Protein AF-0000000081809312 (afdb_homodimer)

Secondary structure (DSSP, 8-state):
-HHHHHH-SS-EEEEEEES-HHHHHHHHHHHHTS-HHHHTTEEEEEEE----GGGGGGGGSSSTTGGGGGGHHHH-TT-SEEEEE-TTEEESS-HHHHHGGGGG--SS--EEEEEP-S--TTS-TTTSS-SS-EEEEEEEEEHHHHHT-TT-HHHHHHHHHHHHGGG-SSTHHHHHHHHHHHSGGGEEEE-GGG-B-THHHHTT-GGG-HHHHHH--SEEE-GGGGGGSTTHHHHHHHHHHH--TTS-HHHHHHHHHHHHHT--SPPTTS-TT-TTHHHHTTGGGS-----/-HHHHHH-SS-EEEEEEES-HHHHHHHHHHHTTS-HHHHTTEEEEEEE----GGGGGGGGSSSTTGGGGGGHHHH-TT-SEEEEE-TTEEESS-HHHHHGGGGG--SS--EEEEE--S--TTS-TTTSS-SS-EEEEEEEEEHHHHHT-TT-HHHHHHHHHHHHGGG-SSTHHHHHHHHHHHSGGGEEEE-GGG-B-THHHHTT-GGG-HHHHHH--SEEE-GGGGGGSTTHHHHHHHHHHH--TTS-HHHHHHHHHHHHHT--SPPTTS-TT-TTHHHHTTGGGS-----

Sequence (582 aa):
MKAAVFLSRRRIRFHIVSDSQAVFDELVAAAEAWPTAYREKTSFQFVASWYPPEHEDMKGLFRPCSSQRLFLLHLLPEESAVLYMDSDVIFLRPPEEFWQIFHEFDEKQFAAAAVYVGSYHHIPKDVRYSDVGFNAGLMLYNLTRMRQFPAGWEDQVLNITAEYHSKFKYGDQDILNIFFGKFRSHFRPLGCEWNLRSFYCKLDIIPVCPEMLNCGAKAVHGTAASFYSPGKLMTFFETWKAMKMTQSIAEFQAELRTNLAATKPKDKFGCHGRDYIDRILSQQLISNDVSMKAAVFLSRRRIRFHIVSDSQAVFDELVAAAEAWPTAYREKTSFQFVASWYPPEHEDMKGLFRPCSSQRLFLLHLLPEESAVLYMDSDVIFLRPPEEFWQIFHEFDEKQFAAAAVYVGSYHHIPKDVRYSDVGFNAGLMLYNLTRMRQFPAGWEDQVLNITAEYHSKFKYGDQDILNIFFGKFRSHFRPLGCEWNLRSFYCKLDIIPVCPEMLNCGAKAVHGTAASFYSPGKLMTFFETWKAMKMTQSIAEFQAELRTNLAATKPKDKFGCHGRDYIDRILSQQLISNDVS

Organism: Hyalella azteca (NCBI:txid294128)

Nearest PDB structures (foldseek):
  7zvj-assembly1_A  TM=6.917E-01  e=1.233E-11  Homo sapiens
  4wnh-assembly1_A  TM=6.997E-01  e=2.268E-11  Mus musculus
  4wlg-assembly2_B  TM=6.817E-01  e=3.075E-11  Mus musculus
  1ga8-assembly1_A  TM=6.033E-01  e=1.004E-08  Neisseria meningitidis
  1ss9-assembly1_A  TM=6.080E-01  e=5.204E-08  Neisseria meningitidis

Structure (mmCIF, N/CA/C/O backbone):
data_AF-0000000081809312-model_v1
#
loop_
_entity.id
_entity.type
_entity.pdbx_description
1 polymer 'UDP-D-xylose:beta-D-glucoside alpha-1,3-D-xylosyltransferase'
#
loop_
_atom_site.group_PDB
_atom_site.id
_atom_site.type_symbol
_atom_site.label_atom_id
_atom_site.label_alt_id
_atom_site.label_comp_id
_atom_site.label_asym_id
_atom_site.label_entity_id
_atom_site.label_seq_id
_atom_site.pdbx_PDB_ins_code
_atom_site.Cartn_x
_atom_site.Cartn_y
_atom_site.Cartn_z
_atom_site.occupancy
_atom_site.B_iso_or_equiv
_atom_site.auth_seq_id
_atom_site.auth_comp_id
_atom_site.auth_asym_id
_atom_site.auth_atom_id
_atom_site.pdbx_PDB_model_num
ATOM 1 N N . MET A 1 1 ? -10.586 17.344 15.141 1 94.94 1 MET A N 1
ATOM 2 C CA . MET A 1 1 ? -10.156 17.438 16.531 1 94.94 1 MET A CA 1
ATOM 3 C C . MET A 1 1 ? -11.102 16.656 17.438 1 94.94 1 MET A C 1
ATOM 5 O O . MET A 1 1 ? -10.656 15.891 18.297 1 94.94 1 MET A O 1
ATOM 9 N N . LYS A 1 2 ? -12.398 16.891 17.25 1 95.5 2 LYS A N 1
ATOM 10 C CA . LYS A 1 2 ? -13.375 16.156 18.047 1 95.5 2 LYS A CA 1
ATOM 11 C C . LYS A 1 2 ? -13.18 14.648 17.906 1 95.5 2 LYS A C 1
ATOM 13 O O . LYS A 1 2 ? -13.164 13.922 18.906 1 95.5 2 LYS A O 1
ATOM 18 N N . ALA A 1 3 ? -12.977 14.188 16.672 1 97.31 3 ALA A N 1
ATOM 19 C CA . ALA A 1 3 ? -12.758 12.766 16.422 1 97.31 3 ALA A CA 1
ATOM 20 C C . ALA A 1 3 ? -11.477 12.281 17.094 1 97.31 3 ALA A C 1
ATOM 22 O O . ALA A 1 3 ? -11.461 11.203 17.703 1 97.31 3 ALA A O 1
ATOM 23 N N . ALA A 1 4 ? -10.461 13.039 16.984 1 97.75 4 ALA A N 1
ATOM 24 C CA . ALA A 1 4 ? -9.188 12.688 17.609 1 97.75 4 ALA A CA 1
ATOM 25 C C . ALA A 1 4 ? -9.344 12.523 19.109 1 97.75 4 ALA A C 1
ATOM 27 O O . ALA A 1 4 ? -8.891 11.523 19.688 1 97.75 4 ALA A O 1
ATOM 28 N N . VAL A 1 5 ? -10 13.438 19.75 1 97.75 5 VAL A N 1
ATOM 29 C CA . VAL A 1 5 ? -10.172 13.414 21.203 1 97.75 5 VAL A CA 1
ATOM 30 C C . VAL A 1 5 ? -11.102 12.273 21.594 1 97.75 5 VAL A C 1
ATOM 32 O O . VAL A 1 5 ? -10.844 11.57 22.578 1 97.75 5 VAL A O 1
ATOM 35 N N . PHE A 1 6 ? -12.148 12.094 20.812 1 97.62 6 PHE A N 1
ATOM 36 C CA . PHE A 1 6 ? -13.133 11.055 21.078 1 97.62 6 PHE A CA 1
ATOM 37 C C . PHE A 1 6 ? -12.492 9.672 21.047 1 97.62 6 PHE A C 1
ATOM 39 O O . PHE A 1 6 ? -12.812 8.82 21.875 1 97.62 6 PHE A O 1
ATOM 46 N N . LEU A 1 7 ? -11.5 9.469 20.188 1 97.31 7 LEU A N 1
ATOM 47 C CA . LEU A 1 7 ? -10.945 8.141 19.953 1 97.31 7 LEU A CA 1
ATOM 48 C C . LEU A 1 7 ? -9.672 7.934 20.781 1 97.31 7 LEU A C 1
ATOM 50 O O . LEU A 1 7 ? -9.227 6.801 20.969 1 97.31 7 LEU A O 1
ATOM 54 N N . SER A 1 8 ? -9.117 9.016 21.219 1 97.12 8 SER A N 1
ATOM 55 C CA . SER A 1 8 ? -7.828 8.938 21.891 1 97.12 8 SER A CA 1
ATOM 56 C C . SER A 1 8 ? -7.969 8.328 23.281 1 97.12 8 SER A C 1
ATOM 58 O O . SER A 1 8 ? -8.977 8.539 23.969 1 97.12 8 SER A O 1
ATOM 60 N N . ARG A 1 9 ? -6.941 7.617 23.688 1 93.62 9 ARG A N 1
ATOM 61 C CA . ARG A 1 9 ? -6.828 7.086 25.047 1 93.62 9 ARG A CA 1
ATOM 62 C C . ARG A 1 9 ? -5.762 7.832 25.844 1 93.62 9 ARG A C 1
ATOM 64 O O . ARG A 1 9 ? -5.457 7.465 26.984 1 93.62 9 ARG A O 1
ATOM 71 N N . ARG A 1 10 ? -5.273 8.844 25.281 1 96.5 10 ARG A N 1
ATOM 72 C CA . ARG A 1 10 ? -4.203 9.625 25.875 1 96.5 10 ARG A CA 1
ATOM 73 C C . ARG A 1 10 ? -4.574 11.102 25.938 1 96.5 10 ARG A C 1
ATOM 75 O O . ARG A 1 10 ? -5.547 11.531 25.312 1 96.5 10 ARG A O 1
ATOM 82 N N . ARG A 1 11 ? -3.779 11.773 26.75 1 97.38 11 ARG A N 1
ATOM 83 C CA . ARG A 1 11 ? -3.918 13.227 26.75 1 97.38 11 ARG A CA 1
ATOM 84 C C . ARG A 1 11 ? -3.398 13.828 25.453 1 97.38 11 ARG A C 1
ATOM 86 O O . ARG A 1 11 ? -2.357 13.414 24.938 1 97.38 11 ARG A O 1
ATOM 93 N N . ILE A 1 12 ? -4.141 14.812 24.969 1 97.94 12 ILE A N 1
ATOM 94 C CA . ILE A 1 12 ? -3.744 15.469 23.734 1 97.94 12 ILE A CA 1
ATOM 95 C C . ILE A 1 12 ? -3.514 16.953 23.984 1 97.94 12 ILE A C 1
ATOM 97 O O . ILE A 1 12 ? -4.367 17.641 24.562 1 97.94 12 ILE A O 1
ATOM 101 N N . ARG A 1 13 ? -2.359 17.422 23.641 1 97.94 13 ARG A N 1
ATOM 102 C CA . ARG A 1 13 ? -2.057 18.844 23.625 1 97.94 13 ARG A CA 1
ATOM 103 C C . ARG A 1 13 ? -2.127 19.406 22.203 1 97.94 13 ARG A C 1
ATOM 105 O O . ARG A 1 13 ? -1.283 19.094 21.359 1 97.94 13 ARG A O 1
ATOM 112 N N . PHE A 1 14 ? -3.125 20.281 22 1 98.06 14 PHE A N 1
ATOM 113 C CA . PHE A 1 14 ? -3.287 20.891 20.688 1 98.06 14 PHE A CA 1
ATOM 114 C C . PHE A 1 14 ? -2.566 22.234 20.609 1 98.06 14 PHE A C 1
ATOM 116 O O . PHE A 1 14 ? -2.797 23.109 21.438 1 98.06 14 PHE A O 1
ATOM 123 N N . HIS A 1 15 ? -1.636 22.344 19.703 1 97.88 15 HIS A N 1
ATOM 124 C CA . HIS A 1 15 ? -1.141 23.641 19.25 1 97.88 15 HIS A CA 1
ATOM 125 C C . HIS A 1 15 ? -1.923 24.141 18.047 1 97.88 15 HIS A C 1
ATOM 127 O O . HIS A 1 15 ? -1.793 23.609 16.953 1 97.88 15 HIS A O 1
ATOM 133 N N . ILE A 1 16 ? -2.721 25.188 18.297 1 97.25 16 ILE A N 1
ATOM 134 C CA . ILE A 1 16 ? -3.561 25.719 17.219 1 97.25 16 ILE A CA 1
ATOM 135 C C . ILE A 1 16 ? -2.869 26.906 16.562 1 97.25 16 ILE A C 1
ATOM 137 O O . ILE A 1 16 ? -2.793 27.984 17.141 1 97.25 16 ILE A O 1
ATOM 141 N N . VAL A 1 17 ? -2.391 26.672 15.359 1 95.69 17 VAL A N 1
ATOM 142 C CA . VAL A 1 17 ? -1.785 27.766 14.594 1 95.69 17 VAL A CA 1
ATOM 143 C C . VAL A 1 17 ? -2.869 28.547 13.852 1 95.69 17 VAL A C 1
ATOM 145 O O . VAL A 1 17 ? -3.596 27.969 13.031 1 95.69 17 VAL A O 1
ATOM 148 N N . SER A 1 18 ? -2.975 29.766 14.172 1 92.94 18 SER A N 1
ATOM 149 C CA . SER A 1 18 ? -4.016 30.609 13.586 1 92.94 18 SER A CA 1
ATOM 150 C C . SER A 1 18 ? -3.566 32.062 13.477 1 92.94 18 SER A C 1
ATOM 152 O O . SER A 1 18 ? -2.643 32.469 14.172 1 92.94 18 SER A O 1
ATOM 154 N N . ASP A 1 19 ? -4.164 32.781 12.523 1 89.56 19 ASP A N 1
ATOM 155 C CA . ASP A 1 19 ? -3.9 34.18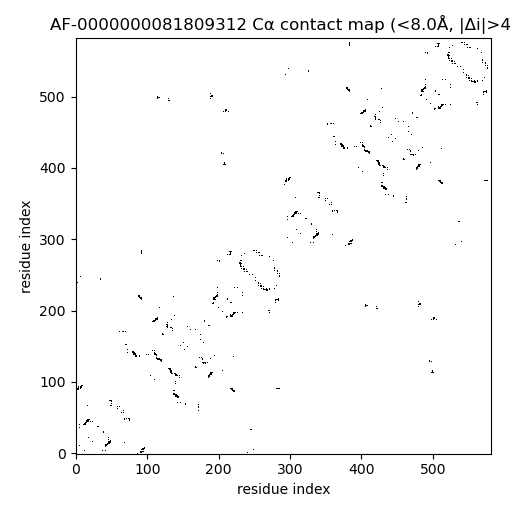8 12.383 1 89.56 19 ASP A CA 1
ATOM 156 C C . ASP A 1 19 ? -4.938 35.031 13.141 1 89.56 19 ASP A C 1
ATOM 158 O O . ASP A 1 19 ? -4.934 36.25 13.062 1 89.56 19 ASP A O 1
ATOM 162 N N . SER A 1 20 ? -5.836 34.375 13.891 1 92.88 20 SER A N 1
ATOM 163 C CA . SER A 1 20 ? -6.934 35.062 14.57 1 92.88 20 SER A CA 1
ATOM 164 C C . SER A 1 20 ? -7.156 34.5 15.969 1 92.88 20 SER A C 1
ATOM 166 O O . SER A 1 20 ? -7.531 33.312 16.125 1 92.88 20 SER A O 1
ATOM 168 N N . GLN A 1 21 ? -7.047 35.344 16.922 1 94.94 21 GLN A N 1
ATOM 169 C CA . GLN A 1 21 ? -7.355 34.969 18.297 1 94.94 21 GLN A CA 1
ATOM 170 C C . GLN A 1 21 ? -8.836 34.656 18.453 1 94.94 21 GLN A C 1
ATOM 172 O O . GLN A 1 21 ? -9.203 33.75 19.219 1 94.94 21 GLN A O 1
ATOM 177 N N . ALA A 1 22 ? -9.578 35.344 17.688 1 96.31 22 ALA A N 1
ATOM 178 C CA . ALA A 1 22 ? -11.023 35.125 17.781 1 96.31 22 ALA A CA 1
ATOM 179 C C . ALA A 1 22 ? -11.406 33.719 17.359 1 96.31 22 ALA A C 1
ATOM 181 O O . ALA A 1 22 ? -12.258 33.094 18 1 96.31 22 ALA A O 1
ATOM 182 N N . VAL A 1 23 ? -10.797 33.281 16.281 1 93.88 23 VAL A N 1
ATOM 183 C CA . VAL A 1 23 ? -11.062 31.938 15.797 1 93.88 23 VAL A CA 1
ATOM 184 C C . VAL A 1 23 ? -10.609 30.922 16.844 1 93.88 23 VAL A C 1
ATOM 186 O O . VAL A 1 23 ? -11.312 29.938 17.094 1 93.88 23 VAL A O 1
ATOM 189 N N . PHE A 1 24 ? -9.523 31.125 17.438 1 95.75 24 PHE A N 1
ATOM 190 C CA . PHE A 1 24 ? -9.023 30.266 18.5 1 95.75 24 PHE A CA 1
ATOM 191 C C . PHE A 1 24 ? -10.008 30.219 19.656 1 95.75 24 PHE A C 1
ATOM 193 O O . PHE A 1 24 ? -10.344 29.141 20.156 1 95.75 24 PHE A O 1
ATOM 200 N N . ASP A 1 25 ? -10.438 31.375 20.078 1 97.19 25 ASP A N 1
ATOM 201 C CA . ASP A 1 25 ? -11.359 31.453 21.203 1 97.19 25 ASP A CA 1
ATOM 202 C C . ASP A 1 25 ? -12.656 30.719 20.906 1 97.19 25 ASP A C 1
ATOM 204 O O . ASP A 1 25 ? -13.227 30.062 21.797 1 97.19 25 ASP A O 1
ATOM 208 N N . GLU A 1 26 ? -13.055 30.891 19.734 1 96.56 26 GLU A N 1
ATOM 209 C CA . GLU A 1 26 ? -14.266 30.172 19.328 1 96.56 26 GLU A CA 1
ATOM 210 C C . GLU A 1 26 ? -14.078 28.672 19.406 1 96.56 26 GLU A C 1
ATOM 212 O O . GLU A 1 26 ? -14.977 27.953 19.844 1 96.56 26 GLU A O 1
ATOM 217 N N . LEU A 1 27 ? -12.953 28.188 18.922 1 95.62 27 LEU A N 1
ATOM 218 C CA . LEU A 1 27 ? -12.633 26.766 18.984 1 95.62 27 LEU A CA 1
ATOM 219 C C . LEU A 1 27 ? -12.609 26.266 20.422 1 95.62 27 LEU A C 1
ATOM 221 O O . LEU A 1 27 ? -13.18 25.219 20.719 1 95.62 27 LEU A O 1
ATOM 225 N N . VAL A 1 28 ? -11.992 26.969 21.281 1 96 28 VAL A N 1
ATOM 226 C CA . VAL A 1 28 ? -11.875 26.578 22.688 1 96 28 VAL A CA 1
ATOM 227 C C . VAL A 1 28 ? -13.258 26.578 23.344 1 96 28 VAL A C 1
ATOM 229 O O . VAL A 1 28 ? -13.586 25.672 24.109 1 96 28 VAL A O 1
ATOM 232 N N . ALA A 1 29 ? -14.023 27.609 23.031 1 96.5 29 ALA A N 1
ATOM 233 C CA . ALA A 1 29 ? -15.383 27.703 23.562 1 96.5 29 ALA A CA 1
ATOM 234 C C . ALA A 1 29 ? -16.203 26.484 23.141 1 96.5 29 ALA A C 1
ATOM 236 O O . ALA A 1 29 ? -16.969 25.938 23.953 1 96.5 29 ALA A O 1
ATOM 237 N N . ALA A 1 30 ? -16.078 26.141 21.938 1 94.75 30 ALA A N 1
ATOM 238 C CA . ALA A 1 30 ? -16.797 24.969 21.453 1 94.75 30 ALA A CA 1
ATOM 239 C C . ALA A 1 30 ? -16.391 23.719 22.203 1 94.75 30 ALA A C 1
ATOM 241 O O . ALA A 1 30 ? -17.219 22.859 22.516 1 94.75 30 ALA A O 1
ATOM 242 N N . ALA A 1 31 ? -15.141 23.578 22.547 1 95.69 31 ALA A N 1
ATOM 243 C CA . ALA A 1 31 ? -14.609 22.406 23.234 1 95.69 31 ALA A CA 1
ATOM 244 C C . ALA A 1 31 ? -15.07 22.375 24.688 1 95.69 31 ALA A C 1
ATOM 246 O O . ALA A 1 31 ? -15.094 21.312 25.312 1 95.69 31 ALA A O 1
ATOM 247 N N . GLU A 1 32 ? -15.422 23.484 25.234 1 94.88 32 GLU A N 1
ATOM 248 C CA . GLU A 1 32 ? -15.898 23.562 26.609 1 94.88 32 GLU A CA 1
ATOM 249 C C . GLU A 1 32 ? -17.203 22.797 26.781 1 94.88 32 GLU A C 1
ATOM 251 O O . GLU A 1 32 ? -17.562 22.406 27.906 1 94.88 32 GLU A O 1
ATOM 256 N N . ALA A 1 33 ? -17.906 22.656 25.703 1 94.5 33 ALA A N 1
ATOM 257 C CA . ALA A 1 33 ? -19.188 21.953 25.75 1 94.5 33 ALA A CA 1
ATOM 258 C C . ALA A 1 33 ? -18.984 20.438 25.797 1 94.5 33 ALA A C 1
ATOM 260 O O . ALA A 1 33 ? -19.922 19.688 26.031 1 94.5 33 ALA A O 1
ATOM 261 N N . TRP A 1 34 ? -17.75 19.969 25.578 1 96.69 34 TRP A N 1
ATOM 262 C CA . TRP A 1 34 ? -17.469 18.531 25.625 1 96.69 34 TRP A CA 1
ATOM 263 C C . TRP A 1 34 ? -17.641 17.984 27.031 1 96.69 34 TRP A C 1
ATOM 265 O O . TRP A 1 34 ? -17.516 18.719 28.016 1 96.69 34 TRP A O 1
ATOM 275 N N . PRO A 1 35 ? -17.953 16.656 27.188 1 97.06 35 PRO A N 1
ATOM 276 C CA . PRO A 1 35 ? -18 16.047 28.516 1 97.06 35 PRO A CA 1
ATOM 277 C C . PRO A 1 35 ? -16.688 16.203 29.281 1 97.06 35 PRO A C 1
ATOM 279 O O . PRO A 1 35 ? -15.609 16.203 28.672 1 97.06 35 PRO A O 1
ATOM 282 N N . THR A 1 36 ? -16.766 16.219 30.531 1 96.81 36 THR A N 1
ATOM 283 C CA . THR A 1 36 ? -15.633 16.5 31.422 1 96.81 36 THR A CA 1
ATOM 284 C C . THR A 1 36 ? -14.492 15.531 31.172 1 96.81 36 THR A C 1
ATOM 286 O O . THR A 1 36 ? -13.32 15.93 31.156 1 96.81 36 THR A O 1
ATOM 289 N N . ALA A 1 37 ? -14.797 14.336 30.984 1 95.88 37 ALA A N 1
ATOM 290 C CA . ALA A 1 37 ? -13.781 13.305 30.797 1 95.88 37 ALA A CA 1
ATOM 291 C C . ALA A 1 37 ? -12.883 13.625 29.609 1 95.88 37 ALA A C 1
ATOM 293 O O . ALA A 1 37 ? -11.695 13.297 29.609 1 95.88 37 ALA A O 1
ATOM 294 N N . TYR A 1 38 ? -13.406 14.273 28.594 1 97 38 TYR A N 1
ATOM 295 C CA . TYR A 1 38 ? -12.648 14.633 27.406 1 97 38 TYR A CA 1
ATOM 296 C C . TYR A 1 38 ? -11.922 15.961 27.594 1 97 38 TYR A C 1
ATOM 298 O O . TYR A 1 38 ? -10.781 16.125 27.172 1 97 38 TYR A O 1
ATOM 306 N N . ARG A 1 39 ? -12.57 16.844 28.25 1 96.56 39 ARG A N 1
ATOM 307 C CA . ARG A 1 39 ? -11.961 18.141 28.516 1 96.56 39 ARG A CA 1
ATOM 308 C C . ARG A 1 39 ? -10.695 18 29.359 1 96.56 39 ARG A C 1
ATOM 310 O O . ARG A 1 39 ? -9.695 18.672 29.109 1 96.56 39 ARG A O 1
ATOM 317 N N . GLU A 1 40 ? -10.719 17.109 30.219 1 96.25 40 GLU A N 1
ATOM 318 C CA . GLU A 1 40 ? -9.617 16.938 31.156 1 96.25 40 GLU A CA 1
ATOM 319 C C . GLU A 1 40 ? -8.375 16.375 30.469 1 96.25 40 GLU A C 1
ATOM 321 O O . GLU A 1 40 ? -7.258 16.578 30.938 1 96.25 40 GLU A O 1
ATOM 326 N N . LYS A 1 41 ? -8.586 15.703 29.375 1 96.25 41 LYS A N 1
ATOM 327 C CA . LYS A 1 41 ? -7.43 15.125 28.688 1 96.25 41 LYS A CA 1
ATOM 328 C C . LYS A 1 41 ? -7.062 15.93 27.453 1 96.25 41 LYS A C 1
ATOM 330 O O . LYS A 1 41 ? -6.387 15.422 26.562 1 96.25 41 LYS A O 1
ATOM 335 N N . THR A 1 42 ? -7.582 17.141 27.406 1 97.38 42 THR A N 1
ATOM 336 C CA . THR A 1 42 ? -7.32 17.969 26.234 1 97.38 42 THR A CA 1
ATOM 337 C C . THR A 1 42 ? -6.848 19.359 26.656 1 97.38 42 THR A C 1
ATOM 339 O O . THR A 1 42 ? -7.363 19.938 27.609 1 97.38 42 THR A O 1
ATOM 342 N N . SER A 1 43 ? -5.871 19.844 26.016 1 97.75 43 SER A N 1
ATOM 343 C CA . SER A 1 43 ? -5.441 21.234 26.203 1 97.75 43 SER A CA 1
ATOM 344 C C . SER A 1 43 ? -5.215 21.906 24.859 1 97.75 43 SER A C 1
ATOM 346 O O . SER A 1 43 ? -4.867 21.266 23.875 1 97.75 43 SER A O 1
ATOM 348 N N . PHE A 1 44 ? -5.453 23.219 24.891 1 97.69 44 PHE A N 1
ATOM 349 C CA . PHE A 1 44 ? -5.289 24.016 23.688 1 97.69 44 PHE A CA 1
ATOM 350 C C . PHE A 1 44 ? -4.32 25.172 23.922 1 97.69 44 PHE A C 1
ATOM 352 O O . PHE A 1 44 ? -4.398 25.844 24.953 1 97.69 44 PHE A O 1
ATOM 359 N N . GLN A 1 45 ? -3.453 25.312 23.047 1 97.5 45 GLN A N 1
ATOM 360 C CA . GLN A 1 45 ? -2.541 26.453 23.062 1 97.5 45 GLN A CA 1
ATOM 361 C C . GLN A 1 45 ? -2.596 27.219 21.734 1 97.5 45 GLN A C 1
ATOM 363 O O . GLN A 1 45 ? -2.584 26.625 20.672 1 97.5 45 GLN A O 1
ATOM 368 N N . PHE A 1 46 ? -2.744 28.516 21.875 1 97.56 46 PHE A N 1
ATOM 369 C CA . PHE A 1 46 ? -2.721 29.375 20.703 1 97.56 46 PHE A CA 1
ATOM 370 C C . PHE A 1 46 ? -1.292 29.594 20.219 1 97.56 46 PHE A C 1
ATOM 372 O O . PHE A 1 46 ? -0.407 29.922 21.016 1 97.56 46 PHE A O 1
ATOM 379 N N . VAL A 1 47 ? -1.084 29.375 18.984 1 96.75 47 VAL A N 1
ATOM 380 C CA . VAL A 1 47 ? 0.179 29.688 18.312 1 96.75 47 VAL A CA 1
ATOM 381 C C . VAL A 1 47 ? -0.07 30.641 17.156 1 96.75 47 VAL A C 1
ATOM 383 O O . VAL A 1 47 ? -0.702 30.281 16.156 1 96.75 47 VAL A O 1
ATOM 386 N N . ALA A 1 48 ? 0.48 31.797 17.266 1 93.5 48 ALA A N 1
ATOM 387 C CA . ALA A 1 48 ? 0.287 32.781 16.203 1 93.5 48 ALA A CA 1
ATOM 388 C C . ALA A 1 48 ? 1.034 32.375 14.938 1 93.5 48 ALA A C 1
ATOM 390 O O . ALA A 1 48 ? 2.189 31.953 15 1 93.5 48 ALA A O 1
ATOM 391 N N . SER A 1 49 ? 0.307 32.5 13.844 1 91.81 49 SER A N 1
ATOM 392 C CA . SER A 1 49 ? 0.981 32.219 12.578 1 91.81 49 SER A CA 1
ATOM 393 C C . SER A 1 49 ? 2.215 33.094 12.414 1 91.81 49 SER A C 1
ATOM 395 O O . SER A 1 49 ? 2.26 34.219 12.938 1 91.81 49 SER A O 1
ATOM 397 N N . TRP A 1 50 ? 3.174 32.562 11.695 1 90.06 50 TRP A N 1
ATOM 398 C CA . TRP A 1 50 ? 4.453 33.25 11.562 1 90.06 50 TRP A CA 1
ATOM 399 C C . TRP A 1 50 ? 5.078 32.969 10.195 1 90.06 50 TRP A C 1
ATOM 401 O O . TRP A 1 50 ? 4.949 31.875 9.656 1 90.06 50 TRP A O 1
ATOM 411 N N . TYR A 1 51 ? 5.77 34 9.656 1 88.56 51 TYR A N 1
ATOM 412 C CA . TYR A 1 51 ? 6.57 33.906 8.438 1 88.56 51 TYR A CA 1
ATOM 413 C C . TYR A 1 51 ? 7.914 34.594 8.617 1 88.56 51 TYR A C 1
ATOM 415 O O . TYR A 1 51 ? 8.023 35.562 9.391 1 88.56 51 TYR A O 1
ATOM 423 N N . PRO A 1 52 ? 8.852 34.156 7.875 1 87.81 52 PRO A N 1
ATOM 424 C CA . PRO A 1 52 ? 10.125 34.906 7.945 1 87.81 52 PRO A CA 1
ATOM 425 C C . PRO A 1 52 ? 9.992 36.344 7.492 1 87.81 52 PRO A C 1
ATOM 427 O O . PRO A 1 52 ? 9.297 36.625 6.516 1 87.81 52 PRO A O 1
ATOM 430 N N . PRO A 1 53 ? 10.57 37.219 8.297 1 85.69 53 PRO A N 1
ATOM 431 C CA . PRO A 1 53 ? 10.43 38.656 8.016 1 85.69 53 PRO A CA 1
ATOM 432 C C . PRO A 1 53 ? 10.703 39 6.555 1 85.69 53 PRO A C 1
ATOM 434 O O . PRO A 1 53 ? 9.984 39.812 5.969 1 85.69 53 PRO A O 1
ATOM 437 N N . GLU A 1 54 ? 11.656 38.531 5.832 1 84.56 54 GLU A N 1
ATOM 438 C CA . GLU A 1 54 ? 11.992 38.875 4.457 1 84.56 54 GLU A CA 1
ATOM 439 C C . GLU A 1 54 ? 11.195 38.031 3.463 1 84.56 54 GLU A C 1
ATOM 441 O O . GLU A 1 54 ? 11.375 38.156 2.25 1 84.56 54 GLU A O 1
ATOM 446 N N . HIS A 1 55 ? 10.164 37.281 3.959 1 84.81 55 HIS A N 1
ATOM 447 C CA . HIS A 1 55 ? 9.469 36.375 3.059 1 84.81 55 HIS A CA 1
ATOM 448 C C . HIS A 1 55 ? 7.973 36.344 3.367 1 84.81 55 HIS A C 1
ATOM 450 O O . HIS A 1 55 ? 7.379 35.281 3.447 1 84.81 55 HIS A O 1
ATOM 456 N N . GLU A 1 56 ? 7.395 37.5 3.551 1 77.81 56 GLU A N 1
ATOM 457 C CA . GLU A 1 56 ? 5.965 37.594 3.824 1 77.81 56 GLU A CA 1
ATOM 458 C C . GLU A 1 56 ? 5.137 37.188 2.611 1 77.81 56 GLU A C 1
ATOM 460 O O . GLU A 1 56 ? 3.955 36.844 2.742 1 77.81 56 GLU A O 1
ATOM 465 N N . ASP A 1 57 ? 5.828 37.188 1.493 1 79.88 57 ASP A N 1
ATOM 466 C CA . ASP A 1 57 ? 5.172 36.75 0.262 1 79.88 57 ASP A CA 1
ATOM 467 C C . ASP A 1 57 ? 4.707 35.312 0.366 1 79.88 57 ASP A C 1
ATOM 469 O O . ASP A 1 57 ? 3.812 34.875 -0.366 1 79.88 57 ASP A O 1
ATOM 473 N N . MET A 1 58 ? 5.262 34.594 1.279 1 79.94 58 MET A N 1
ATOM 474 C CA . MET A 1 58 ? 4.918 33.188 1.438 1 79.94 58 MET A CA 1
ATOM 475 C C . MET A 1 58 ? 3.527 33.031 2.041 1 79.94 58 MET A C 1
ATOM 477 O O . MET A 1 58 ? 2.955 31.922 2.014 1 79.94 58 MET A O 1
ATOM 481 N N . LYS A 1 59 ? 2.959 34.094 2.521 1 76.5 59 LYS A N 1
ATOM 482 C CA . LYS A 1 59 ? 1.573 34.062 2.98 1 76.5 59 LYS A CA 1
ATOM 483 C C . LYS A 1 59 ? 0.619 33.719 1.842 1 76.5 59 LYS A C 1
ATOM 485 O O . LYS A 1 59 ? -0.458 33.188 2.076 1 76.5 59 LYS A O 1
ATOM 490 N N . GLY A 1 60 ? 1.126 33.938 0.637 1 75.5 60 GLY A N 1
ATOM 491 C CA . GLY A 1 60 ? 0.267 33.75 -0.522 1 75.5 60 GLY A CA 1
ATOM 492 C C . GLY A 1 60 ? 0.472 32.406 -1.215 1 75.5 60 GLY A C 1
ATOM 493 O O . GLY A 1 60 ? -0.051 32.188 -2.309 1 75.5 60 GLY A O 1
ATOM 494 N N . LEU A 1 61 ? 1.301 31.531 -0.766 1 72.38 61 LEU A N 1
ATOM 495 C CA . LEU A 1 61 ? 1.588 30.281 -1.441 1 72.38 61 LEU A CA 1
ATOM 496 C C . LEU A 1 61 ? 0.308 29.484 -1.678 1 72.38 61 LEU A C 1
ATOM 498 O O . LEU A 1 61 ? 0.137 28.875 -2.736 1 72.38 61 LEU A O 1
ATOM 502 N N . PHE A 1 62 ? -0.623 29.328 -0.739 1 68.06 62 PHE A N 1
ATOM 503 C CA . PHE A 1 62 ? -1.897 28.641 -0.89 1 68.06 62 PHE A CA 1
ATOM 504 C C . PHE A 1 62 ? -2.998 29.359 -0.118 1 68.06 62 PHE A C 1
ATOM 506 O O . PHE A 1 62 ? -3.461 30.422 -0.532 1 68.06 62 PHE A O 1
ATOM 513 N N . ARG A 1 63 ? -3.443 28.844 0.947 1 67.5 63 ARG A N 1
ATOM 514 C CA . ARG A 1 63 ? -4.367 29.516 1.862 1 67.5 63 ARG A CA 1
ATOM 515 C C . ARG A 1 63 ? -3.637 30.047 3.09 1 67.5 63 ARG A C 1
ATOM 517 O O . ARG A 1 63 ? -2.545 29.578 3.42 1 67.5 63 ARG A O 1
ATOM 524 N N . PRO A 1 64 ? -4.309 31.078 3.549 1 64.62 64 PRO A N 1
ATOM 525 C CA . PRO A 1 64 ? -3.662 31.562 4.77 1 64.62 64 PRO A CA 1
ATOM 526 C C . PRO A 1 64 ? -3.373 30.453 5.77 1 64.62 64 PRO A C 1
ATOM 528 O O . PRO A 1 64 ? -4.203 29.562 5.961 1 64.62 64 PRO A O 1
ATOM 531 N N . CYS A 1 65 ? -2.25 30.25 6.281 1 71.44 65 CYS A N 1
ATOM 532 C CA . CYS A 1 65 ? -1.769 29.375 7.344 1 71.44 65 CYS A CA 1
ATOM 533 C C . CYS A 1 65 ? -1.436 27.984 6.797 1 71.44 65 CYS A C 1
ATOM 535 O O . CYS A 1 65 ? -0.942 27.125 7.531 1 71.44 65 CYS A O 1
ATOM 537 N N . SER A 1 66 ? -1.726 27.734 5.477 1 80.38 66 SER A N 1
ATOM 538 C CA . SER A 1 66 ? -1.431 26.406 4.949 1 80.38 66 SER A CA 1
ATOM 539 C C . SER A 1 66 ? 0.068 26.125 4.969 1 80.38 66 SER A C 1
ATOM 541 O O . SER A 1 66 ? 0.487 24.984 5.152 1 80.38 66 SER A O 1
ATOM 543 N N . SER A 1 67 ? 0.804 27.141 4.953 1 90 67 SER A N 1
ATOM 544 C CA . SER A 1 67 ? 2.246 26.969 4.809 1 90 67 SER A CA 1
ATOM 545 C C . SER A 1 67 ? 2.936 26.938 6.168 1 90 67 SER A C 1
ATOM 547 O O . SER A 1 67 ? 4.16 26.812 6.246 1 90 67 SER A O 1
ATOM 549 N N . GLN A 1 68 ? 2.152 27.047 7.227 1 92.81 68 GLN A N 1
ATOM 550 C CA . GLN A 1 68 ? 2.752 27.125 8.555 1 92.81 68 GLN A CA 1
ATOM 551 C C . GLN A 1 68 ? 3.486 25.828 8.906 1 92.81 68 GLN A C 1
ATOM 553 O O . GLN A 1 68 ? 4.391 25.828 9.742 1 92.81 68 GLN A O 1
ATOM 558 N N . ARG A 1 69 ? 3.121 24.766 8.25 1 94.75 69 ARG A N 1
ATOM 559 C CA . ARG A 1 69 ? 3.785 23.484 8.477 1 94.75 69 ARG A CA 1
ATOM 560 C C . ARG A 1 69 ? 5.25 23.547 8.062 1 94.75 69 ARG A C 1
ATOM 562 O O . ARG A 1 69 ? 6.055 22.703 8.469 1 94.75 69 ARG A O 1
ATOM 569 N N . LEU A 1 70 ? 5.633 24.5 7.254 1 95.69 70 LEU A N 1
ATOM 570 C CA . LEU A 1 70 ? 7.012 24.672 6.816 1 95.69 70 LEU A CA 1
ATOM 571 C C . LEU A 1 70 ? 7.852 25.344 7.906 1 95.69 70 LEU A C 1
ATOM 573 O O . LEU A 1 70 ? 9.086 25.297 7.859 1 95.69 70 LEU A O 1
ATOM 577 N N . PHE A 1 71 ? 7.188 25.938 8.922 1 94.69 71 PHE A N 1
ATOM 578 C CA . PHE A 1 71 ? 7.906 26.781 9.859 1 94.69 71 PHE A CA 1
ATOM 579 C C . PHE A 1 71 ? 7.707 26.297 11.289 1 94.69 71 PHE A C 1
ATOM 581 O O . PHE A 1 71 ? 7.672 27.109 12.227 1 94.69 71 PHE A O 1
ATOM 588 N N . LEU A 1 72 ? 7.586 25.078 11.445 1 96.62 72 LEU A N 1
ATOM 589 C CA . LEU A 1 72 ? 7.281 24.484 12.742 1 96.62 72 LEU A CA 1
ATOM 590 C C . LEU A 1 72 ? 8.43 24.688 13.727 1 96.62 72 LEU A C 1
ATOM 592 O O . LEU A 1 72 ? 8.211 24.781 14.9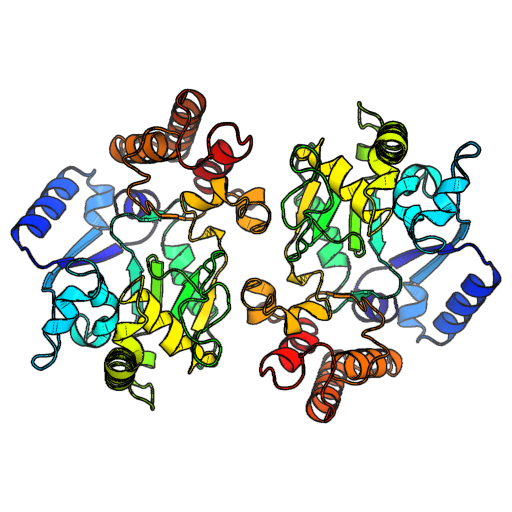3 1 96.62 72 LEU A O 1
ATOM 596 N N . LEU A 1 73 ? 9.656 24.734 13.219 1 97 73 LEU A N 1
ATOM 597 C CA . LEU A 1 73 ? 10.805 24.922 14.102 1 97 73 LEU A CA 1
ATOM 598 C C . LEU A 1 73 ? 10.734 26.266 14.812 1 97 73 LEU A C 1
ATOM 600 O O . LEU A 1 73 ? 11.18 26.391 15.961 1 97 73 LEU A O 1
ATOM 604 N N . HIS A 1 74 ? 10.172 27.203 14.164 1 94.69 74 HIS A N 1
ATOM 605 C CA . HIS A 1 74 ? 9.969 28.516 14.773 1 94.69 74 HIS A CA 1
ATOM 606 C C . HIS A 1 74 ? 8.711 28.547 15.641 1 94.69 74 HIS A C 1
ATOM 608 O O . HIS A 1 74 ? 8.711 29.125 16.719 1 94.69 74 HIS A O 1
ATOM 614 N N . LEU A 1 75 ? 7.707 27.984 15.188 1 95.88 75 LEU A N 1
ATOM 615 C CA . LEU A 1 75 ? 6.41 28.031 15.852 1 95.88 75 LEU A CA 1
ATOM 616 C C . LEU A 1 75 ? 6.438 27.234 17.156 1 95.88 75 LEU A C 1
ATOM 618 O O . LEU A 1 75 ? 5.73 27.562 18.109 1 95.88 75 LEU A O 1
ATOM 622 N N . LEU A 1 76 ? 7.238 26.141 17.156 1 97.81 76 LEU A N 1
ATOM 623 C CA . LEU A 1 76 ? 7.281 25.219 18.281 1 97.81 76 LEU A CA 1
ATOM 624 C C . LEU A 1 76 ? 8.719 24.953 18.719 1 97.81 76 LEU A C 1
ATOM 626 O O . LEU A 1 76 ? 9.188 23.812 18.656 1 97.81 76 LEU A O 1
ATOM 630 N N . PRO A 1 77 ? 9.367 25.891 19.25 1 96.69 77 PRO A N 1
ATOM 631 C CA . PRO A 1 77 ? 10.789 25.766 19.562 1 96.69 77 PRO A CA 1
ATOM 632 C C . PRO A 1 77 ? 11.07 24.75 20.656 1 96.69 77 PRO A C 1
ATOM 634 O O . PRO A 1 77 ? 12.156 24.188 20.719 1 96.69 77 PRO A O 1
ATOM 637 N N . GLU A 1 78 ? 10.109 24.453 21.469 1 96.88 78 GLU A N 1
ATOM 638 C CA . GLU A 1 78 ? 10.375 23.625 22.625 1 96.88 78 GLU A CA 1
ATOM 639 C C . GLU A 1 78 ? 9.93 22.188 22.391 1 96.88 78 GLU A C 1
ATOM 641 O O . GLU A 1 78 ? 10.234 21.297 23.203 1 96.88 78 GLU A O 1
ATOM 646 N N . GLU A 1 79 ? 9.141 21.938 21.359 1 98.12 79 GLU A N 1
ATOM 647 C CA . GLU A 1 79 ? 8.617 20.594 21.125 1 98.12 79 GLU A CA 1
ATOM 648 C C . GLU A 1 79 ? 9.648 19.719 20.422 1 98.12 79 GLU A C 1
ATOM 650 O O . GLU A 1 79 ? 10.383 20.203 19.562 1 98.12 79 GLU A O 1
ATOM 655 N N . SER A 1 80 ? 9.703 18.453 20.766 1 98.38 80 SER A N 1
ATOM 656 C CA . SER A 1 80 ? 10.641 17.516 20.156 1 98.38 80 SER A CA 1
ATOM 657 C C . SER A 1 80 ? 10.039 16.844 18.922 1 98.38 80 SER A C 1
ATOM 659 O O . SER A 1 80 ? 10.758 16.406 18.031 1 98.38 80 SER A O 1
ATOM 661 N N . ALA A 1 81 ? 8.742 16.672 18.906 1 98.62 81 ALA A N 1
ATOM 662 C CA . ALA A 1 81 ? 8 16.047 17.812 1 98.62 81 ALA A CA 1
ATOM 663 C C . ALA A 1 81 ? 6.566 16.562 17.766 1 98.62 81 ALA A C 1
ATOM 665 O O . ALA A 1 81 ? 6.059 17.109 18.734 1 98.62 81 ALA A O 1
ATOM 666 N N . VAL A 1 82 ? 6.004 16.422 16.594 1 98.5 82 VAL A N 1
ATOM 667 C CA . VAL A 1 82 ? 4.625 16.875 16.469 1 98.5 82 VAL A CA 1
ATOM 668 C C . VAL A 1 82 ? 3.898 16.031 15.414 1 98.5 82 VAL A C 1
ATOM 670 O O . VAL A 1 82 ? 4.52 15.547 14.469 1 98.5 82 VAL A O 1
ATOM 673 N N . LEU A 1 83 ? 2.67 15.742 15.641 1 98.5 83 LEU A N 1
ATOM 674 C CA . LEU A 1 83 ? 1.697 15.32 14.633 1 98.5 83 LEU A CA 1
ATOM 675 C C . LEU A 1 83 ? 0.959 16.531 14.055 1 98.5 83 LEU A C 1
ATOM 677 O O . LEU A 1 83 ? 0.211 17.203 14.766 1 98.5 83 LEU A O 1
ATOM 681 N N . TYR A 1 84 ? 1.267 16.797 12.82 1 98 84 TYR A N 1
ATOM 682 C CA . TYR A 1 84 ? 0.604 17.906 12.148 1 98 84 TYR A CA 1
ATOM 683 C C . TYR A 1 84 ? -0.639 17.438 11.406 1 98 84 TYR A C 1
ATOM 685 O O . TYR A 1 84 ? -0.611 16.406 10.734 1 98 84 TYR A O 1
ATOM 693 N N . MET A 1 85 ? -1.699 18.203 11.477 1 96.94 85 MET A N 1
ATOM 694 C CA . MET A 1 85 ? -2.918 17.844 10.758 1 96.94 85 MET A CA 1
ATOM 695 C C . MET A 1 85 ? -3.684 19.078 10.328 1 96.94 85 MET A C 1
ATOM 697 O O . MET A 1 85 ? -3.809 20.031 11.094 1 96.94 85 MET A O 1
ATOM 701 N N . ASP A 1 86 ? -4.141 19.062 9.07 1 94.75 86 ASP A N 1
ATOM 702 C CA . ASP A 1 86 ? -5.062 20.109 8.617 1 94.75 86 ASP A CA 1
ATOM 703 C C . ASP A 1 86 ? -6.371 20.062 9.398 1 94.75 86 ASP A C 1
ATOM 705 O O . ASP A 1 86 ? -6.691 19.047 10.023 1 94.75 86 ASP A O 1
ATOM 709 N N . SER A 1 87 ? -7.074 21.156 9.359 1 93.25 87 SER A N 1
ATOM 710 C CA . SER A 1 87 ? -8.305 21.266 10.133 1 93.25 87 SER A CA 1
ATOM 711 C C . SER A 1 87 ? -9.414 20.406 9.531 1 93.25 87 SER A C 1
ATOM 713 O O . SER A 1 87 ? -10.43 20.141 10.18 1 93.25 87 SER A O 1
ATOM 715 N N . ASP A 1 88 ? -9.234 19.922 8.281 1 95.19 88 ASP A N 1
ATOM 716 C CA . ASP A 1 88 ? -10.281 19.125 7.645 1 95.19 88 ASP A CA 1
ATOM 717 C C . ASP A 1 88 ? -9.883 17.656 7.57 1 95.19 88 ASP A C 1
ATOM 719 O O . ASP A 1 88 ? -10.25 16.953 6.621 1 95.19 88 ASP A O 1
ATOM 723 N N . VAL A 1 89 ? -9.117 17.234 8.445 1 96.81 89 VAL A N 1
ATOM 724 C CA . VAL A 1 89 ? -8.773 15.828 8.586 1 96.81 89 VAL A CA 1
ATOM 725 C C . VAL A 1 89 ? -9.555 15.219 9.75 1 96.81 89 VAL A C 1
ATOM 727 O O . VAL A 1 89 ? -9.656 15.828 10.82 1 96.81 89 VAL A O 1
ATOM 730 N N . ILE A 1 90 ? -10.125 14.008 9.57 1 98.31 90 ILE A N 1
ATOM 731 C CA . ILE A 1 90 ? -10.867 13.297 10.602 1 98.31 90 ILE A CA 1
ATOM 732 C C . ILE A 1 90 ? -10.25 11.922 10.836 1 98.31 90 ILE A C 1
ATOM 734 O O . ILE A 1 90 ? -10.172 11.102 9.914 1 98.31 90 ILE A O 1
ATOM 738 N N . PHE A 1 91 ? -9.828 11.648 12.031 1 98.06 91 PHE A N 1
ATOM 739 C CA . PHE A 1 91 ? -9.273 10.359 12.406 1 98.06 91 PHE A CA 1
ATOM 740 C C . PHE A 1 91 ? -10.375 9.32 12.57 1 98.06 91 PHE A C 1
ATOM 742 O O . PHE A 1 91 ? -11.438 9.617 13.109 1 98.06 91 PHE A O 1
ATOM 749 N N . LEU A 1 92 ? -10.055 8.133 12.172 1 98.12 92 LEU A N 1
ATOM 750 C CA . LEU A 1 92 ? -10.945 6.996 12.414 1 98.12 92 LEU A CA 1
ATOM 751 C C . LEU A 1 92 ? -10.273 5.977 13.328 1 98.12 92 LEU A C 1
ATOM 753 O O . LEU A 1 92 ? -10.875 4.949 13.656 1 98.12 92 LEU A O 1
ATOM 757 N N . ARG A 1 93 ? -9.102 6.223 13.68 1 97.44 93 ARG A N 1
ATOM 758 C CA . ARG A 1 93 ? -8.328 5.52 14.703 1 97.44 93 ARG A CA 1
ATOM 759 C C . ARG A 1 93 ? -7.727 6.5 15.703 1 97.44 93 ARG A C 1
ATOM 761 O O . ARG A 1 93 ? -7.598 7.691 15.414 1 97.44 93 ARG A O 1
ATOM 768 N N . PRO A 1 94 ? -7.406 5.949 16.891 1 97.31 94 PRO A N 1
ATOM 769 C CA . PRO A 1 94 ? -6.723 6.848 17.812 1 97.31 94 PRO A CA 1
ATOM 770 C C . PRO A 1 94 ? -5.469 7.48 17.219 1 97.31 94 PRO A C 1
ATOM 772 O O . PRO A 1 94 ? -4.645 6.781 16.625 1 97.31 94 PRO A O 1
ATOM 775 N N . PRO A 1 95 ? -5.312 8.797 17.422 1 97.56 95 PRO A N 1
ATOM 776 C CA . PRO A 1 95 ? -4.148 9.484 16.859 1 97.56 95 PRO A CA 1
ATOM 777 C C . PRO A 1 95 ? -2.824 8.906 17.359 1 97.56 95 PRO A C 1
ATOM 779 O O . PRO A 1 95 ? -1.799 9.039 16.672 1 97.56 95 PRO A O 1
ATOM 782 N N . GLU A 1 96 ? -2.846 8.25 18.484 1 97.19 96 GLU A N 1
ATOM 783 C CA . GLU A 1 96 ? -1.619 7.656 19.016 1 97.19 96 GLU A CA 1
ATOM 784 C C . GLU A 1 96 ? -1.077 6.582 18.078 1 97.19 96 GLU A C 1
ATOM 786 O O . GLU A 1 96 ? 0.126 6.316 18.047 1 97.19 96 GLU A O 1
ATOM 791 N N . GLU A 1 97 ? -1.969 5.938 17.328 1 97.12 97 GLU A N 1
ATOM 792 C CA . GLU A 1 97 ? -1.496 4.961 16.359 1 97.12 97 GLU A CA 1
ATOM 793 C C . GLU A 1 97 ? -0.644 5.621 15.281 1 97.12 97 GLU A C 1
ATOM 795 O O . GLU A 1 97 ? 0.337 5.043 14.812 1 97.12 97 GLU A O 1
ATOM 800 N N . PHE A 1 98 ? -1.074 6.766 14.883 1 97.94 98 PHE A N 1
ATOM 801 C CA . PHE A 1 98 ? -0.269 7.535 13.938 1 97.94 98 PHE A CA 1
ATOM 802 C C . PHE A 1 98 ? 1.037 7.984 14.586 1 97.94 98 PHE A C 1
ATOM 804 O O . PHE A 1 98 ? 2.104 7.879 13.977 1 97.94 98 PHE A O 1
ATOM 811 N N . TRP A 1 99 ? 0.977 8.422 15.805 1 98.38 99 TRP A N 1
ATOM 812 C CA . TRP A 1 99 ? 2.133 8.891 16.562 1 98.38 99 TRP A CA 1
ATOM 813 C C . TRP A 1 99 ? 3.166 7.777 16.719 1 98.38 99 TRP A C 1
ATOM 815 O O . TRP A 1 99 ? 4.371 8.031 16.656 1 98.38 99 TRP A O 1
ATOM 825 N N . GLN A 1 100 ? 2.74 6.621 16.844 1 97.56 100 GLN A N 1
ATOM 826 C CA . GLN A 1 100 ? 3.609 5.48 17.109 1 97.56 100 GLN A CA 1
ATOM 827 C C . GLN A 1 100 ? 4.48 5.16 15.891 1 97.56 100 GLN A C 1
ATOM 829 O O . GLN A 1 100 ? 5.48 4.449 16 1 97.56 100 GLN A O 1
ATOM 834 N N . ILE A 1 101 ? 4.16 5.688 14.805 1 97.75 101 ILE A N 1
ATOM 835 C CA . ILE A 1 101 ? 4.949 5.473 13.594 1 97.75 101 ILE A CA 1
ATOM 836 C C . ILE A 1 101 ? 6.352 6.055 13.781 1 97.75 101 ILE A C 1
ATOM 838 O O . ILE A 1 101 ? 7.305 5.609 13.141 1 97.75 101 ILE A O 1
ATOM 842 N N . PHE A 1 102 ? 6.531 7.004 14.711 1 98.12 102 PHE A N 1
ATOM 843 C CA . PHE A 1 102 ? 7.855 7.516 15.039 1 98.12 102 PHE A CA 1
ATOM 844 C C . PHE A 1 102 ? 8.797 6.375 15.406 1 98.12 102 PHE A C 1
ATOM 846 O O . PHE A 1 102 ? 10 6.438 15.125 1 98.12 102 PHE A O 1
ATOM 853 N N . HIS A 1 103 ? 8.25 5.352 15.992 1 97.12 103 HIS A N 1
ATOM 854 C CA . HIS A 1 103 ? 9.062 4.227 16.438 1 97.12 103 HIS A CA 1
ATOM 855 C C . HIS A 1 103 ? 9.594 3.434 15.242 1 97.12 103 HIS A C 1
ATOM 857 O O . HIS A 1 103 ? 10.492 2.604 15.391 1 97.12 103 HIS A O 1
ATOM 863 N N . GLU A 1 104 ? 9.125 3.717 14.102 1 95.5 104 GLU A N 1
ATOM 864 C CA . GLU A 1 104 ? 9.555 3.014 12.898 1 95.5 104 GLU A CA 1
ATOM 865 C C . GLU A 1 104 ? 10.555 3.848 12.102 1 95.5 104 GLU A C 1
ATOM 867 O O . GLU A 1 104 ? 11.094 3.383 11.094 1 95.5 104 GLU A O 1
ATOM 872 N N . PHE A 1 105 ? 10.766 5.031 12.492 1 96.81 105 PHE A N 1
ATOM 873 C CA . PHE A 1 105 ? 11.758 5.871 11.836 1 96.81 105 PHE A CA 1
ATOM 874 C C . PHE A 1 105 ? 13.156 5.277 11.984 1 96.81 105 PHE A C 1
ATOM 876 O O . PHE A 1 105 ? 13.508 4.777 13.055 1 96.81 105 PHE A O 1
ATOM 883 N N . ASP A 1 106 ? 13.906 5.34 10.914 1 93.19 106 ASP A N 1
ATOM 884 C CA . ASP A 1 106 ? 15.328 5.055 11.078 1 93.19 106 ASP A CA 1
ATOM 885 C C . ASP A 1 106 ? 16.078 6.273 11.609 1 93.19 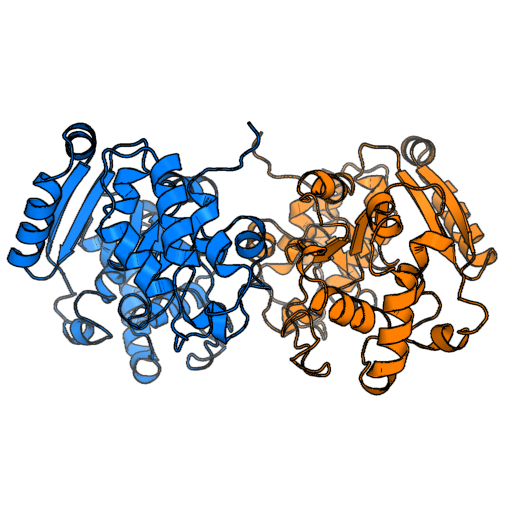106 ASP A C 1
ATOM 887 O O . ASP A 1 106 ? 15.461 7.223 12.094 1 93.19 106 ASP A O 1
ATOM 891 N N . GLU A 1 107 ? 17.375 6.238 11.531 1 94.56 107 GLU A N 1
ATOM 892 C CA . GLU A 1 107 ? 18.188 7.258 12.188 1 94.56 107 GLU A CA 1
ATOM 893 C C . GLU A 1 107 ? 18.141 8.578 11.43 1 94.56 107 GLU A C 1
ATOM 895 O O . GLU A 1 107 ? 18.422 9.641 11.992 1 94.56 107 GLU A O 1
ATOM 900 N N . LYS A 1 108 ? 17.734 8.531 10.195 1 94.81 108 LYS A N 1
ATOM 901 C CA . LYS A 1 108 ? 17.812 9.734 9.367 1 94.81 108 LYS A CA 1
ATOM 902 C C . LYS A 1 108 ? 16.438 10.383 9.219 1 94.81 108 LYS A C 1
ATOM 904 O O . LYS A 1 108 ? 16.344 11.602 9.039 1 94.81 108 LYS A O 1
ATOM 909 N N . GLN A 1 109 ? 15.414 9.617 9.242 1 97.31 109 GLN A N 1
ATOM 910 C CA . GLN A 1 109 ? 14.07 10.086 8.93 1 97.31 109 GLN A CA 1
ATOM 911 C C . GLN A 1 109 ? 13.562 11.055 9.992 1 97.31 109 GLN A C 1
ATOM 913 O O . GLN A 1 109 ? 13.781 10.852 11.188 1 97.31 109 GLN A O 1
ATOM 918 N N . PHE A 1 110 ? 12.883 12.133 9.531 1 98.56 110 PHE A N 1
ATOM 919 C CA . PHE A 1 110 ? 12.305 13.055 10.508 1 98.56 110 PHE A CA 1
ATOM 920 C C . PHE A 1 110 ? 10.922 13.516 10.062 1 98.56 110 PHE A C 1
ATOM 922 O O . PHE A 1 110 ? 10.305 14.359 10.711 1 98.56 110 PHE A O 1
ATOM 929 N N . ALA A 1 111 ? 10.414 12.992 8.984 1 98.56 111 ALA A N 1
ATOM 930 C CA . ALA A 1 111 ? 9.055 13.312 8.562 1 98.56 111 ALA A CA 1
ATOM 931 C C . ALA A 1 111 ? 8.375 12.094 7.938 1 98.56 111 ALA A C 1
ATOM 933 O O . ALA A 1 111 ? 9.047 11.188 7.438 1 98.56 111 ALA A O 1
ATOM 934 N N . ALA A 1 112 ? 7.074 12.086 7.965 1 98.25 112 ALA A N 1
ATOM 935 C CA . ALA A 1 112 ? 6.273 11.031 7.348 1 98.25 112 ALA A CA 1
ATOM 936 C C . ALA A 1 112 ? 4.922 11.578 6.883 1 98.25 112 ALA A C 1
ATOM 938 O O . ALA A 1 112 ? 4.359 12.477 7.508 1 98.25 112 ALA A O 1
ATOM 939 N N . ALA A 1 113 ? 4.43 11.047 5.867 1 96.88 113 ALA A N 1
ATOM 940 C CA . ALA A 1 113 ? 3.113 11.375 5.328 1 96.88 113 ALA A CA 1
ATOM 941 C C . ALA A 1 113 ? 2.633 10.297 4.359 1 96.88 113 ALA A C 1
ATOM 943 O O . ALA A 1 113 ? 3.432 9.508 3.855 1 96.88 113 ALA A O 1
ATOM 944 N N . ALA A 1 114 ? 1.342 10.32 4.145 1 94.31 114 ALA A N 1
ATOM 945 C CA . ALA A 1 114 ? 0.761 9.312 3.258 1 94.31 114 ALA A CA 1
ATOM 946 C C . ALA A 1 114 ? 0.985 9.68 1.793 1 94.31 114 ALA A C 1
ATOM 948 O O . ALA A 1 114 ? 0.868 10.844 1.413 1 94.31 114 ALA A O 1
ATOM 949 N N . VAL A 1 115 ? 1.261 8.664 1.004 1 85.75 115 VAL A N 1
ATOM 950 C CA . VAL A 1 115 ? 1.462 8.836 -0.431 1 85.75 115 VAL A CA 1
ATOM 951 C C . VAL A 1 115 ? 0.161 9.297 -1.083 1 85.75 115 VAL A C 1
ATOM 953 O O . VAL A 1 115 ? -0.928 9 -0.586 1 85.75 115 VAL A O 1
ATOM 956 N N . TYR A 1 116 ? 0.455 10.148 -2.148 1 71.06 116 TYR A N 1
ATOM 957 C CA . TYR A 1 116 ? -0.591 10.703 -3.004 1 71.06 116 TYR A CA 1
ATOM 958 C C . TYR A 1 116 ? -0.729 9.883 -4.285 1 71.06 116 TYR A C 1
ATOM 960 O O . TYR A 1 116 ? 0.241 9.711 -5.027 1 71.06 116 TYR A O 1
ATOM 968 N N . VAL A 1 117 ? -1.823 9.281 -4.516 1 63.56 117 VAL A N 1
ATOM 969 C CA . VAL A 1 117 ? -1.876 8.43 -5.703 1 63.56 117 VAL A CA 1
ATOM 970 C C . VAL A 1 117 ? -2.35 9.25 -6.902 1 63.56 117 VAL A C 1
ATOM 972 O O . VAL A 1 117 ? -2.791 8.688 -7.906 1 63.56 117 VAL A O 1
ATOM 975 N N . GLY A 1 118 ? -1.984 10.633 -6.898 1 67.75 118 GLY A N 1
ATOM 976 C CA . GLY A 1 118 ? -2.266 11.422 -8.086 1 67.75 118 GLY A CA 1
ATOM 977 C C . GLY A 1 118 ? -1.015 11.852 -8.828 1 67.75 118 GLY A C 1
ATOM 978 O O . GLY A 1 118 ? 0.101 11.531 -8.414 1 67.75 118 GLY A O 1
ATOM 979 N N . SER A 1 119 ? -1.141 12.43 -9.984 1 74.62 119 SER A N 1
ATOM 980 C CA . SER A 1 119 ? -0.031 12.844 -10.836 1 74.62 119 SER A CA 1
ATOM 981 C C . SER A 1 119 ? 0.662 14.086 -10.273 1 74.62 119 SER A C 1
ATOM 983 O O . SER A 1 119 ? 0 15.031 -9.852 1 74.62 119 SER A O 1
ATOM 985 N N . TYR A 1 120 ? 1.986 14.008 -10.172 1 85.56 120 TYR A N 1
ATOM 986 C CA . TYR A 1 120 ? 2.793 15.141 -9.727 1 85.56 120 TYR A CA 1
ATOM 987 C C . TYR A 1 120 ? 3.734 15.602 -10.828 1 85.56 120 TYR A C 1
ATOM 989 O O . TYR A 1 120 ? 4.875 15.984 -10.562 1 85.56 120 TYR A O 1
ATOM 997 N N . HIS A 1 121 ? 3.303 15.672 -11.992 1 87.5 121 HIS A N 1
ATOM 998 C CA . HIS A 1 121 ? 4.145 15.914 -13.156 1 87.5 121 HIS A CA 1
ATOM 999 C C . HIS A 1 121 ? 4.355 17.406 -13.375 1 87.5 121 HIS A C 1
ATOM 1001 O O . HIS A 1 121 ? 5.195 17.812 -14.188 1 87.5 121 HIS A O 1
ATOM 1007 N N . HIS A 1 122 ? 3.693 18.281 -12.664 1 90.94 122 HIS A N 1
ATOM 1008 C CA . HIS A 1 122 ? 3.914 19.719 -12.781 1 90.94 122 HIS A CA 1
ATOM 1009 C C . HIS A 1 122 ? 5.234 20.125 -12.133 1 90.94 122 HIS A C 1
ATOM 1011 O O . HIS A 1 122 ? 5.727 21.234 -12.367 1 90.94 122 HIS A O 1
ATOM 1017 N N . ILE A 1 123 ? 5.762 19.281 -11.312 1 91.69 123 ILE A N 1
ATOM 1018 C CA . ILE A 1 123 ? 7.105 19.453 -10.773 1 91.69 123 ILE A CA 1
ATOM 1019 C C . ILE A 1 123 ? 8.102 18.672 -11.617 1 91.69 123 ILE A C 1
ATOM 1021 O O . ILE A 1 123 ? 7.844 17.516 -11.992 1 91.69 123 ILE A O 1
ATOM 1025 N N . PRO A 1 124 ? 9.266 19.281 -11.883 1 92.25 124 PRO A N 1
ATOM 1026 C CA . PRO A 1 124 ? 10.258 18.594 -12.719 1 92.25 124 PRO A CA 1
ATOM 1027 C C . PRO A 1 124 ? 10.664 17.234 -12.148 1 92.25 124 PRO A C 1
ATOM 1029 O O . PRO A 1 124 ? 10.797 17.094 -10.93 1 92.25 124 PRO A O 1
ATOM 1032 N N . LYS A 1 125 ? 10.859 16.297 -13.023 1 86.38 125 LYS A N 1
ATOM 1033 C CA . LYS A 1 125 ? 11.141 14.898 -12.688 1 86.38 125 LYS A CA 1
ATOM 1034 C C . LYS A 1 125 ? 12.414 14.781 -11.852 1 86.38 125 LYS A C 1
ATOM 1036 O O . LYS A 1 125 ? 12.508 13.922 -10.977 1 86.38 125 LYS A O 1
ATOM 1041 N N . ASP A 1 126 ? 13.328 15.617 -12.047 1 88.38 126 ASP A N 1
ATOM 1042 C CA . ASP A 1 126 ? 14.648 15.5 -11.43 1 88.38 126 ASP A CA 1
ATOM 1043 C C . ASP A 1 126 ? 14.602 15.945 -9.969 1 88.38 126 ASP A C 1
ATOM 1045 O O . ASP A 1 126 ? 15.531 15.664 -9.203 1 88.38 126 ASP A O 1
ATOM 1049 N N . VAL A 1 127 ? 13.484 16.641 -9.562 1 91.94 127 VAL A N 1
ATOM 1050 C CA . VAL A 1 127 ? 13.508 17.172 -8.203 1 91.94 127 VAL A CA 1
ATOM 1051 C C . VAL A 1 127 ? 12.305 16.656 -7.422 1 91.94 127 VAL A C 1
ATOM 1053 O O . VAL A 1 127 ? 12.266 16.734 -6.191 1 91.94 127 VAL A O 1
ATOM 1056 N N . ARG A 1 128 ? 11.336 16.188 -8.086 1 88.25 128 ARG A N 1
ATOM 1057 C CA . ARG A 1 128 ? 10.133 15.727 -7.398 1 88.25 128 ARG A CA 1
ATOM 1058 C C . ARG A 1 128 ? 10.398 14.445 -6.617 1 88.25 128 ARG A C 1
ATOM 1060 O O . ARG A 1 128 ? 11.281 13.664 -6.984 1 88.25 128 ARG A O 1
ATOM 1067 N N . TYR A 1 129 ? 9.68 14.242 -5.562 1 86.44 129 TYR A N 1
ATOM 1068 C CA . TYR A 1 129 ? 9.805 13.039 -4.746 1 86.44 129 TYR A CA 1
ATOM 1069 C C . TYR A 1 129 ? 9.531 11.789 -5.566 1 86.44 129 TYR A C 1
ATOM 1071 O O . TYR A 1 129 ? 10.32 10.836 -5.551 1 86.44 129 TYR A O 1
ATOM 1079 N N . SER A 1 130 ? 8.438 11.805 -6.258 1 85.06 130 SER A N 1
ATOM 1080 C CA . SER A 1 130 ? 8.008 10.742 -7.156 1 85.06 130 SER A CA 1
ATOM 1081 C C . SER A 1 130 ? 6.969 11.242 -8.156 1 85.06 130 SER A C 1
ATOM 1083 O O . SER A 1 130 ? 6.586 12.414 -8.117 1 85.06 130 SER A O 1
ATOM 1085 N N . ASP A 1 131 ? 6.527 10.344 -8.984 1 81.69 131 ASP A N 1
ATOM 1086 C CA . ASP A 1 131 ? 5.523 10.711 -9.984 1 81.69 131 ASP A CA 1
ATOM 1087 C C . ASP A 1 131 ? 4.16 10.938 -9.328 1 81.69 131 ASP A C 1
ATOM 1089 O O . ASP A 1 131 ? 3.273 11.547 -9.93 1 81.69 131 ASP A O 1
ATOM 1093 N N . VAL A 1 132 ? 3.996 10.492 -8.133 1 78.69 132 VAL A N 1
ATOM 1094 C CA . VAL A 1 132 ? 2.684 10.617 -7.508 1 78.69 132 VAL A CA 1
ATOM 1095 C C . VAL A 1 132 ? 2.764 11.578 -6.32 1 78.69 132 VAL A C 1
ATOM 1097 O O . VAL A 1 132 ? 1.752 12.141 -5.902 1 78.69 132 VAL A O 1
ATOM 1100 N N . GLY A 1 133 ? 3.814 11.734 -5.652 1 87.75 133 GLY A N 1
ATOM 1101 C CA . GLY A 1 133 ? 4.012 12.617 -4.516 1 87.75 133 GLY A CA 1
ATOM 1102 C C . GLY A 1 133 ? 3.336 12.117 -3.25 1 87.75 133 GLY A C 1
ATOM 1103 O O . GLY A 1 133 ? 2.994 10.93 -3.148 1 87.75 133 GLY A O 1
ATOM 1104 N N . PHE A 1 134 ? 3.283 12.922 -2.23 1 91.94 134 PHE A N 1
ATOM 1105 C CA . PHE A 1 134 ? 2.559 12.656 -0.994 1 91.94 134 PHE A CA 1
ATOM 1106 C C . PHE A 1 134 ? 1.728 13.867 -0.583 1 91.94 134 PHE A C 1
ATOM 1108 O O . PHE A 1 134 ? 1.925 14.961 -1.104 1 91.94 134 PHE A O 1
ATOM 1115 N N . ASN A 1 135 ? 0.727 13.594 0.216 1 92.38 135 ASN A N 1
ATOM 1116 C CA . ASN A 1 135 ? -0.138 14.648 0.73 1 92.38 135 ASN A CA 1
ATOM 1117 C C . ASN A 1 135 ? 0.368 15.188 2.064 1 92.38 135 ASN A C 1
ATOM 1119 O O . ASN A 1 135 ? 0.787 14.422 2.932 1 92.38 135 ASN A O 1
ATOM 1123 N N . ALA A 1 136 ? 0.266 16.484 2.246 1 93.69 136 ALA A N 1
ATOM 1124 C CA . ALA A 1 136 ? 0.888 17.125 3.406 1 93.69 136 ALA A CA 1
ATOM 1125 C C . ALA A 1 136 ? -0.155 17.484 4.461 1 93.69 136 ALA A C 1
ATOM 1127 O O . ALA A 1 136 ? 0.13 18.234 5.395 1 93.69 136 ALA A O 1
ATOM 1128 N N . GLY A 1 137 ? -1.348 17.016 4.391 1 94.62 137 GLY A N 1
ATOM 1129 C CA . GLY A 1 137 ? -2.41 17.391 5.309 1 94.62 137 GLY A CA 1
ATOM 1130 C C . GLY A 1 137 ? -2.332 16.672 6.641 1 94.62 137 GLY A C 1
ATOM 1131 O O . GLY A 1 137 ? -2.955 17.078 7.617 1 94.62 137 GLY A O 1
ATOM 1132 N N . LEU A 1 138 ? -1.654 15.594 6.688 1 97.06 138 LEU A N 1
ATOM 1133 C CA . LEU A 1 138 ? -1.391 14.797 7.887 1 97.06 138 LEU A CA 1
ATOM 1134 C C . LEU A 1 138 ? 0.048 14.297 7.898 1 97.06 138 LEU A C 1
ATOM 1136 O O . LEU A 1 138 ? 0.423 13.461 7.07 1 97.06 138 LEU A O 1
ATOM 1140 N N . MET A 1 139 ? 0.847 14.797 8.883 1 98.19 139 MET A N 1
ATOM 1141 C CA . MET A 1 139 ? 2.273 14.484 8.867 1 98.19 139 MET A CA 1
ATOM 1142 C C . MET A 1 139 ? 2.799 14.273 10.281 1 98.19 139 MET A C 1
ATOM 1144 O O . MET A 1 139 ? 2.205 14.75 11.25 1 98.19 139 MET A O 1
ATOM 1148 N N . LEU A 1 140 ? 3.869 13.539 10.367 1 98.75 140 LEU A N 1
ATOM 1149 C CA . LEU A 1 140 ? 4.73 13.508 11.547 1 98.75 140 LEU A CA 1
ATOM 1150 C C . LEU A 1 140 ? 6.008 14.305 11.305 1 98.75 140 LEU A C 1
ATOM 1152 O O . LEU A 1 140 ? 6.578 14.258 10.211 1 98.75 140 LEU A O 1
ATOM 1156 N N . TYR A 1 141 ? 6.41 15 12.32 1 98.75 141 TYR A N 1
ATOM 1157 C CA . TYR A 1 141 ? 7.688 15.695 12.289 1 98.75 141 TYR A CA 1
ATOM 1158 C C . TYR A 1 141 ? 8.492 15.422 13.555 1 98.75 141 TYR A C 1
ATOM 1160 O O . TYR A 1 141 ? 8.023 15.695 14.664 1 98.75 141 TYR A O 1
ATOM 1168 N N . ASN A 1 142 ? 9.633 14.844 13.422 1 98.81 142 ASN A N 1
ATOM 1169 C CA . ASN A 1 142 ? 10.641 14.875 14.477 1 98.81 142 ASN A CA 1
ATOM 1170 C C . ASN A 1 142 ? 11.422 16.188 14.477 1 98.81 142 ASN A C 1
ATOM 1172 O O . ASN A 1 142 ? 12.406 16.328 13.742 1 98.81 142 ASN A O 1
ATOM 1176 N N . LEU A 1 143 ? 11 17.062 15.32 1 98.62 143 LEU A N 1
ATOM 1177 C CA . LEU A 1 143 ? 11.539 18.406 15.289 1 98.62 143 LEU A CA 1
ATOM 1178 C C . LEU A 1 143 ? 12.969 18.438 15.82 1 98.62 143 LEU A C 1
ATOM 1180 O O . LEU A 1 143 ? 13.781 19.266 15.383 1 98.62 143 LEU A O 1
ATOM 1184 N N . THR A 1 144 ? 13.32 17.578 16.688 1 98.44 144 THR A N 1
ATOM 1185 C CA . THR A 1 144 ? 14.688 17.469 17.188 1 98.44 144 THR A CA 1
ATOM 1186 C C . THR A 1 144 ? 15.648 17.172 16.047 1 98.44 144 THR A C 1
ATOM 1188 O O . THR A 1 144 ? 16.656 17.859 15.867 1 98.44 144 THR A O 1
ATOM 1191 N N . ARG A 1 145 ? 15.328 16.25 15.242 1 98.12 145 ARG A N 1
ATOM 1192 C CA . ARG A 1 145 ? 16.172 15.875 14.109 1 98.12 145 ARG A CA 1
ATOM 1193 C C . ARG A 1 145 ? 16.172 16.969 13.047 1 98.12 145 ARG A C 1
ATOM 1195 O O . ARG A 1 145 ? 17.203 17.219 12.414 1 98.12 145 ARG A O 1
ATOM 1202 N N . MET A 1 146 ? 15.07 17.547 12.859 1 98.12 146 MET A N 1
ATOM 1203 C CA . MET A 1 146 ? 14.969 18.609 11.867 1 98.12 146 MET A CA 1
ATOM 1204 C C . MET A 1 146 ? 15.883 19.781 12.234 1 98.12 146 MET A C 1
ATOM 1206 O O . MET A 1 146 ? 16.516 20.359 11.359 1 98.12 146 MET A O 1
ATOM 1210 N N . ARG A 1 147 ? 15.93 20.094 13.516 1 97.56 147 ARG A N 1
ATOM 1211 C CA . ARG A 1 147 ? 16.781 21.172 13.992 1 97.56 147 ARG A CA 1
ATOM 1212 C C . ARG A 1 147 ? 18.266 20.859 13.758 1 97.56 147 ARG A C 1
ATOM 1214 O O . ARG A 1 147 ? 19.078 21.75 13.539 1 97.56 147 ARG A O 1
ATOM 1221 N N . GLN A 1 148 ? 18.562 19.594 13.727 1 97.12 148 GLN A N 1
ATOM 1222 C CA . GLN A 1 148 ? 19.953 19.141 13.594 1 97.12 148 GLN A CA 1
ATOM 1223 C C . GLN A 1 148 ? 20.297 18.828 12.133 1 97.12 148 GLN A C 1
ATOM 1225 O O . GLN A 1 148 ? 21.406 18.422 11.828 1 97.12 148 GLN A O 1
ATOM 1230 N N . PHE A 1 149 ? 19.344 18.984 11.297 1 97.56 149 PHE A N 1
ATOM 1231 C CA . PHE A 1 149 ? 19.547 18.672 9.891 1 97.56 149 PHE A CA 1
ATOM 1232 C C . PHE A 1 149 ? 20.641 19.516 9.289 1 97.56 149 PHE A C 1
ATOM 1234 O O . PHE A 1 149 ? 20.531 20.75 9.242 1 97.56 149 PHE A O 1
ATOM 1241 N N . PRO A 1 150 ? 21.703 18.891 8.727 1 96.62 150 PRO A N 1
ATOM 1242 C CA . PRO A 1 150 ? 22.906 19.641 8.359 1 96.62 150 PRO A CA 1
ATOM 1243 C C . PRO A 1 150 ? 22.656 20.625 7.207 1 96.62 150 PRO A C 1
ATOM 1245 O O . PRO A 1 150 ? 23.266 21.703 7.168 1 96.62 150 PRO A O 1
ATOM 1248 N N . ALA A 1 151 ? 21.828 20.281 6.293 1 96.38 151 ALA A N 1
ATOM 1249 C CA . ALA A 1 151 ? 21.609 21.141 5.137 1 96.38 151 ALA A CA 1
ATOM 1250 C C . ALA A 1 151 ? 20.688 22.312 5.492 1 96.38 151 ALA A C 1
ATOM 1252 O O . ALA A 1 151 ? 20.516 23.234 4.691 1 96.38 151 ALA A O 1
ATOM 1253 N N . GLY A 1 152 ? 20.125 22.312 6.742 1 97 152 GLY A N 1
ATOM 1254 C CA . GLY A 1 152 ? 19.266 23.391 7.211 1 97 152 GLY A CA 1
ATOM 1255 C C . GLY A 1 152 ? 17.875 23.328 6.621 1 97 152 GLY A C 1
ATOM 1256 O O . GLY A 1 152 ? 17.688 23.625 5.441 1 97 152 GLY A O 1
ATOM 1257 N N . TRP A 1 153 ? 16.891 23.109 7.387 1 96.62 153 TRP A N 1
ATOM 1258 C CA . TRP A 1 153 ? 15.5 22.984 6.945 1 96.62 153 TRP A CA 1
ATOM 1259 C C . TRP A 1 153 ? 14.992 24.281 6.348 1 96.62 153 TRP A C 1
ATOM 1261 O O . TRP A 1 153 ? 14.562 24.328 5.191 1 96.62 153 TRP A O 1
ATOM 1271 N N . GLU A 1 154 ? 15.055 25.375 7.098 1 92.81 154 GLU A N 1
ATOM 1272 C CA . GLU A 1 154 ? 14.492 26.641 6.672 1 92.81 154 GLU A CA 1
ATOM 1273 C C . GLU A 1 154 ? 15.195 27.172 5.422 1 92.81 154 GLU A C 1
ATOM 1275 O O . GLU A 1 154 ? 14.547 27.672 4.5 1 92.81 154 GLU A O 1
ATOM 1280 N N . ASP A 1 155 ? 16.516 27.016 5.355 1 94.44 155 ASP A N 1
ATOM 1281 C CA . ASP A 1 155 ? 17.281 27.438 4.188 1 94.44 155 ASP A CA 1
ATOM 1282 C C . ASP A 1 155 ? 16.828 26.703 2.934 1 94.44 155 ASP A C 1
ATOM 1284 O O . ASP A 1 155 ? 16.641 27.297 1.877 1 94.44 155 ASP A O 1
ATOM 1288 N N . GLN A 1 156 ? 16.656 25.422 3.096 1 96.88 156 GLN A N 1
ATOM 1289 C CA . GLN A 1 156 ? 16.25 24.609 1.958 1 96.88 156 GLN A CA 1
ATOM 1290 C C . GLN A 1 156 ? 14.836 24.984 1.499 1 96.88 156 GLN A C 1
ATOM 1292 O O . GLN A 1 156 ? 14.57 25.062 0.298 1 96.88 156 GLN A O 1
ATOM 1297 N N . VAL A 1 157 ? 13.969 25.219 2.424 1 95.06 157 VAL A N 1
ATOM 1298 C CA . VAL A 1 157 ? 12.594 25.594 2.115 1 95.06 157 VAL A CA 1
ATOM 1299 C C . VAL A 1 157 ? 12.586 26.891 1.318 1 95.06 157 VAL A C 1
ATOM 1301 O O . VAL A 1 157 ? 11.914 27 0.29 1 95.06 157 VAL A O 1
ATOM 1304 N N . LEU A 1 158 ? 13.344 27.828 1.747 1 93.38 158 LEU A N 1
ATOM 1305 C CA . LEU A 1 158 ? 13.398 29.125 1.082 1 93.38 158 LEU A CA 1
ATOM 1306 C C . LEU A 1 158 ? 14.031 29 -0.3 1 93.38 158 LEU A C 1
ATOM 1308 O O . LEU A 1 158 ? 13.562 29.609 -1.262 1 93.38 158 LEU A O 1
ATOM 1312 N N . ASN A 1 159 ? 15.102 28.25 -0.427 1 95.62 159 ASN A N 1
ATOM 1313 C CA . ASN A 1 159 ? 15.766 28.031 -1.71 1 95.62 159 ASN A CA 1
ATOM 1314 C C . ASN A 1 159 ? 14.828 27.375 -2.719 1 95.62 159 ASN A C 1
ATOM 1316 O O . ASN A 1 159 ? 14.758 27.797 -3.875 1 95.62 159 ASN A O 1
ATOM 1320 N N . ILE A 1 160 ? 14.117 26.375 -2.26 1 96.44 160 ILE A N 1
ATOM 1321 C CA . ILE A 1 160 ? 13.18 25.656 -3.121 1 96.44 160 ILE A CA 1
ATOM 1322 C C . ILE A 1 160 ? 12.078 26.609 -3.576 1 96.44 160 ILE A C 1
ATOM 1324 O O . ILE A 1 160 ? 11.695 26.609 -4.75 1 96.44 160 ILE A O 1
ATOM 1328 N N . THR A 1 161 ? 11.586 27.375 -2.623 1 93.5 161 THR A N 1
ATOM 1329 C CA . THR A 1 161 ? 10.539 28.328 -2.951 1 93.5 161 THR A CA 1
ATOM 1330 C C . THR A 1 161 ? 11.016 29.312 -4.016 1 93.5 161 THR A C 1
ATOM 1332 O O . THR A 1 161 ? 10.32 29.562 -5 1 93.5 161 THR A O 1
ATOM 1335 N N . ALA A 1 162 ? 12.172 29.797 -3.861 1 92.81 162 ALA A N 1
ATOM 1336 C CA . ALA A 1 162 ? 12.734 30.781 -4.793 1 92.81 162 ALA A CA 1
ATOM 1337 C C . ALA A 1 162 ? 12.938 30.156 -6.176 1 92.81 162 ALA A C 1
ATOM 1339 O O . ALA A 1 162 ? 12.648 30.797 -7.191 1 92.81 162 ALA A O 1
ATOM 1340 N N . GLU A 1 163 ? 13.359 29.031 -6.191 1 95.38 163 GLU A N 1
ATOM 1341 C CA . GLU A 1 163 ? 13.781 28.391 -7.438 1 95.38 163 GLU A CA 1
ATOM 1342 C C . GLU A 1 163 ? 12.578 27.844 -8.211 1 95.38 163 GLU A C 1
ATOM 1344 O O . GLU A 1 163 ? 12.57 27.859 -9.445 1 95.38 163 GLU A O 1
ATOM 1349 N N . TYR A 1 164 ? 11.508 27.438 -7.512 1 94.5 164 TYR A N 1
ATOM 1350 C CA . TYR A 1 164 ? 10.492 26.656 -8.203 1 94.5 164 TYR A CA 1
ATOM 1351 C C . TYR A 1 164 ? 9.109 27.281 -8.039 1 94.5 164 TYR A C 1
ATOM 1353 O O . TYR A 1 164 ? 8.102 26.672 -8.406 1 94.5 164 TYR A O 1
ATOM 1361 N N . HIS A 1 165 ? 9.008 28.422 -7.555 1 91.75 165 HIS A N 1
ATOM 1362 C CA . HIS A 1 165 ? 7.734 29.062 -7.242 1 91.75 165 HIS A CA 1
ATOM 1363 C C . HIS A 1 165 ? 6.809 29.062 -8.453 1 91.75 165 HIS A C 1
ATOM 1365 O O . HIS A 1 165 ? 5.598 28.891 -8.312 1 91.75 165 HIS A O 1
ATOM 1371 N N . SER A 1 166 ? 7.285 29.188 -9.633 1 92.62 166 SER A N 1
ATOM 1372 C CA . SER A 1 166 ? 6.48 29.281 -10.852 1 92.62 166 SER A CA 1
ATOM 1373 C C . SER A 1 166 ? 5.863 27.938 -11.219 1 92.62 166 SER A C 1
ATOM 1375 O O . SER A 1 166 ? 4.953 27.875 -12.047 1 92.62 166 SER A O 1
ATOM 1377 N N . LYS A 1 167 ? 6.312 26.906 -10.594 1 93.38 167 LYS A N 1
ATOM 1378 C CA . LYS A 1 167 ? 5.855 25.562 -10.93 1 93.38 167 LYS A CA 1
ATOM 1379 C C . LYS A 1 167 ? 4.832 25.062 -9.922 1 93.38 167 LYS A C 1
ATOM 1381 O O . LYS A 1 167 ? 4.234 24 -10.109 1 93.38 167 LYS A O 1
ATOM 1386 N N . PHE A 1 168 ? 4.555 25.891 -8.906 1 91.62 168 PHE A N 1
ATOM 1387 C CA . PHE A 1 168 ? 3.715 25.406 -7.816 1 91.62 168 PHE A CA 1
ATOM 1388 C C . PHE A 1 168 ? 2.25 25.375 -8.234 1 91.62 168 PHE A C 1
ATOM 1390 O O . PHE A 1 168 ? 1.753 26.312 -8.859 1 91.62 168 PHE A O 1
ATOM 1397 N N . LYS A 1 169 ? 1.586 24.266 -7.91 1 90.06 169 LYS A N 1
ATOM 1398 C CA . LYS A 1 169 ? 0.136 24.141 -8.023 1 90.06 169 LYS A CA 1
ATOM 1399 C C . LYS A 1 169 ? -0.518 24.016 -6.652 1 90.06 169 LYS A C 1
ATOM 1401 O O . LYS A 1 169 ? -1.616 24.531 -6.434 1 90.06 169 LYS A O 1
ATOM 1406 N N . TYR A 1 170 ? 0.251 23.406 -5.707 1 89.62 170 TYR A N 1
ATOM 1407 C CA . TYR A 1 170 ? -0.338 23.094 -4.41 1 89.62 170 TYR A CA 1
ATOM 1408 C C . TYR A 1 170 ? 0.441 23.766 -3.285 1 89.62 170 TYR A C 1
ATOM 1410 O O . TYR A 1 170 ? 0.418 23.312 -2.143 1 89.62 170 TYR A O 1
ATOM 1418 N N . GLY A 1 171 ? 1.254 24.766 -3.645 1 90.25 171 GLY A N 1
ATOM 1419 C CA . GLY A 1 171 ? 1.902 25.625 -2.676 1 90.25 171 GLY A CA 1
ATOM 1420 C C . GLY A 1 171 ? 2.926 24.906 -1.818 1 90.25 171 GLY A C 1
ATOM 1421 O O . GLY A 1 171 ? 3.893 24.344 -2.338 1 90.25 171 GLY A O 1
ATOM 1422 N N . ASP A 1 172 ? 2.623 24.891 -0.52 1 92.69 172 ASP A N 1
ATOM 1423 C CA . ASP A 1 172 ? 3.564 24.344 0.456 1 92.69 172 ASP A CA 1
ATOM 1424 C C . ASP A 1 172 ? 3.762 22.844 0.254 1 92.69 172 ASP A C 1
ATOM 1426 O O . ASP A 1 172 ? 4.855 22.328 0.485 1 92.69 172 ASP A O 1
ATOM 1430 N N . GLN A 1 173 ? 2.775 22.156 -0.121 1 93.06 173 GLN A N 1
ATOM 1431 C CA . GLN A 1 173 ? 2.91 20.719 -0.387 1 93.06 173 GLN A CA 1
ATOM 1432 C C . GLN A 1 173 ? 3.943 20.469 -1.479 1 93.06 173 GLN A C 1
ATOM 1434 O O . GLN A 1 173 ? 4.684 19.484 -1.42 1 93.06 173 GLN A O 1
ATOM 1439 N N . ASP A 1 174 ? 3.92 21.312 -2.49 1 94.06 174 ASP A N 1
ATOM 1440 C CA . ASP A 1 174 ? 4.902 21.172 -3.559 1 94.06 174 ASP A CA 1
ATOM 1441 C C . ASP A 1 174 ? 6.32 21.391 -3.033 1 94.06 174 ASP A C 1
ATOM 1443 O O . ASP A 1 174 ? 7.25 20.688 -3.424 1 94.06 174 ASP A O 1
ATOM 1447 N N . ILE A 1 175 ? 6.473 22.344 -2.18 1 95.38 175 ILE A N 1
ATOM 1448 C CA . ILE A 1 175 ? 7.773 22.594 -1.567 1 95.38 175 ILE A CA 1
ATOM 1449 C C . ILE A 1 175 ? 8.25 21.344 -0.833 1 95.38 175 ILE A C 1
ATOM 1451 O O . ILE A 1 175 ? 9.398 20.922 -0.995 1 95.38 175 ILE A O 1
ATOM 1455 N N . LEU A 1 176 ? 7.379 20.75 -0.094 1 96.06 176 LEU A N 1
ATOM 1456 C CA . LEU A 1 176 ? 7.723 19.562 0.68 1 96.06 176 LEU A CA 1
ATOM 1457 C C . LEU A 1 176 ? 8.047 18.391 -0.239 1 96.06 176 LEU A C 1
ATOM 1459 O O . LEU A 1 176 ? 8.984 17.641 0.022 1 96.06 176 LEU A O 1
ATOM 1463 N N . ASN A 1 177 ? 7.285 18.219 -1.295 1 95 177 ASN A N 1
ATOM 1464 C CA . ASN A 1 177 ? 7.555 17.156 -2.244 1 95 177 ASN A CA 1
ATOM 1465 C C . ASN A 1 177 ? 8.906 17.328 -2.928 1 95 177 ASN A C 1
ATOM 1467 O O . ASN A 1 177 ? 9.594 16.344 -3.221 1 95 177 ASN A O 1
ATOM 1471 N N . ILE A 1 178 ? 9.266 18.547 -3.246 1 96.19 178 ILE A N 1
ATOM 1472 C CA . ILE A 1 178 ? 10.578 18.828 -3.824 1 96.19 178 ILE A CA 1
ATOM 1473 C C . ILE A 1 178 ? 11.664 18.594 -2.777 1 96.19 178 ILE A C 1
ATOM 1475 O O . ILE A 1 178 ? 12.695 17.969 -3.064 1 96.19 178 ILE A O 1
ATOM 1479 N N . PHE A 1 179 ? 11.453 19.094 -1.57 1 97.38 179 PHE A N 1
ATOM 1480 C CA . PHE A 1 179 ? 12.414 18.922 -0.486 1 97.38 179 PHE A CA 1
ATOM 1481 C C . PHE A 1 179 ? 12.758 17.453 -0.288 1 97.38 179 PHE A C 1
ATOM 1483 O O . PHE A 1 179 ? 13.93 17.078 -0.308 1 97.38 179 PHE A O 1
ATOM 1490 N N . PHE A 1 180 ? 11.781 16.656 -0.209 1 95.25 180 PHE A N 1
ATOM 1491 C CA . PHE A 1 180 ? 12.008 15.242 0.081 1 95.25 180 PHE A CA 1
ATOM 1492 C C . PHE A 1 180 ? 12.359 14.477 -1.191 1 95.25 180 PHE A C 1
ATOM 1494 O O . PHE A 1 180 ? 12.719 13.297 -1.135 1 95.25 180 PHE A O 1
ATOM 1501 N N . GLY A 1 181 ? 12.109 15.117 -2.295 1 92.31 181 GLY A N 1
ATOM 1502 C CA . GLY A 1 181 ? 12.75 14.602 -3.494 1 92.31 181 GLY A CA 1
ATOM 1503 C C . GLY A 1 181 ? 14.266 14.68 -3.438 1 92.31 181 GLY A C 1
ATOM 1504 O O . GLY A 1 181 ? 14.953 13.742 -3.852 1 92.31 181 GLY A O 1
ATOM 1505 N N . LYS A 1 182 ? 14.758 15.711 -2.9 1 94.06 182 LYS A N 1
ATOM 1506 C CA . LYS A 1 182 ? 16.188 15.953 -2.744 1 94.06 182 LYS A CA 1
ATOM 1507 C C . LYS A 1 182 ? 16.75 15.195 -1.545 1 94.06 182 LYS A C 1
ATOM 1509 O O . LYS A 1 182 ? 17.891 14.734 -1.573 1 94.06 182 LYS A O 1
ATOM 1514 N N . PHE A 1 183 ? 15.977 15.109 -0.558 1 95.25 183 PHE A N 1
ATOM 1515 C CA . PHE A 1 183 ? 16.406 14.484 0.692 1 95.25 183 PHE A CA 1
ATOM 1516 C C . PHE A 1 183 ? 15.5 13.305 1.043 1 95.25 183 PHE A C 1
ATOM 1518 O O . PHE A 1 183 ? 14.977 13.227 2.156 1 95.25 183 PHE A O 1
ATOM 1525 N N . ARG A 1 184 ? 15.461 12.352 0.198 1 90.5 184 ARG A N 1
ATOM 1526 C CA . ARG A 1 184 ? 14.531 11.227 0.26 1 90.5 184 ARG A CA 1
ATOM 1527 C C . ARG A 1 184 ? 14.766 10.391 1.509 1 90.5 184 ARG A C 1
ATOM 1529 O O . ARG A 1 184 ? 13.828 9.844 2.088 1 90.5 184 ARG A O 1
ATOM 1536 N N . SER A 1 185 ? 15.992 10.273 1.952 1 91.62 185 SER A N 1
ATOM 1537 C CA . SER A 1 185 ? 16.359 9.406 3.068 1 91.62 185 SER A CA 1
ATOM 1538 C C . SER A 1 185 ? 15.812 9.945 4.387 1 91.62 185 SER A C 1
ATOM 1540 O O . SER A 1 185 ? 15.82 9.242 5.398 1 91.62 185 SER A O 1
ATOM 1542 N N . HIS A 1 186 ? 15.25 11.125 4.367 1 96.56 186 HIS A N 1
ATOM 1543 C CA . HIS A 1 186 ? 14.766 11.75 5.594 1 96.56 186 HIS A CA 1
ATOM 1544 C C . HIS A 1 186 ? 13.25 11.664 5.688 1 96.56 186 HIS A C 1
ATOM 1546 O O . HIS A 1 186 ? 12.648 12.211 6.621 1 96.56 186 HIS A O 1
ATOM 1552 N N . PHE A 1 187 ? 12.672 10.992 4.738 1 95.94 187 PHE A N 1
ATOM 1553 C CA . PHE A 1 187 ? 11.219 10.914 4.637 1 95.94 187 PHE A CA 1
ATOM 1554 C C . PHE A 1 187 ? 10.75 9.461 4.711 1 95.94 187 PHE A C 1
ATOM 1556 O O . PHE A 1 187 ? 11.375 8.57 4.125 1 95.94 187 PHE A O 1
ATOM 1563 N N . ARG A 1 188 ? 9.695 9.227 5.43 1 95.75 188 ARG A N 1
ATOM 1564 C CA . ARG A 1 188 ? 9.047 7.922 5.461 1 95.75 188 ARG A CA 1
ATOM 1565 C C . ARG A 1 188 ? 7.648 7.988 4.855 1 95.75 188 ARG A C 1
ATOM 1567 O O . ARG A 1 188 ? 6.719 8.508 5.477 1 95.75 188 ARG A O 1
ATOM 1574 N N . PRO A 1 189 ? 7.469 7.484 3.676 1 94.38 189 PRO A N 1
ATOM 1575 C CA . PRO A 1 189 ? 6.113 7.445 3.117 1 94.38 189 PRO A CA 1
ATOM 1576 C C . PRO A 1 189 ? 5.199 6.477 3.857 1 94.38 189 PRO A C 1
ATOM 1578 O O . PRO A 1 189 ? 5.641 5.41 4.293 1 94.38 189 PRO A O 1
ATOM 1581 N N . LEU A 1 190 ? 3.99 6.852 4.012 1 95.69 190 LEU A N 1
ATOM 1582 C CA . LEU A 1 190 ? 2.975 6.039 4.668 1 95.69 190 LEU A CA 1
ATOM 1583 C C . LEU A 1 190 ? 1.91 5.59 3.674 1 95.69 190 LEU A C 1
ATOM 1585 O O . LEU A 1 190 ? 1.824 6.121 2.566 1 95.69 190 LEU A O 1
ATOM 1589 N N . GLY A 1 191 ? 1.158 4.617 4.105 1 91.56 191 GLY A N 1
ATOM 1590 C CA . GLY A 1 191 ? 0.104 4.098 3.252 1 91.56 191 GLY A CA 1
ATOM 1591 C C . GLY A 1 191 ? -1.064 5.055 3.096 1 91.56 191 GLY A C 1
ATOM 1592 O O . GLY A 1 191 ? -1.266 5.938 3.932 1 91.56 191 GLY A O 1
ATOM 1593 N N . CYS A 1 192 ? -1.84 4.754 2.105 1 90.75 192 CYS A N 1
ATOM 1594 C CA . CYS A 1 192 ? -2.924 5.648 1.717 1 90.75 192 CYS A CA 1
ATOM 1595 C C . CYS A 1 192 ? -4.094 5.539 2.686 1 90.75 192 CYS A C 1
ATOM 1597 O O . CYS A 1 192 ? -5 6.375 2.67 1 90.75 192 CYS A O 1
ATOM 1599 N N . GLU A 1 193 ? -4.086 4.523 3.588 1 93.5 193 GLU A N 1
ATOM 1600 C CA . GLU A 1 193 ? -5.164 4.375 4.562 1 93.5 193 GLU A CA 1
ATOM 1601 C C . GLU A 1 193 ? -5.199 5.555 5.527 1 93.5 193 GLU A C 1
ATOM 1603 O O . GLU A 1 193 ? -6.215 5.793 6.188 1 93.5 193 GLU A O 1
ATOM 1608 N N . TRP A 1 194 ? -4.133 6.316 5.539 1 95.94 194 TRP A N 1
ATOM 1609 C CA . TRP A 1 194 ? -4.059 7.461 6.438 1 95.94 194 TRP A CA 1
ATOM 1610 C C . TRP A 1 194 ? -4.508 8.742 5.734 1 95.94 194 TRP A C 1
ATOM 1612 O O . TRP A 1 194 ? -4.426 9.828 6.301 1 95.94 194 TRP A O 1
ATOM 1622 N N . ASN A 1 195 ? -4.973 8.617 4.512 1 93.31 195 ASN A N 1
ATOM 1623 C CA . ASN A 1 195 ? -5.27 9.812 3.732 1 93.31 195 ASN A CA 1
ATOM 1624 C C . ASN A 1 195 ? -6.375 9.562 2.711 1 93.31 195 ASN A C 1
ATOM 1626 O O . ASN A 1 195 ? -6.199 9.82 1.521 1 93.31 195 ASN A O 1
ATOM 1630 N N . LEU A 1 196 ? -7.504 9.078 3.174 1 94 196 LEU A N 1
ATOM 1631 C CA . LEU A 1 196 ? -8.602 8.961 2.227 1 94 196 LEU A CA 1
ATOM 1632 C C . LEU A 1 196 ? -9.078 10.328 1.762 1 94 196 LEU A C 1
ATOM 1634 O O . LEU A 1 196 ? -9.469 11.172 2.58 1 94 196 LEU A O 1
ATOM 1638 N N . ARG A 1 197 ? -9.07 10.484 0.492 1 91.88 197 ARG A N 1
ATOM 1639 C CA . ARG A 1 197 ? -9.492 11.734 -0.124 1 91.88 197 ARG A CA 1
ATOM 1640 C C . ARG A 1 197 ? -10.633 11.5 -1.113 1 91.88 197 ARG A C 1
ATOM 1642 O O . ARG A 1 197 ? -10.82 10.383 -1.599 1 91.88 197 ARG A O 1
ATOM 1649 N N . SER A 1 198 ? -11.328 12.523 -1.452 1 85.44 198 SER A N 1
ATOM 1650 C CA . SER A 1 198 ? -12.547 12.438 -2.25 1 85.44 198 SER A CA 1
ATOM 1651 C C . SER A 1 198 ? -12.258 11.875 -3.637 1 85.44 198 SER A C 1
ATOM 1653 O O . SER A 1 198 ? -13.047 11.086 -4.164 1 85.44 198 SER A O 1
ATOM 1655 N N . PHE A 1 199 ? -11.203 12.18 -4.215 1 85.19 199 PHE A N 1
ATOM 1656 C CA . PHE A 1 199 ? -10.969 11.828 -5.609 1 85.19 199 PHE A CA 1
ATOM 1657 C C . PHE A 1 199 ? -10.562 10.359 -5.734 1 85.19 199 PHE A C 1
ATOM 1659 O O . PHE A 1 199 ? -10.523 9.812 -6.836 1 85.19 199 PHE A O 1
ATOM 1666 N N . TYR A 1 200 ? -10.258 9.703 -4.625 1 86.44 200 TYR A N 1
ATOM 1667 C CA . TYR A 1 200 ? -9.891 8.289 -4.68 1 86.44 200 TYR A CA 1
ATOM 1668 C C . TYR A 1 200 ? -11.016 7.461 -5.293 1 86.44 200 TYR A C 1
ATOM 1670 O O . TYR A 1 200 ? -10.758 6.449 -5.957 1 86.44 200 TYR A O 1
ATOM 1678 N N . CYS A 1 201 ? -12.203 7.895 -5.082 1 82.69 201 CYS A N 1
ATOM 1679 C CA . CYS A 1 201 ? -13.344 7.184 -5.645 1 82.69 201 CYS A CA 1
ATOM 1680 C C . CYS A 1 201 ? -13.414 7.363 -7.156 1 82.69 201 CYS A C 1
ATOM 1682 O O . CYS A 1 201 ? -13.531 6.391 -7.898 1 82.69 201 CYS A O 1
ATOM 1684 N N . LYS A 1 202 ? -13.266 8.547 -7.508 1 79.88 202 LYS A N 1
ATOM 1685 C CA . LYS A 1 202 ? -13.398 8.883 -8.922 1 79.88 202 LYS A CA 1
ATOM 1686 C C . LYS A 1 202 ? -12.25 8.289 -9.742 1 79.88 202 LYS A C 1
ATOM 1688 O O . LYS A 1 202 ? -12.461 7.824 -10.859 1 79.88 202 LYS A O 1
ATOM 1693 N N . LEU A 1 203 ? -11.117 8.266 -9.195 1 77 203 LEU A N 1
ATOM 1694 C CA . LEU A 1 203 ? -9.93 7.855 -9.945 1 77 203 LEU A CA 1
ATOM 1695 C C . LEU A 1 203 ? -9.625 6.379 -9.711 1 77 203 LEU A C 1
ATOM 1697 O O . LEU A 1 203 ? -8.578 5.887 -10.133 1 77 203 LEU A O 1
ATOM 1701 N N . ASP A 1 204 ? -10.422 5.688 -9 1 78.38 204 ASP A N 1
ATOM 1702 C CA . ASP A 1 204 ? -10.305 4.254 -8.758 1 78.38 204 ASP A CA 1
ATOM 1703 C C . ASP A 1 204 ? -8.961 3.92 -8.102 1 78.38 204 ASP A C 1
ATOM 1705 O O . ASP A 1 204 ? -8.273 2.986 -8.523 1 78.38 204 ASP A O 1
ATOM 1709 N N . ILE A 1 205 ? -8.617 4.711 -7.102 1 77.12 205 ILE A N 1
ATOM 1710 C CA . ILE A 1 205 ? -7.344 4.555 -6.402 1 77.12 205 ILE A CA 1
ATOM 1711 C C . ILE A 1 205 ? -7.504 3.551 -5.262 1 77.12 205 ILE A C 1
ATOM 1713 O O . ILE A 1 205 ? -6.539 2.893 -4.867 1 77.12 205 ILE A O 1
ATOM 1717 N N . ILE A 1 206 ? -8.633 3.342 -4.812 1 77.69 206 ILE A N 1
ATOM 1718 C CA . ILE A 1 206 ? -8.883 2.562 -3.604 1 77.69 206 ILE A CA 1
ATOM 1719 C C . ILE A 1 206 ? -8.438 1.119 -3.818 1 77.69 206 ILE A C 1
ATOM 1721 O O . ILE A 1 206 ? -7.816 0.518 -2.938 1 77.69 206 ILE A O 1
ATOM 1725 N N . PRO A 1 207 ? -8.578 0.641 -4.977 1 73.38 207 PRO A N 1
ATOM 1726 C CA . PRO A 1 207 ? -8.133 -0.739 -5.188 1 73.38 207 PRO A CA 1
ATOM 1727 C C . PRO A 1 207 ? -6.613 -0.889 -5.113 1 73.38 207 PRO A C 1
ATOM 1729 O O . PRO A 1 207 ? -6.105 -2 -4.941 1 73.38 207 PRO A O 1
ATOM 1732 N N . VAL A 1 208 ? -5.918 0.231 -5.211 1 76.38 208 VAL A N 1
ATOM 1733 C CA . VAL A 1 208 ? -4.461 0.157 -5.133 1 76.38 208 VAL A CA 1
ATOM 1734 C C . VAL A 1 208 ? -4.004 0.498 -3.717 1 76.38 208 VAL A C 1
ATOM 1736 O O . VAL A 1 208 ? -2.812 0.705 -3.477 1 76.38 208 VAL A O 1
ATOM 1739 N N . CYS A 1 209 ? -4.926 0.569 -2.871 1 86.88 209 CYS A N 1
ATOM 1740 C CA . CYS A 1 209 ? -4.68 0.729 -1.441 1 86.88 209 CYS A CA 1
ATOM 1741 C C . CYS A 1 209 ? -5.27 -0.435 -0.653 1 86.88 209 CYS A C 1
ATOM 1743 O O . CYS A 1 209 ? -6.246 -0.263 0.079 1 86.88 209 CYS A O 1
ATOM 1745 N N . PRO A 1 210 ? -4.602 -1.528 -0.708 1 88.25 210 PRO A N 1
ATOM 1746 C CA . PRO A 1 210 ? -5.188 -2.744 -0.141 1 88.25 210 PRO A CA 1
ATOM 1747 C C . PRO A 1 210 ? -5.531 -2.6 1.34 1 88.25 210 PRO A C 1
ATOM 1749 O O . PRO A 1 210 ? -6.566 -3.098 1.789 1 88.25 210 PRO A O 1
ATOM 1752 N N . GLU A 1 211 ? -4.707 -1.969 2.064 1 89.88 211 GLU A N 1
ATOM 1753 C CA . GLU A 1 211 ? -4.977 -1.816 3.492 1 89.88 211 GLU A CA 1
ATOM 1754 C C . GLU A 1 211 ? -6.293 -1.08 3.73 1 89.88 211 GLU A C 1
ATOM 1756 O O . GLU A 1 211 ? -7.086 -1.479 4.582 1 89.88 211 GLU A O 1
ATOM 1761 N N . MET A 1 212 ? -6.504 -0.071 3.008 1 91.25 212 MET A N 1
ATOM 1762 C CA . MET A 1 212 ? -7.746 0.689 3.145 1 91.25 212 MET A CA 1
ATOM 1763 C C . MET A 1 212 ? -8.945 -0.148 2.719 1 91.25 212 MET A C 1
ATOM 1765 O O . MET A 1 212 ? -9.969 -0.164 3.402 1 91.25 212 MET A O 1
ATOM 1769 N N . LEU A 1 213 ? -8.82 -0.797 1.559 1 89.56 213 LEU A N 1
ATOM 1770 C CA . LEU A 1 213 ? -9.922 -1.594 1.027 1 89.56 213 LEU A CA 1
ATOM 1771 C C . LEU A 1 213 ? -10.281 -2.73 1.978 1 89.56 213 LEU A C 1
ATOM 1773 O O . LEU A 1 213 ? -11.461 -3 2.215 1 89.56 213 LEU A O 1
ATOM 1777 N N . ASN A 1 214 ? -9.25 -3.369 2.527 1 90.62 214 ASN A N 1
ATOM 1778 C CA . ASN A 1 214 ? -9.469 -4.555 3.35 1 90.62 214 ASN A CA 1
ATOM 1779 C C . ASN A 1 214 ? -9.859 -4.18 4.777 1 90.62 214 ASN A C 1
ATOM 1781 O O . ASN A 1 214 ? -10.672 -4.867 5.402 1 90.62 214 ASN A O 1
ATOM 1785 N N . CYS A 1 215 ? -9.305 -3.051 5.277 1 92 215 CYS A N 1
ATOM 1786 C CA . CYS A 1 215 ? -9.43 -2.805 6.707 1 92 215 CYS A CA 1
ATOM 1787 C C . CYS A 1 215 ? -10.133 -1.479 6.977 1 92 215 CYS A C 1
ATOM 1789 O O . CYS A 1 215 ? -10.586 -1.224 8.094 1 92 215 CYS A O 1
ATOM 1791 N N . GLY A 1 216 ? -10.266 -0.656 5.957 1 93.69 216 GLY A N 1
ATOM 1792 C CA . GLY A 1 216 ? -10.875 0.651 6.137 1 93.69 216 GLY A CA 1
ATOM 1793 C C . GLY A 1 216 ? -9.867 1.776 6.227 1 93.69 216 GLY A C 1
ATOM 1794 O O . GLY A 1 216 ? -8.664 1.529 6.348 1 93.69 216 GLY A O 1
ATOM 1795 N N . ALA A 1 217 ? -10.359 2.994 6.184 1 96.19 217 ALA A N 1
ATOM 1796 C CA . ALA A 1 217 ? -9.516 4.18 6.32 1 96.19 217 ALA A CA 1
ATOM 1797 C C . ALA A 1 217 ? -9.203 4.465 7.785 1 96.19 217 ALA A C 1
ATOM 1799 O O . ALA A 1 217 ? -10.047 4.238 8.656 1 96.19 217 ALA A O 1
ATOM 1800 N N . LYS A 1 218 ? -8 4.977 8.008 1 97.25 218 LYS A N 1
ATOM 1801 C CA . LYS A 1 218 ? -7.613 5.359 9.359 1 97.25 218 LYS A CA 1
ATOM 1802 C C . LYS A 1 218 ? -7.758 6.867 9.562 1 97.25 218 LYS A C 1
ATOM 1804 O O . LYS A 1 218 ? -7.82 7.34 10.703 1 97.25 218 LYS A O 1
ATOM 1809 N N . ALA A 1 219 ? -7.754 7.594 8.5 1 97.69 219 ALA A N 1
ATOM 1810 C CA . ALA A 1 219 ? -8.047 9.023 8.492 1 97.69 219 ALA A CA 1
ATOM 1811 C C . ALA A 1 219 ? -8.672 9.453 7.168 1 97.69 219 ALA A C 1
ATOM 1813 O O . ALA A 1 219 ? -8.352 8.898 6.117 1 97.69 219 ALA A O 1
ATOM 1814 N N . VAL A 1 220 ? -9.57 10.461 7.258 1 97.12 220 VAL A N 1
ATOM 1815 C CA . VAL A 1 220 ? -10.258 10.992 6.086 1 97.12 220 VAL A CA 1
ATOM 1816 C C . VAL A 1 220 ? -9.953 12.484 5.938 1 97.12 220 VAL A C 1
ATOM 1818 O O . VAL A 1 220 ? -10 13.234 6.918 1 97.12 220 VAL A O 1
ATOM 1821 N N . HIS A 1 221 ? -9.578 12.875 4.746 1 95.94 221 HIS A N 1
ATOM 1822 C CA . HIS A 1 221 ? -9.234 14.266 4.449 1 95.94 221 HIS A CA 1
ATOM 1823 C C . HIS A 1 221 ? -10.297 14.922 3.57 1 95.94 221 HIS A C 1
ATOM 1825 O O . HIS A 1 221 ? -10.555 14.453 2.459 1 95.94 221 HIS A O 1
ATOM 1831 N N . GLY A 1 222 ? -10.898 15.984 4.043 1 94.25 222 GLY A N 1
ATOM 1832 C CA . GLY A 1 222 ? -11.969 16.672 3.35 1 94.25 222 GLY A CA 1
ATOM 1833 C C . GLY A 1 222 ? -11.477 17.609 2.254 1 94.25 222 GLY A C 1
ATOM 1834 O O . GLY A 1 222 ? -11.859 18.766 2.203 1 94.25 222 GLY A O 1
ATOM 1835 N N . THR A 1 223 ? -10.688 17.078 1.356 1 89.25 223 THR A N 1
ATOM 1836 C CA . THR A 1 223 ? -10.086 17.859 0.287 1 89.25 223 THR A CA 1
ATOM 1837 C C . THR A 1 223 ? -11.148 18.359 -0.686 1 89.25 223 THR A C 1
ATOM 1839 O O . THR A 1 223 ? -12.188 17.719 -0.862 1 89.25 223 THR A O 1
ATOM 1842 N N . ALA A 1 224 ? -10.914 19.578 -1.285 1 87.5 224 ALA A N 1
ATOM 1843 C CA . ALA A 1 224 ? -11.75 20.156 -2.334 1 87.5 224 ALA A CA 1
ATOM 1844 C C . ALA A 1 224 ? -13.195 20.297 -1.865 1 87.5 224 ALA A C 1
ATOM 1846 O O . ALA A 1 224 ? -14.125 19.984 -2.605 1 87.5 224 ALA A O 1
ATOM 1847 N N . ALA A 1 225 ? -13.352 20.594 -0.62 1 89.38 225 ALA A N 1
ATOM 1848 C CA . ALA A 1 225 ? -14.648 20.875 -0.006 1 89.38 225 ALA A CA 1
ATOM 1849 C C . ALA A 1 225 ? -15.562 19.656 -0.078 1 89.38 225 ALA A C 1
ATOM 1851 O O . ALA A 1 225 ? -16.781 19.797 -0.258 1 89.38 225 ALA A O 1
ATOM 1852 N N . SER A 1 226 ? -14.961 18.531 -0.016 1 91.56 226 SER A N 1
ATOM 1853 C CA . SER A 1 226 ? -15.727 17.297 -0.144 1 91.56 226 SER A CA 1
ATOM 1854 C C . SER A 1 226 ? -16.688 17.125 1.024 1 91.56 226 SER A C 1
ATOM 1856 O O . SER A 1 226 ? -17.734 16.484 0.884 1 91.56 226 SER A O 1
ATOM 1858 N N . PHE A 1 227 ? -16.453 17.703 2.125 1 94.56 227 PHE A N 1
ATOM 1859 C CA . PHE A 1 227 ? -17.328 17.609 3.295 1 94.56 227 PHE A CA 1
ATOM 1860 C C . PHE A 1 227 ? -18.547 18.5 3.123 1 94.56 227 PHE A C 1
ATOM 1862 O O . PHE A 1 227 ? -19.516 18.391 3.887 1 94.56 227 PHE A O 1
ATOM 1869 N N . TYR A 1 228 ? -18.5 19.281 2.105 1 93.25 228 TYR A N 1
ATOM 1870 C CA . TYR A 1 228 ? -19.594 20.234 1.914 1 93.25 228 TYR A CA 1
ATOM 1871 C C . TYR A 1 228 ? -20.281 20.016 0.572 1 93.25 228 TYR A C 1
ATOM 1873 O O . TYR A 1 228 ? -21.031 20.875 0.107 1 93.25 228 TYR A O 1
ATOM 1881 N N . SER A 1 229 ? -19.922 19.016 -0.056 1 90.5 229 SER A N 1
ATOM 1882 C CA . SER A 1 229 ? -20.578 18.594 -1.286 1 90.5 229 SER A CA 1
ATOM 1883 C C . SER A 1 229 ? -21.484 17.391 -1.036 1 90.5 229 SER A C 1
ATOM 1885 O O . SER A 1 229 ? -21.078 16.438 -0.37 1 90.5 229 SER A O 1
ATOM 1887 N N . PRO A 1 230 ? -22.641 17.516 -1.588 1 90.75 230 PRO A N 1
ATOM 1888 C CA . PRO A 1 230 ? -23.594 16.422 -1.336 1 90.75 230 PRO A CA 1
ATOM 1889 C C . PRO A 1 230 ? -23.016 15.047 -1.678 1 90.75 230 PRO A C 1
ATOM 1891 O O . PRO A 1 230 ? -22.344 14.898 -2.695 1 90.75 230 PRO A O 1
ATOM 1894 N N . GLY A 1 231 ? -23.297 14.086 -0.752 1 91.44 231 GLY A N 1
ATOM 1895 C CA . GLY A 1 231 ? -22.828 12.719 -0.945 1 91.44 231 GLY A CA 1
ATOM 1896 C C . GLY A 1 231 ? -22.359 12.07 0.338 1 91.44 231 GLY A C 1
ATOM 1897 O O . GLY A 1 231 ? -22.609 12.57 1.432 1 91.44 231 GLY A O 1
ATOM 1898 N N . LYS A 1 232 ? -21.719 10.945 0.212 1 92.81 232 LYS A N 1
ATOM 1899 C CA . LYS A 1 232 ? -21.312 10.109 1.341 1 92.81 232 LYS A CA 1
ATOM 1900 C C . LYS A 1 232 ? -20.328 10.844 2.238 1 92.81 232 LYS A C 1
ATOM 1902 O O . LYS A 1 232 ? -20.375 10.711 3.463 1 92.81 232 LYS A O 1
ATOM 1907 N N . LEU A 1 233 ? -19.422 11.594 1.646 1 93.94 233 LEU A N 1
ATOM 1908 C CA . LEU A 1 233 ? -18.422 12.273 2.453 1 93.94 233 LEU A CA 1
ATOM 1909 C C . LEU A 1 233 ? -19.047 13.398 3.266 1 93.94 233 LEU A C 1
ATOM 1911 O O . LEU A 1 233 ? -18.609 13.68 4.383 1 93.94 233 LEU A O 1
ATOM 1915 N N . MET A 1 234 ? -20 14.102 2.688 1 94.62 234 MET A N 1
ATOM 1916 C CA . MET A 1 234 ? -20.719 15.102 3.465 1 94.62 234 MET A CA 1
ATOM 1917 C C . MET A 1 234 ? -21.469 14.453 4.621 1 94.62 234 MET A C 1
ATOM 1919 O O . MET A 1 234 ? -21.438 14.945 5.75 1 94.62 234 MET A O 1
ATOM 1923 N N . THR A 1 235 ? -22.172 13.367 4.305 1 95.94 235 THR A N 1
ATOM 1924 C CA . THR A 1 235 ? -22.875 12.633 5.348 1 95.94 235 THR A CA 1
ATOM 1925 C C . THR A 1 235 ? -21.922 12.18 6.445 1 95.94 235 THR A C 1
ATOM 1927 O O . THR A 1 235 ? -22.219 12.297 7.633 1 95.94 235 THR A O 1
ATOM 1930 N N . PHE A 1 236 ? -20.828 11.68 6.023 1 97.12 236 PHE A N 1
ATOM 1931 C CA . PHE A 1 236 ? -19.766 11.289 6.945 1 97.12 236 PHE A CA 1
ATOM 1932 C C . PHE A 1 236 ? -19.391 12.438 7.871 1 97.12 236 PHE A C 1
ATOM 1934 O O . PHE A 1 236 ? -19.422 12.289 9.094 1 97.12 236 PHE A O 1
ATOM 1941 N N . PHE A 1 237 ? -19.125 13.57 7.32 1 97.56 237 PHE A N 1
ATOM 1942 C CA . PHE A 1 237 ? -18.719 14.75 8.078 1 97.56 237 PHE A CA 1
ATOM 1943 C C . PHE A 1 237 ? -19.844 15.211 9 1 97.56 237 PHE A C 1
ATOM 1945 O O . PHE A 1 237 ? -19.609 15.477 10.18 1 97.56 237 PHE A O 1
ATOM 1952 N N . GLU A 1 238 ? -20.969 15.242 8.516 1 97.5 238 GLU A N 1
ATOM 1953 C CA . GLU A 1 238 ? -22.109 15.719 9.305 1 97.5 238 GLU A CA 1
ATOM 1954 C C . GLU A 1 238 ? -22.391 14.789 10.477 1 97.5 238 GLU A C 1
ATOM 1956 O O . GLU A 1 238 ? -22.812 15.242 11.547 1 97.5 238 GLU A O 1
ATOM 1961 N N . THR A 1 239 ? -22.219 13.531 10.258 1 98.31 239 THR A N 1
ATOM 1962 C CA . THR A 1 239 ? -22.438 12.578 11.344 1 98.31 239 THR A CA 1
ATOM 1963 C C . THR A 1 239 ? -21.406 12.797 12.453 1 98.31 239 THR A C 1
ATOM 1965 O O . THR A 1 239 ? -21.766 12.789 13.641 1 98.31 239 THR A O 1
ATOM 1968 N N . TRP A 1 240 ? -20.203 13.008 12.055 1 97.94 240 TRP A N 1
ATOM 1969 C CA . TRP A 1 240 ? -19.156 13.289 13.047 1 97.94 240 TRP A CA 1
ATOM 1970 C C . TRP A 1 240 ? -19.438 14.602 13.766 1 97.94 240 TRP A C 1
ATOM 1972 O O . TRP A 1 240 ? -19.25 14.711 14.977 1 97.94 240 TRP A O 1
ATOM 1982 N N . LYS A 1 241 ? -19.844 15.578 13.047 1 96.38 241 LYS A N 1
ATOM 1983 C CA . LYS A 1 241 ? -20.156 16.875 13.633 1 96.38 241 LYS A CA 1
ATOM 1984 C C . LYS A 1 241 ? -21.266 16.75 14.68 1 96.38 241 LYS A C 1
ATOM 1986 O O . LYS A 1 241 ? -21.203 17.375 15.734 1 96.38 241 LYS A O 1
ATOM 1991 N N . ALA A 1 242 ? -22.203 15.875 14.406 1 97 242 ALA A N 1
ATOM 1992 C CA . ALA A 1 242 ? -23.375 15.734 15.266 1 97 242 ALA A CA 1
ATOM 1993 C C . ALA A 1 242 ? -23.125 14.727 16.375 1 97 242 ALA A C 1
ATOM 1995 O O . ALA A 1 242 ? -23.938 14.594 17.297 1 97 242 ALA A O 1
ATOM 1996 N N . MET A 1 243 ? -22.062 14.07 16.297 1 96.56 243 MET A N 1
ATOM 1997 C CA . MET A 1 243 ? -21.781 12.969 17.219 1 96.56 243 MET A CA 1
ATOM 1998 C C . MET A 1 243 ? -21.812 13.453 18.672 1 96.56 243 MET A C 1
ATOM 2000 O O . MET A 1 243 ? -21.281 14.516 18.984 1 96.56 243 MET A O 1
ATOM 2004 N N . LYS A 1 244 ? -22.422 12.648 19.516 1 95.06 244 LYS A N 1
ATOM 2005 C CA . LYS A 1 244 ? -22.406 12.898 20.953 1 95.06 244 LYS A CA 1
ATOM 2006 C C . LYS A 1 244 ? -21.266 12.133 21.625 1 95.06 244 LYS A C 1
ATOM 2008 O O . LYS A 1 244 ? -21.203 10.906 21.562 1 95.06 244 LYS A O 1
ATOM 2013 N N . MET A 1 245 ? -20.438 12.82 22.266 1 95.44 245 MET A N 1
ATOM 2014 C CA . MET A 1 245 ? -19.234 12.227 22.844 1 95.44 245 MET A CA 1
ATOM 2015 C C . MET A 1 245 ? -19.594 11.336 24.031 1 95.44 245 MET A C 1
ATOM 2017 O O . MET A 1 245 ? -18.719 10.664 24.578 1 95.44 245 MET A O 1
ATOM 2021 N N . THR A 1 246 ? -20.859 11.25 24.328 1 95.25 246 THR A N 1
ATOM 2022 C CA . THR A 1 246 ? -21.297 10.383 25.406 1 95.25 246 THR A CA 1
ATOM 2023 C C . THR A 1 246 ? -21.625 8.984 24.891 1 95.25 246 THR A C 1
ATOM 2025 O O . THR A 1 246 ? -21.766 8.039 25.656 1 95.25 246 THR A O 1
ATOM 2028 N N . GLN A 1 247 ? -21.703 8.867 23.641 1 95 247 GLN A N 1
ATOM 2029 C CA . GLN A 1 247 ? -21.984 7.551 23.062 1 95 247 GLN A CA 1
ATOM 2030 C C . GLN A 1 247 ? -20.734 6.68 23.031 1 95 247 GLN A C 1
ATOM 2032 O O . GLN A 1 247 ? -19.625 7.191 23.047 1 95 247 GLN A O 1
ATOM 2037 N N . SER A 1 248 ? -21 5.359 23.062 1 96 248 SER A N 1
ATOM 2038 C CA . SER A 1 248 ? -19.891 4.445 22.844 1 96 248 SER A CA 1
ATOM 2039 C C . SER A 1 248 ? -19.438 4.465 21.391 1 96 248 SER A C 1
ATOM 2041 O O . SER A 1 248 ? -20.188 4.883 20.5 1 96 248 SER A O 1
ATOM 2043 N N . ILE A 1 249 ? -18.266 4.027 21.172 1 96.75 249 ILE A N 1
ATOM 2044 C CA . ILE A 1 249 ? -17.734 3.959 19.812 1 96.75 249 ILE A CA 1
ATOM 2045 C C . ILE A 1 249 ? -18.609 3.045 18.969 1 96.75 249 ILE A C 1
ATOM 2047 O O . ILE A 1 249 ? -18.891 3.344 17.797 1 96.75 249 ILE A O 1
ATOM 2051 N N . ALA A 1 250 ? -19.078 1.918 19.531 1 96.38 250 ALA A N 1
ATOM 2052 C CA . ALA A 1 250 ? -19.938 0.974 18.828 1 96.38 250 ALA A CA 1
ATOM 2053 C C . ALA A 1 250 ? -21.25 1.63 18.422 1 96.38 250 ALA A C 1
ATOM 2055 O O . ALA A 1 250 ? -21.734 1.434 17.297 1 96.38 250 ALA A O 1
ATOM 2056 N N . GLU A 1 251 ? -21.797 2.381 19.312 1 97.12 251 GLU A N 1
ATOM 2057 C CA . GLU A 1 251 ? -23.031 3.096 19.016 1 97.12 251 GLU A CA 1
ATOM 2058 C C . GLU A 1 251 ? -22.828 4.105 17.891 1 97.12 251 GLU A C 1
ATOM 2060 O O . GLU A 1 251 ? -23.672 4.207 16.984 1 97.12 251 GLU A O 1
ATOM 2065 N N . PHE A 1 252 ? -21.797 4.844 18.016 1 97.75 252 PHE A N 1
ATOM 2066 C CA . PHE A 1 252 ? -21.531 5.84 16.984 1 97.75 252 PHE A CA 1
ATOM 2067 C C . PHE A 1 252 ? -21.297 5.172 15.633 1 97.75 252 PHE A C 1
ATOM 2069 O O . PHE A 1 252 ? -21.781 5.648 14.602 1 97.75 252 PHE A O 1
ATOM 2076 N N . GLN A 1 253 ? -20.469 4.082 15.578 1 97.62 253 GLN A N 1
ATOM 2077 C CA . GLN A 1 253 ? -20.219 3.359 14.336 1 97.62 253 GLN A CA 1
ATOM 2078 C C . GLN A 1 253 ? -21.531 2.918 13.688 1 97.62 253 GLN A C 1
ATOM 2080 O O . GLN A 1 253 ? -21.703 3.041 12.477 1 97.62 253 GLN A O 1
ATOM 2085 N N . ALA A 1 254 ? -22.438 2.383 14.5 1 97.38 254 ALA A N 1
ATOM 2086 C CA . ALA A 1 254 ? -23.734 1.953 14 1 97.38 254 ALA A CA 1
ATOM 2087 C C . ALA A 1 254 ? -24.516 3.125 13.398 1 97.38 254 ALA A C 1
ATOM 2089 O O . ALA A 1 254 ? -25.125 2.994 12.336 1 97.38 254 ALA A O 1
ATOM 2090 N N . GLU A 1 255 ? -24.516 4.215 14.109 1 98 255 GLU A N 1
ATOM 2091 C CA . GLU A 1 255 ? -25.172 5.418 13.609 1 98 255 GLU A CA 1
ATOM 2092 C C . GLU A 1 255 ? -24.562 5.879 12.289 1 98 255 GLU A C 1
ATOM 2094 O O . GLU A 1 255 ? -25.281 6.211 11.344 1 98 255 GLU A O 1
ATOM 2099 N N . LEU A 1 256 ? -23.25 5.93 12.242 1 98 256 LEU A N 1
ATOM 2100 C CA . LEU A 1 256 ? -22.531 6.332 11.031 1 98 256 LEU A CA 1
ATOM 2101 C C . LEU A 1 256 ? -22.906 5.43 9.859 1 98 256 LEU A C 1
ATOM 2103 O O . LEU A 1 256 ? -23.203 5.914 8.766 1 98 256 LEU A O 1
ATOM 2107 N N . ARG A 1 257 ? -22.906 4.168 10.078 1 96.81 257 ARG A N 1
ATOM 2108 C CA . ARG A 1 257 ? -23.25 3.203 9.039 1 96.81 257 ARG A CA 1
ATOM 2109 C C . ARG A 1 257 ? -24.672 3.402 8.547 1 96.81 257 ARG A C 1
ATOM 2111 O O . ARG A 1 257 ? -24.953 3.336 7.348 1 96.81 257 ARG A O 1
ATOM 2118 N N . THR A 1 258 ? -25.562 3.617 9.469 1 97.56 258 THR A N 1
ATOM 2119 C CA . THR A 1 258 ? -26.953 3.865 9.125 1 97.56 258 THR A CA 1
ATOM 2120 C C . THR A 1 258 ? -27.078 5.117 8.258 1 97.56 258 THR A C 1
ATOM 2122 O O . THR A 1 258 ? -27.75 5.102 7.227 1 97.56 258 THR A O 1
ATOM 2125 N N . ASN A 1 259 ? -26.453 6.211 8.688 1 96.94 259 ASN A N 1
ATOM 2126 C CA . ASN A 1 259 ? -26.531 7.465 7.949 1 96.94 259 ASN A CA 1
ATOM 2127 C C . ASN A 1 259 ? -25.906 7.332 6.562 1 96.94 259 ASN A C 1
ATOM 2129 O O . ASN A 1 259 ? -26.438 7.871 5.586 1 96.94 259 ASN A O 1
ATOM 2133 N N . LEU A 1 260 ? -24.781 6.625 6.484 1 95.56 260 LEU A N 1
ATOM 2134 C CA . LEU A 1 260 ? -24.125 6.406 5.199 1 95.56 260 LEU A CA 1
ATOM 2135 C C . LEU A 1 260 ? -25.031 5.598 4.266 1 95.56 260 LEU A C 1
ATOM 2137 O O . LEU A 1 260 ? -25.172 5.938 3.09 1 95.56 260 LEU A O 1
ATOM 2141 N N . ALA A 1 261 ? -25.594 4.574 4.777 1 93.88 261 ALA A N 1
ATOM 2142 C CA . ALA A 1 261 ? -26.469 3.715 3.982 1 93.88 261 ALA A CA 1
ATOM 2143 C C . ALA A 1 261 ? -27.672 4.496 3.457 1 93.88 261 ALA A C 1
ATOM 2145 O O . ALA A 1 261 ? -28.172 4.219 2.363 1 93.88 261 ALA A O 1
ATOM 2146 N N . ALA A 1 262 ? -28.078 5.441 4.137 1 94.06 262 ALA A N 1
ATOM 2147 C CA . ALA A 1 262 ? -29.266 6.211 3.803 1 94.06 262 ALA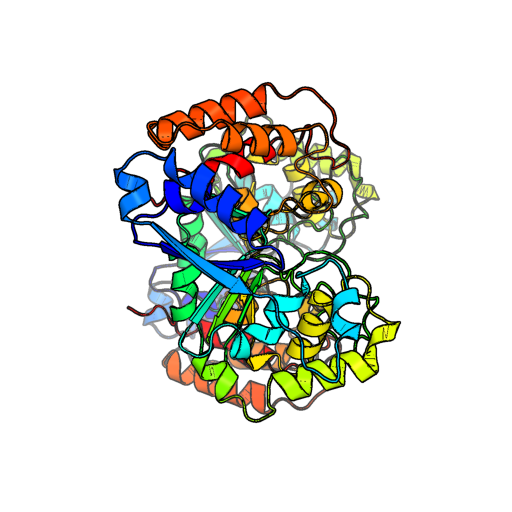 A CA 1
ATOM 2148 C C . ALA A 1 262 ? -28.953 7.332 2.816 1 94.06 262 ALA A C 1
ATOM 2150 O O . ALA A 1 262 ? -29.844 7.996 2.305 1 94.06 262 ALA A O 1
ATOM 2151 N N . THR A 1 263 ? -27.688 7.492 2.572 1 92.19 263 THR A N 1
ATOM 2152 C CA . THR A 1 263 ? -27.297 8.586 1.697 1 92.19 263 THR A CA 1
ATOM 2153 C C . THR A 1 263 ? -27.703 8.305 0.255 1 92.19 263 THR A C 1
ATOM 2155 O O . THR A 1 263 ? -27.453 7.215 -0.263 1 92.19 263 THR A O 1
ATOM 2158 N N . LYS A 1 264 ? -28.562 9.109 -0.45 1 75.88 264 LYS A N 1
ATOM 2159 C CA . LYS A 1 264 ? -29.109 8.867 -1.78 1 75.88 264 LYS A CA 1
ATOM 2160 C C . LYS A 1 264 ? -28.344 9.648 -2.844 1 75.88 264 LYS A C 1
ATOM 2162 O O . LYS A 1 264 ? -28.312 9.242 -4.008 1 75.88 264 LYS A O 1
ATOM 2167 N N . PRO A 1 265 ? -27.891 10.773 -2.609 1 68.81 265 PRO A N 1
ATOM 2168 C CA . PRO A 1 265 ? -27.438 11.602 -3.725 1 68.81 265 PRO A CA 1
ATOM 2169 C C . PRO A 1 265 ? -26.156 11.07 -4.371 1 68.81 265 PRO A C 1
ATOM 2171 O O . PRO A 1 265 ? -25.328 10.453 -3.691 1 68.81 265 PRO A O 1
ATOM 2174 N N . LYS A 1 266 ? -26.188 11.258 -5.715 1 71.94 266 LYS A N 1
ATOM 2175 C CA . LYS A 1 266 ? -24.953 11.086 -6.477 1 71.94 266 LYS A CA 1
ATOM 2176 C C . LYS A 1 266 ? -23.953 12.195 -6.168 1 71.94 266 LYS A C 1
ATOM 2178 O O . LYS A 1 266 ? -24.344 13.367 -6.035 1 71.94 266 LYS A O 1
ATOM 2183 N N . ASP A 1 267 ? -22.781 11.781 -5.75 1 77.44 267 ASP A N 1
ATOM 2184 C CA . ASP A 1 267 ? -21.75 12.758 -5.426 1 77.44 267 ASP A CA 1
ATOM 2185 C C . ASP A 1 267 ? -20.828 13.008 -6.625 1 77.44 267 ASP A C 1
ATOM 2187 O O . ASP A 1 267 ? -20.766 12.188 -7.543 1 77.44 267 ASP A O 1
ATOM 2191 N N . LYS A 1 268 ? -20.312 14.195 -6.672 1 83.12 268 LYS A N 1
ATOM 2192 C CA . LYS A 1 268 ? -19.438 14.594 -7.781 1 83.12 268 LYS A CA 1
ATOM 2193 C C . LYS A 1 268 ? -18.109 13.859 -7.719 1 83.12 268 LYS A C 1
ATOM 2195 O O . LYS A 1 268 ? -17.312 13.914 -8.664 1 83.12 268 LYS A O 1
ATOM 2200 N N . PHE A 1 269 ? -17.938 13.125 -6.613 1 84.25 269 PHE A N 1
ATOM 2201 C CA . PHE A 1 269 ? -16.625 12.5 -6.445 1 84.25 269 PHE A CA 1
ATOM 2202 C C . PHE A 1 269 ? -16.703 11 -6.734 1 84.25 269 PHE A C 1
ATOM 2204 O O . PHE A 1 269 ? -15.703 10.297 -6.66 1 84.25 269 PHE A O 1
ATOM 2211 N N . GLY A 1 270 ? -17.844 10.516 -7.07 1 84.12 270 GLY A N 1
ATOM 2212 C CA . GLY A 1 270 ? -17.984 9.148 -7.555 1 84.12 270 GLY A CA 1
ATOM 2213 C C . GLY A 1 270 ? -18 8.117 -6.441 1 84.12 270 GLY A C 1
ATOM 2214 O O . GLY A 1 270 ? -17.766 6.93 -6.688 1 84.12 270 GLY A O 1
ATOM 2215 N N . CYS A 1 271 ? -18.156 8.484 -5.266 1 83.81 271 CYS A N 1
ATOM 2216 C CA . CYS A 1 271 ? -18.141 7.531 -4.16 1 83.81 271 CYS A CA 1
ATOM 2217 C C . CYS A 1 271 ? -19.5 6.836 -4.02 1 83.81 271 CYS A C 1
ATOM 2219 O O . CYS A 1 271 ? -19.578 5.758 -3.426 1 83.81 271 CYS A O 1
ATOM 2221 N N . HIS A 1 272 ? -20.422 7.488 -4.664 1 80.38 272 HIS A N 1
ATOM 2222 C CA . HIS A 1 272 ? -21.75 6.891 -4.59 1 80.38 272 HIS A CA 1
ATOM 2223 C C . HIS A 1 272 ? -21.812 5.594 -5.387 1 80.38 272 HIS A C 1
ATOM 2225 O O . HIS A 1 272 ? -21.266 5.512 -6.492 1 80.38 272 HIS A O 1
ATOM 2231 N N . GLY A 1 273 ? -22.359 4.527 -4.797 1 75.94 273 GLY A N 1
ATOM 2232 C CA . GLY A 1 273 ? -22.562 3.271 -5.5 1 75.94 273 GLY A CA 1
ATOM 2233 C C . GLY A 1 273 ? -21.406 2.301 -5.324 1 75.94 273 GLY A C 1
ATOM 2234 O O . GLY A 1 273 ? -21.484 1.145 -5.742 1 75.94 273 GLY A O 1
ATOM 2235 N N . ARG A 1 274 ? -20.359 2.842 -4.812 1 80.38 274 ARG A N 1
ATOM 2236 C CA . ARG A 1 274 ? -19.266 1.912 -4.516 1 80.38 274 ARG A CA 1
ATOM 2237 C C . ARG A 1 274 ? -19.578 1.083 -3.273 1 80.38 274 ARG A C 1
ATOM 2239 O O . ARG A 1 274 ? -19.859 1.634 -2.205 1 80.38 274 ARG A O 1
ATOM 2246 N N . ASP A 1 275 ? -19.5 -0.188 -3.439 1 77.62 275 ASP A N 1
ATOM 2247 C CA . ASP A 1 275 ? -20 -1.094 -2.404 1 77.62 275 ASP A CA 1
ATOM 2248 C C . ASP A 1 275 ? -19.078 -1.068 -1.178 1 77.62 275 ASP A C 1
ATOM 2250 O O . ASP A 1 275 ? -19.484 -1.513 -0.098 1 77.62 275 ASP A O 1
ATOM 2254 N N . TYR A 1 276 ? -17.938 -0.469 -1.336 1 85.19 276 TYR A N 1
ATOM 2255 C CA . TYR A 1 276 ? -17 -0.563 -0.23 1 85.19 276 TYR A CA 1
ATOM 2256 C C . TYR A 1 276 ? -16.953 0.738 0.562 1 85.19 276 TYR A C 1
ATOM 2258 O O . TYR A 1 276 ? -16.406 0.782 1.665 1 85.19 276 TYR A O 1
ATOM 2266 N N . ILE A 1 277 ? -17.516 1.81 0.112 1 89.88 277 ILE A N 1
ATOM 2267 C CA . ILE A 1 277 ? -17.25 3.131 0.669 1 89.88 277 ILE A CA 1
ATOM 2268 C C . ILE A 1 277 ? -17.812 3.221 2.084 1 89.88 277 ILE A C 1
ATOM 2270 O O . ILE A 1 277 ? -17.172 3.771 2.982 1 89.88 277 ILE A O 1
ATOM 2274 N N . ASP A 1 278 ? -18.984 2.648 2.35 1 92.94 278 ASP A N 1
ATOM 2275 C CA . ASP A 1 278 ? -19.578 2.693 3.686 1 92.94 278 ASP A CA 1
ATOM 2276 C C . ASP A 1 278 ? -18.688 1.973 4.699 1 92.94 278 ASP A C 1
ATOM 2278 O O . ASP A 1 278 ? -18.453 2.477 5.801 1 92.94 278 ASP A O 1
ATOM 2282 N N . ARG A 1 279 ? -18.219 0.879 4.285 1 92.69 279 ARG A N 1
ATOM 2283 C CA . ARG A 1 279 ? -17.359 0.097 5.16 1 92.69 279 ARG A CA 1
ATOM 2284 C C . ARG A 1 279 ? -16.031 0.82 5.41 1 92.69 279 ARG A C 1
ATOM 2286 O O . ARG A 1 279 ? -15.578 0.906 6.551 1 92.69 279 ARG A O 1
ATOM 2293 N N . ILE A 1 280 ? -15.43 1.35 4.387 1 94.31 280 ILE A N 1
ATOM 2294 C CA . ILE A 1 280 ? -14.125 2.004 4.465 1 94.31 280 ILE A CA 1
ATOM 2295 C C . ILE A 1 280 ? -14.211 3.209 5.398 1 94.31 280 ILE A C 1
ATOM 2297 O O . ILE A 1 280 ? -13.266 3.502 6.133 1 94.31 280 ILE A O 1
ATOM 2301 N N . LEU A 1 281 ? -15.367 3.867 5.477 1 96.31 281 LEU A N 1
ATOM 2302 C CA . LEU A 1 281 ? -15.539 5.094 6.246 1 96.31 281 LEU A CA 1
ATOM 2303 C C . LEU A 1 281 ? -15.93 4.781 7.688 1 96.31 281 LEU A C 1
ATOM 2305 O O . LEU A 1 281 ? -16.047 5.691 8.508 1 96.31 281 LEU A O 1
ATOM 2309 N N . SER A 1 282 ? -16.078 3.459 8.047 1 96.62 282 SER A N 1
ATOM 2310 C CA . SER A 1 282 ? -16.641 3.217 9.375 1 96.62 282 SER A CA 1
ATOM 2311 C C . SER A 1 282 ? -15.93 2.061 10.07 1 96.62 282 SER A C 1
ATOM 2313 O O . SER A 1 282 ? -15.938 1.97 11.297 1 96.62 282 SER A O 1
ATOM 2315 N N . GLN A 1 283 ? -15.281 1.248 9.352 1 94.06 283 GLN A N 1
ATOM 2316 C CA . GLN A 1 283 ? -14.836 -0.042 9.867 1 94.06 283 GLN A CA 1
ATOM 2317 C C . GLN A 1 283 ? -13.742 0.133 10.922 1 94.06 283 GLN A C 1
ATOM 2319 O O . GLN A 1 283 ? -13.719 -0.582 11.922 1 94.06 283 GLN A O 1
ATOM 2324 N N . GLN A 1 284 ? -12.875 1.058 10.766 1 94.31 284 GLN A N 1
ATOM 2325 C CA . GLN A 1 284 ? -11.68 1.192 11.594 1 94.31 284 GLN A CA 1
ATOM 2326 C C . GLN A 1 284 ? -12.023 1.774 12.961 1 94.31 284 GLN A C 1
ATOM 2328 O O . GLN A 1 284 ? -11.18 1.799 13.859 1 94.31 284 GLN A O 1
ATOM 2333 N N . LEU A 1 285 ? -13.242 2.242 13.086 1 95.12 285 LEU A N 1
ATOM 2334 C CA . LEU A 1 285 ? -13.625 2.77 14.391 1 95.12 285 LEU A CA 1
ATOM 2335 C C . LEU A 1 285 ? -13.484 1.702 15.477 1 95.12 285 LEU A C 1
ATOM 2337 O O . LEU A 1 285 ? -13.203 2.02 16.625 1 95.12 285 LEU A O 1
ATOM 2341 N N . ILE A 1 286 ? -13.766 0.508 15.078 1 87.94 286 ILE A N 1
ATOM 2342 C CA . ILE A 1 286 ? -13.555 -0.611 15.992 1 87.94 286 ILE A CA 1
ATOM 2343 C C . ILE A 1 286 ? -12.469 -1.528 15.438 1 87.94 286 ILE A C 1
ATOM 2345 O O . ILE A 1 286 ? -12.562 -2.002 14.305 1 87.94 286 ILE A O 1
ATOM 2349 N N . SER A 1 287 ? -11.297 -1.474 16.125 1 72.12 287 SER A N 1
ATOM 2350 C CA . SER A 1 287 ? -10.164 -2.268 15.664 1 72.12 287 SER A CA 1
ATOM 2351 C C . SER A 1 287 ? -10.523 -3.75 15.594 1 72.12 287 SER A C 1
ATOM 2353 O O . SER A 1 287 ? -11.203 -4.27 16.484 1 72.12 287 SER A O 1
ATOM 2355 N N . ASN A 1 288 ? -10.539 -4.297 14.406 1 56.34 288 ASN A N 1
ATOM 2356 C CA . ASN A 1 288 ? -10.664 -5.746 14.344 1 56.34 288 ASN A CA 1
ATOM 2357 C C . ASN A 1 288 ? -9.43 -6.441 14.906 1 56.34 288 ASN A C 1
ATOM 2359 O O . ASN A 1 288 ? -9.156 -7.598 14.57 1 56.34 288 ASN A O 1
ATOM 2363 N N . ASP A 1 289 ? -8.5 -5.754 15.398 1 45.66 289 ASP A N 1
ATOM 2364 C CA . ASP A 1 289 ? -7.367 -6.547 15.875 1 45.66 289 ASP A CA 1
ATOM 2365 C C . ASP A 1 289 ? -7.844 -7.758 16.672 1 45.66 289 ASP A C 1
ATOM 2367 O O . ASP A 1 289 ? -8.656 -7.621 17.594 1 45.66 289 ASP A O 1
ATOM 2371 N N . VAL A 1 290 ? -8.031 -8.805 15.984 1 31.06 290 VAL A N 1
ATOM 2372 C CA . VAL A 1 290 ? -8.102 -10.047 16.75 1 31.06 290 VAL A CA 1
ATOM 2373 C C . VAL A 1 290 ? -7.156 -9.984 17.938 1 31.06 290 VAL A C 1
ATOM 2375 O O . VAL A 1 290 ? -5.941 -9.844 17.766 1 31.06 290 VAL A O 1
ATOM 2378 N N . SER A 1 291 ? -7.617 -9.578 19.094 1 22.7 291 SER A N 1
ATOM 2379 C CA . SER A 1 291 ? -6.895 -9.859 20.328 1 22.7 291 SER A CA 1
ATOM 2380 C C . SER A 1 291 ? -6.332 -11.281 20.328 1 22.7 291 SER A C 1
ATOM 2382 O O . SER A 1 291 ? -6.98 -12.211 19.844 1 22.7 291 SER A O 1
ATOM 2384 N N . MET B 1 1 ? 11.578 -21.906 -5.699 1 94.88 1 MET B N 1
ATOM 2385 C CA . MET B 1 1 ? 11.375 -23.062 -4.84 1 94.88 1 MET B CA 1
ATOM 2386 C C . MET B 1 1 ? 12.508 -23.203 -3.828 1 94.88 1 MET B C 1
ATOM 2388 O O . MET B 1 1 ? 12.266 -23.406 -2.639 1 94.88 1 MET B O 1
ATOM 2392 N N . LYS B 1 2 ? 13.734 -23.094 -4.328 1 95.44 2 LYS B N 1
ATOM 2393 C CA . LYS B 1 2 ? 14.883 -23.172 -3.424 1 95.44 2 LYS B CA 1
ATOM 2394 C C . LYS B 1 2 ? 14.781 -22.125 -2.318 1 95.44 2 LYS B C 1
ATOM 2396 O O . LYS B 1 2 ? 14.969 -22.422 -1.142 1 95.44 2 LYS B O 1
ATOM 2401 N N . ALA B 1 3 ? 14.422 -20.891 -2.688 1 97.25 3 ALA B N 1
ATOM 2402 C CA . ALA B 1 3 ? 14.273 -19.812 -1.717 1 97.25 3 ALA B CA 1
ATOM 2403 C C . ALA B 1 3 ? 13.156 -20.125 -0.721 1 97.25 3 ALA B C 1
ATOM 2405 O O . ALA B 1 3 ? 13.32 -19.922 0.484 1 97.25 3 ALA B O 1
ATOM 2406 N N . ALA B 1 4 ? 12.078 -20.594 -1.225 1 97.69 4 ALA B N 1
ATOM 2407 C CA . ALA B 1 4 ? 10.945 -20.938 -0.367 1 97.69 4 ALA B CA 1
ATOM 2408 C C . ALA B 1 4 ? 11.352 -21.984 0.669 1 97.69 4 ALA B C 1
ATOM 2410 O O . ALA B 1 4 ? 11.062 -21.828 1.859 1 97.69 4 ALA B O 1
ATOM 2411 N N . VAL B 1 5 ? 12.031 -23.016 0.26 1 97.69 5 VAL B N 1
ATOM 2412 C CA . VAL B 1 5 ? 12.43 -24.094 1.145 1 97.69 5 VAL B CA 1
ATOM 2413 C C . VAL B 1 5 ? 13.492 -23.609 2.127 1 97.69 5 VAL B C 1
ATOM 2415 O O . VAL B 1 5 ? 13.445 -23.938 3.314 1 97.69 5 VAL B O 1
ATOM 2418 N N . PHE B 1 6 ? 14.406 -22.828 1.613 1 97.56 6 PHE B N 1
ATOM 2419 C CA . PHE B 1 6 ? 15.5 -22.297 2.42 1 97.56 6 PHE B CA 1
ATOM 2420 C C . PHE B 1 6 ? 14.969 -21.453 3.568 1 97.56 6 PHE B C 1
ATOM 2422 O O . PHE B 1 6 ? 15.477 -21.516 4.688 1 97.56 6 PHE B O 1
ATOM 2429 N N . LEU B 1 7 ? 13.875 -20.719 3.346 1 97.31 7 LEU B N 1
ATOM 2430 C CA . LEU B 1 7 ? 13.391 -19.75 4.312 1 97.31 7 LEU B CA 1
ATOM 2431 C C . LEU B 1 7 ? 12.289 -20.344 5.18 1 97.31 7 LEU B C 1
ATOM 2433 O O . LEU B 1 7 ? 11.953 -19.797 6.234 1 97.31 7 LEU B O 1
ATOM 2437 N N . SER B 1 8 ? 11.727 -21.406 4.707 1 97 8 SER B N 1
ATOM 2438 C CA . SER B 1 8 ? 10.57 -21.969 5.391 1 97 8 SER B CA 1
ATOM 2439 C C . SER B 1 8 ? 10.969 -22.656 6.695 1 97 8 SER B C 1
ATOM 2441 O O . SER B 1 8 ? 12.055 -23.234 6.793 1 97 8 SER B O 1
ATOM 2443 N N . ARG B 1 9 ? 10.07 -22.594 7.66 1 93.69 9 ARG B N 1
ATOM 2444 C CA . ARG B 1 9 ? 10.211 -23.312 8.922 1 93.69 9 ARG B CA 1
ATOM 2445 C C . ARG B 1 9 ? 9.227 -24.469 9.016 1 93.69 9 ARG B C 1
ATOM 2447 O O . ARG B 1 9 ? 9.125 -25.125 10.055 1 93.69 9 ARG B O 1
ATOM 2454 N N . ARG B 1 10 ? 8.578 -24.719 7.957 1 96.44 10 ARG B N 1
ATOM 2455 C CA . ARG B 1 10 ? 7.559 -25.75 7.891 1 96.44 10 ARG B CA 1
ATOM 2456 C C . ARG B 1 10 ? 7.82 -26.703 6.73 1 96.44 10 ARG B C 1
ATOM 2458 O O . ARG B 1 10 ? 8.648 -26.422 5.863 1 96.44 10 ARG B O 1
ATOM 2465 N N . ARG B 1 11 ? 7.109 -27.812 6.836 1 97.38 11 ARG B N 1
ATOM 2466 C CA . ARG B 1 11 ? 7.137 -28.719 5.699 1 97.38 11 ARG B CA 1
ATOM 2467 C C . ARG B 1 11 ? 6.379 -28.141 4.508 1 97.38 11 ARG B C 1
ATOM 2469 O O . ARG B 1 11 ? 5.309 -27.547 4.676 1 97.38 11 ARG B O 1
ATOM 2476 N N . ILE B 1 12 ? 6.973 -28.344 3.338 1 97.88 12 ILE B N 1
ATOM 2477 C CA . ILE B 1 12 ? 6.34 -27.828 2.125 1 97.88 12 ILE B CA 1
ATOM 2478 C C . ILE B 1 12 ? 6.043 -28.984 1.172 1 97.88 12 ILE B C 1
ATOM 2480 O O . ILE B 1 12 ? 6.926 -29.797 0.866 1 97.88 12 ILE B O 1
ATOM 2484 N N . ARG B 1 13 ? 4.82 -29.094 0.78 1 97.94 13 ARG B N 1
ATOM 2485 C CA . ARG B 1 13 ? 4.414 -30.016 -0.279 1 97.94 13 ARG B CA 1
ATOM 2486 C C . ARG B 1 13 ? 4.219 -29.281 -1.599 1 97.94 13 ARG B C 1
ATOM 2488 O O . ARG B 1 13 ? 3.283 -28.484 -1.742 1 97.94 13 ARG B O 1
ATOM 2495 N N . PHE B 1 14 ? 5.094 -29.594 -2.562 1 98 14 PHE B N 1
ATOM 2496 C CA . PHE B 1 14 ? 5.004 -28.953 -3.867 1 98 14 PHE B CA 1
ATOM 2497 C C . PHE B 1 14 ? 4.184 -29.797 -4.832 1 98 14 PHE B C 1
ATOM 2499 O O . PHE B 1 14 ? 4.469 -30.984 -5.031 1 98 14 PHE B O 1
ATOM 2506 N N . HIS B 1 15 ? 3.121 -29.234 -5.34 1 97.88 15 HIS B N 1
ATOM 2507 C CA . HIS B 1 15 ? 2.469 -29.75 -6.535 1 97.88 15 HIS B CA 1
ATOM 2508 C C . HIS B 1 15 ? 3.014 -29.078 -7.793 1 97.88 15 HIS B C 1
ATOM 2510 O O . HIS B 1 15 ? 2.76 -27.891 -8.031 1 97.88 15 HIS B O 1
ATOM 2516 N N . ILE B 1 16 ? 3.758 -29.875 -8.578 1 97.25 16 ILE B N 1
ATOM 2517 C CA . ILE B 1 16 ? 4.379 -29.312 -9.773 1 97.25 16 ILE B CA 1
ATOM 2518 C C . ILE B 1 16 ? 3.504 -29.609 -10.992 1 97.25 16 ILE B C 1
ATOM 2520 O O . ILE B 1 16 ? 3.441 -30.75 -11.453 1 97.25 16 ILE B O 1
ATOM 2524 N N . VAL B 1 17 ? 2.869 -28.578 -11.477 1 95.69 17 VAL B N 1
ATOM 2525 C CA . VAL B 1 17 ? 2.074 -28.734 -12.695 1 95.69 17 VAL B CA 1
ATOM 2526 C C . VAL B 1 17 ? 2.967 -28.578 -13.922 1 95.69 17 VAL B C 1
ATOM 2528 O O . VAL B 1 17 ? 3.598 -27.531 -14.102 1 95.69 17 VAL B O 1
ATOM 2531 N N . SER B 1 18 ? 3.02 -29.578 -14.688 1 92.88 18 SER B N 1
ATOM 2532 C CA . SER B 1 18 ? 3.893 -29.562 -15.859 1 92.88 18 SER B CA 1
ATOM 2533 C C . SER B 1 18 ? 3.324 -30.438 -16.969 1 92.88 18 SER B C 1
ATOM 2535 O O . SER B 1 18 ? 2.49 -31.312 -16.719 1 92.88 18 SER B O 1
ATOM 2537 N N . ASP B 1 19 ? 3.717 -30.109 -18.188 1 89.62 19 ASP B N 1
ATOM 2538 C CA . ASP B 1 19 ? 3.326 -30.922 -19.344 1 89.62 19 ASP B CA 1
ATOM 2539 C C . ASP B 1 19 ? 4.402 -31.953 -19.672 1 89.62 19 ASP B C 1
ATOM 2541 O O . ASP B 1 19 ? 4.293 -32.688 -20.656 1 89.62 19 ASP B O 1
ATOM 2545 N N . SER B 1 20 ? 5.445 -32.062 -18.844 1 92.88 20 SER B N 1
ATOM 2546 C CA . SER B 1 20 ? 6.582 -32.938 -19.125 1 92.88 20 SER B CA 1
ATOM 2547 C C . SER B 1 20 ? 7.059 -33.625 -17.859 1 92.88 20 SER B C 1
ATOM 2549 O O . SER B 1 20 ? 7.539 -33 -16.922 1 92.88 20 SER B O 1
ATOM 2551 N N . GLN B 1 21 ? 7.035 -34.938 -17.906 1 94.94 21 GLN B N 1
ATOM 2552 C CA . GLN B 1 21 ? 7.586 -35.719 -16.812 1 94.94 21 GLN B CA 1
ATOM 2553 C C . GLN B 1 21 ? 9.094 -35.531 -16.703 1 94.94 21 GLN B C 1
ATOM 2555 O O . GLN B 1 21 ? 9.641 -35.531 -15.594 1 94.94 21 GLN B O 1
ATOM 2560 N N . ALA B 1 22 ? 9.664 -35.344 -17.812 1 96.31 22 ALA B N 1
ATOM 2561 C CA . ALA B 1 22 ? 11.117 -35.156 -17.844 1 96.31 22 ALA B CA 1
ATOM 2562 C C . ALA B 1 22 ? 11.531 -33.906 -17.062 1 96.31 22 ALA B C 1
ATOM 2564 O O . ALA B 1 22 ? 12.516 -33.938 -16.328 1 96.31 22 ALA B O 1
ATOM 2565 N N . VAL B 1 23 ? 10.797 -32.844 -17.312 1 93.88 23 VAL B N 1
ATOM 2566 C CA . VAL B 1 23 ? 11.078 -31.609 -16.609 1 93.88 23 VAL B CA 1
ATOM 2567 C C . VAL B 1 23 ? 10.883 -31.797 -15.109 1 93.88 23 VAL B C 1
ATOM 2569 O O . VAL B 1 23 ? 11.68 -31.312 -14.305 1 93.88 23 VAL B O 1
ATOM 2572 N N . PHE B 1 24 ? 9.875 -32.469 -14.734 1 95.69 24 PHE B N 1
ATOM 2573 C CA . PHE B 1 24 ? 9.625 -32.781 -13.328 1 95.69 24 PHE B CA 1
ATOM 2574 C C . PHE B 1 24 ? 10.773 -33.562 -12.734 1 95.69 24 PHE B C 1
ATOM 2576 O O . PHE B 1 24 ? 11.266 -33.25 -11.648 1 95.69 24 PHE B O 1
ATOM 2583 N N . ASP B 1 25 ? 11.172 -34.594 -13.43 1 97.12 25 ASP B N 1
ATOM 2584 C CA . ASP B 1 25 ? 12.25 -35.438 -12.938 1 97.12 25 ASP B CA 1
ATOM 2585 C C . ASP B 1 25 ? 13.539 -34.656 -12.75 1 97.12 25 ASP B C 1
ATOM 2587 O O . ASP B 1 25 ? 14.281 -34.875 -11.797 1 97.12 25 ASP B O 1
ATOM 2591 N N . GLU B 1 26 ? 13.742 -33.812 -13.68 1 96.5 26 GLU B N 1
ATOM 2592 C CA . GLU B 1 26 ? 14.922 -32.969 -13.578 1 96.5 26 GLU B CA 1
ATOM 2593 C C . GLU B 1 26 ? 14.859 -32.094 -12.328 1 96.5 26 GLU B C 1
ATOM 2595 O O . GLU B 1 26 ? 15.875 -31.906 -11.656 1 96.5 26 GLU B O 1
ATOM 2600 N N . LEU B 1 27 ? 13.719 -31.5 -12.086 1 95.56 27 LEU B N 1
ATOM 2601 C CA . LEU B 1 27 ? 13.523 -30.656 -10.906 1 95.56 27 LEU B CA 1
ATOM 2602 C C . LEU B 1 27 ? 13.758 -31.453 -9.625 1 95.56 27 LEU B C 1
ATOM 2604 O O . LEU B 1 27 ? 14.445 -30.984 -8.719 1 95.56 27 LEU B O 1
ATOM 2608 N N . VAL B 1 28 ? 13.227 -32.594 -9.539 1 95.94 28 VAL B N 1
ATOM 2609 C CA . VAL B 1 28 ? 13.359 -33.469 -8.359 1 95.94 28 VAL B CA 1
ATOM 2610 C C . VAL B 1 28 ? 14.82 -33.844 -8.172 1 95.94 28 VAL B C 1
ATOM 2612 O O . VAL B 1 28 ? 15.336 -33.844 -7.051 1 95.94 28 VAL B O 1
ATOM 2615 N N . ALA B 1 29 ? 15.445 -34.219 -9.281 1 96.38 29 ALA B N 1
ATOM 2616 C CA . ALA B 1 29 ? 16.859 -34.562 -9.227 1 96.38 29 ALA B CA 1
ATOM 2617 C C . ALA B 1 29 ? 17.703 -33.438 -8.672 1 96.38 29 ALA B C 1
ATOM 2619 O O . ALA B 1 29 ? 18.625 -33.656 -7.883 1 96.38 29 ALA B O 1
ATOM 2620 N N . ALA B 1 30 ? 17.422 -32.281 -9.133 1 94.62 30 ALA B N 1
ATOM 2621 C CA . ALA B 1 30 ? 18.141 -31.125 -8.648 1 94.62 30 ALA B CA 1
ATOM 2622 C C . ALA B 1 30 ? 17.938 -30.938 -7.145 1 94.62 30 ALA B C 1
ATOM 2624 O O . ALA B 1 30 ? 18.875 -30.562 -6.43 1 94.62 30 ALA B O 1
ATOM 2625 N N . ALA B 1 31 ? 16.781 -31.203 -6.641 1 95.56 31 ALA B N 1
ATOM 2626 C CA . ALA B 1 31 ? 16.453 -31.016 -5.227 1 95.56 31 ALA B CA 1
ATOM 2627 C C . ALA B 1 31 ? 17.141 -32.094 -4.371 1 95.56 31 ALA B C 1
ATOM 2629 O O . ALA B 1 31 ? 17.328 -31.906 -3.168 1 95.56 31 ALA B O 1
ATOM 2630 N N . GLU B 1 32 ? 17.484 -33.188 -4.953 1 94.75 32 GLU B N 1
ATOM 2631 C CA . GLU B 1 32 ? 18.156 -34.25 -4.234 1 94.75 32 GLU B CA 1
ATOM 2632 C C . GLU B 1 32 ? 19.531 -33.812 -3.744 1 94.75 32 GLU B C 1
ATOM 2634 O O . GLU B 1 32 ? 20.078 -34.406 -2.807 1 94.75 32 GLU B O 1
ATOM 2639 N N . ALA B 1 33 ? 20.062 -32.844 -4.418 1 94.38 33 ALA B N 1
ATOM 2640 C CA . ALA B 1 33 ? 21.375 -32.344 -4.043 1 94.38 33 ALA B CA 1
ATOM 2641 C C . ALA B 1 33 ? 21.297 -31.422 -2.818 1 94.38 33 ALA B C 1
ATOM 2643 O O . ALA B 1 33 ? 22.312 -31.062 -2.229 1 94.38 33 ALA B O 1
ATOM 2644 N N . TRP B 1 34 ? 20.078 -31.047 -2.383 1 96.62 34 TRP B N 1
ATOM 2645 C CA . TRP B 1 34 ? 19.922 -30.203 -1.211 1 96.62 34 TRP B CA 1
ATOM 2646 C C . TRP B 1 34 ? 20.344 -30.922 0.058 1 96.62 34 TRP B C 1
ATOM 2648 O O . TRP B 1 34 ? 20.328 -32.156 0.112 1 96.62 34 TRP B O 1
ATOM 2658 N N . PRO B 1 35 ? 20.781 -30.172 1.126 1 97 35 PRO B N 1
ATOM 2659 C CA . PRO B 1 35 ? 21.078 -30.797 2.414 1 97 35 PRO B CA 1
ATOM 2660 C C . PRO B 1 35 ? 19.891 -31.594 2.969 1 97 35 PRO B C 1
ATOM 2662 O O . PRO B 1 35 ? 18.734 -31.203 2.762 1 97 35 PRO B O 1
ATOM 2665 N N . THR B 1 36 ? 20.141 -32.562 3.719 1 96.75 36 THR B N 1
ATOM 2666 C CA . THR B 1 36 ? 19.156 -33.531 4.223 1 96.75 36 THR B CA 1
ATOM 2667 C C . THR B 1 36 ? 18.062 -32.781 4.996 1 96.75 36 THR B C 1
ATOM 2669 O O . THR B 1 36 ? 16.875 -33.125 4.867 1 96.75 36 THR B O 1
ATOM 2672 N N . ALA B 1 37 ? 18.438 -31.859 5.746 1 95.81 37 ALA B N 1
ATOM 2673 C CA . ALA B 1 37 ? 17.484 -31.141 6.586 1 95.81 37 ALA B CA 1
ATOM 2674 C C . ALA B 1 37 ? 16.391 -30.5 5.742 1 95.81 37 ALA B C 1
ATOM 2676 O O . ALA B 1 37 ? 15.25 -30.375 6.188 1 95.81 37 ALA B O 1
ATOM 2677 N N . TYR B 1 38 ? 16.703 -30.094 4.535 1 96.88 38 TYR B N 1
ATOM 2678 C CA . TYR B 1 38 ? 15.742 -29.469 3.641 1 96.88 38 TYR B CA 1
ATOM 2679 C C . TYR B 1 38 ? 14.969 -30.516 2.848 1 96.88 38 TYR B C 1
ATOM 2681 O O . TYR B 1 38 ? 13.758 -30.375 2.637 1 96.88 38 TYR B O 1
ATOM 2689 N N . ARG B 1 39 ? 15.625 -31.516 2.471 1 96.5 39 ARG B N 1
ATOM 2690 C CA . ARG B 1 39 ? 14.969 -32.594 1.732 1 96.5 39 ARG B CA 1
ATOM 2691 C C . ARG B 1 39 ? 13.867 -33.25 2.568 1 96.5 39 ARG B C 1
ATOM 2693 O O . ARG B 1 39 ? 12.797 -33.562 2.053 1 96.5 39 ARG B O 1
ATOM 2700 N N . GLU B 1 40 ? 14.094 -33.344 3.775 1 96.25 40 GLU B N 1
ATOM 2701 C CA . GLU B 1 40 ? 13.172 -34.062 4.664 1 96.25 40 GLU B CA 1
ATOM 2702 C C . GLU B 1 40 ? 11.883 -33.25 4.863 1 96.25 40 GLU B C 1
ATOM 2704 O O . GLU B 1 40 ? 10.836 -33.844 5.184 1 96.25 40 GLU B O 1
ATOM 2709 N N . LYS B 1 41 ? 11.969 -31.969 4.676 1 96.25 41 LYS B N 1
ATOM 2710 C CA . LYS B 1 41 ? 10.766 -31.172 4.883 1 96.25 41 LYS B CA 1
ATOM 2711 C C . LYS B 1 41 ? 10.148 -30.75 3.551 1 96.25 41 LYS B C 1
ATOM 2713 O O . LYS B 1 41 ? 9.383 -29.797 3.492 1 96.25 41 LYS B O 1
ATOM 2718 N N . THR B 1 42 ? 10.57 -31.453 2.512 1 97.31 42 THR B N 1
ATOM 2719 C CA . THR B 1 42 ? 10.062 -31.094 1.191 1 97.31 42 THR B CA 1
ATOM 2720 C C . THR B 1 42 ? 9.562 -32.312 0.449 1 97.31 42 THR B C 1
ATOM 2722 O O . THR B 1 42 ? 10.172 -33.375 0.52 1 97.31 42 THR B O 1
ATOM 2725 N N . SER B 1 43 ? 8.469 -32.219 -0.162 1 97.69 43 SER B N 1
ATOM 2726 C CA . SER B 1 43 ? 7.965 -33.281 -1.051 1 97.69 43 SER B CA 1
ATOM 2727 C C . SER B 1 43 ? 7.48 -32.688 -2.373 1 97.69 43 SER B C 1
ATOM 2729 O O . SER B 1 43 ? 7.031 -31.531 -2.422 1 97.69 43 SER B O 1
ATOM 2731 N N . PHE B 1 44 ? 7.625 -33.5 -3.404 1 97.69 44 PHE B N 1
ATOM 2732 C CA . PHE B 1 44 ? 7.219 -33.125 -4.746 1 97.69 44 PHE B CA 1
ATOM 2733 C C . PHE B 1 44 ? 6.215 -34.094 -5.328 1 97.69 44 PHE B C 1
ATOM 2735 O O . PHE B 1 44 ? 6.406 -35.312 -5.23 1 97.69 44 PHE B O 1
ATOM 2742 N N . GLN B 1 45 ? 5.211 -33.562 -5.852 1 97.5 45 GLN B N 1
ATOM 2743 C CA . GLN B 1 45 ? 4.23 -34.375 -6.578 1 97.5 45 GLN B CA 1
ATOM 2744 C C . GLN B 1 45 ? 4.023 -33.844 -7.992 1 97.5 45 GLN B C 1
ATOM 2746 O O . GLN B 1 45 ? 3.891 -32.625 -8.195 1 97.5 45 GLN B O 1
ATOM 2751 N N . PHE B 1 46 ? 4.09 -34.75 -8.938 1 97.56 46 PHE B N 1
ATOM 2752 C CA . PHE B 1 46 ? 3.82 -34.375 -10.32 1 97.56 46 PHE B CA 1
ATOM 2753 C C . PHE B 1 46 ? 2.322 -34.25 -10.57 1 97.56 46 PHE B C 1
ATOM 2755 O O . PHE B 1 46 ? 1.549 -35.156 -10.188 1 97.56 46 PHE B O 1
ATOM 2762 N N . VAL B 1 47 ? 1.938 -33.188 -11.125 1 96.75 47 VAL B N 1
ATOM 2763 C CA . VAL B 1 47 ? 0.567 -32.969 -11.578 1 96.75 47 VAL B CA 1
ATOM 2764 C C . VAL B 1 47 ? 0.559 -32.656 -13.078 1 96.75 47 VAL B C 1
ATOM 2766 O O . VAL B 1 47 ? 1.052 -31.609 -13.508 1 96.75 47 VAL B O 1
ATOM 2769 N N . ALA B 1 48 ? -0.044 -33.5 -13.812 1 93.44 48 ALA B N 1
ATOM 2770 C CA . ALA B 1 48 ? -0.093 -33.281 -15.258 1 93.44 48 ALA B CA 1
ATOM 2771 C C . ALA B 1 48 ? -1.002 -32.125 -15.617 1 93.44 48 ALA B C 1
ATOM 2773 O O . ALA B 1 48 ? -2.098 -31.984 -15.062 1 93.44 48 ALA B O 1
ATOM 2774 N N . SER B 1 49 ? -0.471 -31.297 -16.484 1 91.75 49 SER B N 1
ATOM 2775 C CA . SER B 1 49 ? -1.314 -30.203 -16.953 1 91.75 49 SER B CA 1
ATOM 2776 C C . SER B 1 49 ? -2.621 -30.719 -17.547 1 91.75 49 SER B C 1
ATOM 2778 O O . SER B 1 49 ? -2.666 -31.844 -18.078 1 91.75 49 SER B O 1
ATOM 2780 N N . TRP B 1 50 ? -3.645 -29.906 -17.422 1 90.06 50 TRP B N 1
ATOM 2781 C CA . TRP B 1 50 ? -4.977 -30.328 -17.828 1 90.06 50 TRP B CA 1
ATOM 2782 C C . TRP B 1 50 ? -5.785 -29.156 -18.359 1 90.06 50 TRP B C 1
ATOM 2784 O O . TRP B 1 50 ? -5.656 -28.031 -17.875 1 90.06 50 TRP B O 1
ATOM 2794 N N . TYR B 1 51 ? -6.625 -29.438 -19.375 1 88.5 51 TYR B N 1
ATOM 2795 C CA . TYR B 1 51 ? -7.594 -28.5 -19.938 1 88.5 51 TYR B CA 1
ATOM 2796 C C . TYR B 1 51 ? -8.938 -29.188 -20.156 1 88.5 51 TYR B C 1
ATOM 2798 O O . TYR B 1 51 ? -9 -30.391 -20.406 1 88.5 51 TYR B O 1
ATOM 2806 N N . PRO B 1 52 ? -9.961 -28.391 -20.109 1 87.69 52 PRO B N 1
ATOM 2807 C CA . PRO B 1 52 ? -11.25 -29 -20.438 1 87.69 52 PRO B CA 1
ATOM 2808 C C . PRO B 1 52 ? -11.305 -29.562 -21.859 1 87.69 52 PRO B C 1
ATOM 2810 O O . PRO B 1 52 ? -10.797 -28.938 -22.781 1 87.69 52 PRO B O 1
ATOM 2813 N N . PRO B 1 53 ? -11.805 -30.766 -21.938 1 85.56 53 PRO B N 1
ATOM 2814 C CA . PRO B 1 53 ? -11.812 -31.453 -23.234 1 85.56 53 PRO B CA 1
ATOM 2815 C C . PRO B 1 53 ? -12.336 -30.578 -24.359 1 85.56 53 PRO B C 1
ATOM 2817 O O . PRO B 1 53 ? -11.781 -30.594 -25.469 1 85.56 53 PRO B O 1
ATOM 2820 N N . GLU B 1 54 ? -13.352 -29.781 -24.281 1 84.56 54 GLU B N 1
ATOM 2821 C CA . GLU B 1 54 ? -13.914 -28.969 -25.359 1 84.56 54 GLU B CA 1
ATOM 2822 C C . GLU B 1 54 ? -13.227 -27.609 -25.453 1 84.56 54 GLU B C 1
ATOM 2824 O O . GLU B 1 54 ? -13.594 -26.781 -26.266 1 84.56 54 GLU B O 1
ATOM 2829 N N . HIS B 1 55 ? -12.078 -27.453 -24.734 1 84.75 55 HIS B N 1
ATOM 2830 C CA . HIS B 1 55 ? -11.461 -26.141 -24.703 1 84.75 55 HIS B CA 1
ATOM 2831 C C . HIS B 1 55 ? -9.938 -26.234 -24.719 1 84.75 55 HIS B C 1
ATOM 2833 O O . HIS B 1 55 ? -9.266 -25.562 -23.922 1 84.75 55 HIS B O 1
ATOM 2839 N N . GLU B 1 56 ? -9.414 -27.062 -25.578 1 77.88 56 GLU B N 1
ATOM 2840 C CA . GLU B 1 56 ? -7.973 -27.234 -25.703 1 77.88 56 GLU B CA 1
ATOM 2841 C C . GLU B 1 56 ? -7.309 -25.984 -26.266 1 77.88 56 GLU B C 1
ATOM 2843 O O . GLU B 1 56 ? -6.102 -25.781 -26.109 1 77.88 56 GLU B O 1
ATOM 2848 N N . ASP B 1 57 ? -8.164 -25.172 -26.859 1 79.94 57 ASP B N 1
ATOM 2849 C CA . ASP B 1 57 ? -7.668 -23.906 -27.391 1 79.94 57 ASP B CA 1
ATOM 2850 C C . ASP B 1 57 ? -7.094 -23.016 -26.281 1 79.94 57 ASP B C 1
ATOM 2852 O O . ASP B 1 57 ? -6.289 -22.125 -26.547 1 79.94 57 ASP B O 1
ATOM 2856 N N . MET B 1 58 ? -7.457 -23.312 -25.094 1 80 58 MET B N 1
ATOM 2857 C CA . MET B 1 58 ? -6.996 -22.516 -23.953 1 80 58 MET B CA 1
ATOM 2858 C C . MET B 1 58 ? -5.52 -22.766 -23.672 1 80 58 MET B C 1
ATOM 2860 O O . MET B 1 58 ? -4.879 -22.016 -22.938 1 80 58 MET B O 1
ATOM 2864 N N . LYS B 1 59 ? -4.949 -23.766 -24.281 1 76.44 59 LYS B N 1
ATOM 2865 C CA . LYS B 1 59 ? -3.514 -24.016 -24.203 1 76.44 59 LYS B CA 1
ATOM 2866 C C . LYS B 1 59 ? -2.729 -22.844 -24.797 1 76.44 59 LYS B C 1
ATOM 2868 O O . LYS B 1 59 ? -1.591 -22.594 -24.391 1 76.44 59 LYS B O 1
ATOM 2873 N N . GLY B 1 60 ? -3.432 -22.094 -25.625 1 75.75 60 GLY B N 1
ATOM 2874 C CA . GLY B 1 60 ? -2.758 -21.016 -26.344 1 75.75 60 GLY B CA 1
ATOM 2875 C C . GLY B 1 60 ? -2.969 -19.656 -25.703 1 75.75 60 GLY B C 1
ATOM 2876 O O . GLY B 1 60 ? -2.605 -18.625 -26.297 1 75.75 60 GLY B O 1
ATOM 2877 N N . LEU B 1 61 ? -3.645 -19.5 -24.609 1 72.56 61 LEU B N 1
ATOM 2878 C CA . LEU B 1 61 ? -3.939 -18.203 -24.016 1 72.56 61 LEU B CA 1
ATOM 2879 C C . LEU B 1 61 ? -2.656 -17.422 -23.75 1 72.56 61 LEU B C 1
ATOM 2881 O O . LEU B 1 61 ? -2.611 -16.219 -23.953 1 72.56 61 LEU B O 1
ATOM 2885 N N . PHE B 1 62 ? -1.583 -18 -23.203 1 68.06 62 PHE B N 1
ATOM 2886 C CA . PHE B 1 62 ? -0.301 -17.344 -22.969 1 68.06 62 PHE B CA 1
ATOM 2887 C C . PHE B 1 62 ? 0.852 -18.312 -23.219 1 68.06 62 PHE B C 1
ATOM 2889 O O . PHE B 1 62 ? 1.161 -18.625 -24.359 1 68.06 62 PHE B O 1
ATOM 2896 N N . ARG B 1 63 ? 1.491 -18.766 -22.25 1 67.56 63 ARG B N 1
ATOM 2897 C CA . ARG B 1 63 ? 2.5 -19.828 -22.328 1 67.56 63 ARG B CA 1
ATOM 2898 C C . ARG B 1 63 ? 1.939 -21.156 -21.875 1 67.56 63 ARG B C 1
ATOM 2900 O O . ARG B 1 63 ? 0.952 -21.203 -21.125 1 67.56 63 ARG B O 1
ATOM 2907 N N . PRO B 1 64 ? 2.592 -22.141 -22.469 1 64.5 64 PRO B N 1
ATOM 2908 C CA . PRO B 1 64 ? 2.117 -23.438 -21.984 1 64.5 64 PRO B CA 1
ATOM 2909 C C . PRO B 1 64 ? 2.066 -23.516 -20.469 1 64.5 64 PRO B C 1
ATOM 2911 O O . PRO B 1 64 ? 2.975 -23.031 -19.781 1 64.5 64 PRO B O 1
ATOM 2914 N N . CYS B 1 65 ? 1.047 -23.875 -19.828 1 71.12 65 CYS B N 1
ATOM 2915 C CA . CYS B 1 65 ? 0.801 -24.172 -18.422 1 71.12 65 CYS B CA 1
ATOM 2916 C C . CYS B 1 65 ? 0.49 -22.891 -17.641 1 71.12 65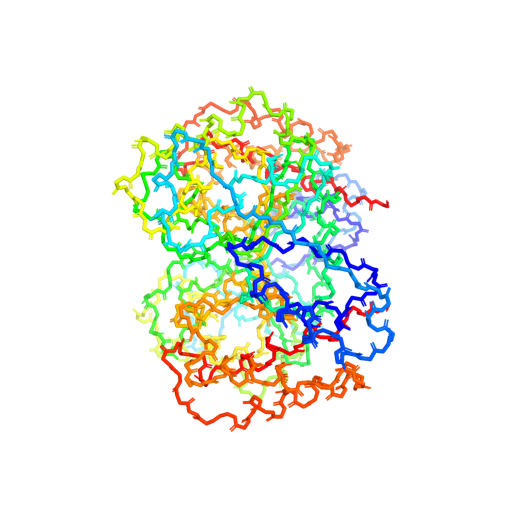 CYS B C 1
ATOM 2918 O O . CYS B 1 65 ? 0.186 -22.938 -16.438 1 71.12 65 CYS B O 1
ATOM 2920 N N . SER B 1 66 ? 0.576 -21.688 -18.312 1 80.25 66 SER B N 1
ATOM 2921 C CA . SER B 1 66 ? 0.304 -20.469 -17.562 1 80.25 66 SER B CA 1
ATOM 2922 C C . SER B 1 66 ? -1.146 -20.406 -17.094 1 80.25 66 SER B C 1
ATOM 2924 O O . SER B 1 66 ? -1.443 -19.844 -16.047 1 80.25 66 SER B O 1
ATOM 2926 N N . SER B 1 67 ? -1.951 -21.109 -17.766 1 89.88 67 SER B N 1
ATOM 2927 C CA . SER B 1 67 ? -3.381 -20.984 -17.5 1 89.88 67 SER B CA 1
ATOM 2928 C C . SER B 1 67 ? -3.846 -22.062 -16.531 1 89.88 67 SER B C 1
ATOM 2930 O O . SER B 1 67 ? -5.027 -22.141 -16.188 1 89.88 67 SER B O 1
ATOM 2932 N N . GLN B 1 68 ? -2.922 -22.891 -16.078 1 92.75 68 GLN B N 1
ATOM 2933 C CA . GLN B 1 68 ? -3.312 -24 -15.219 1 92.75 68 GLN B CA 1
ATOM 2934 C C . GLN B 1 68 ? -3.885 -23.516 -13.891 1 92.75 68 GLN B C 1
ATOM 2936 O O . GLN B 1 68 ? -4.645 -24.234 -13.234 1 92.75 68 GLN B O 1
ATOM 2941 N N . ARG B 1 69 ? -3.545 -22.312 -13.531 1 94.69 69 ARG B N 1
ATOM 2942 C CA . ARG B 1 69 ? -4.066 -21.734 -12.297 1 94.69 69 ARG B CA 1
ATOM 2943 C C . ARG B 1 69 ? -5.578 -21.547 -12.375 1 94.69 69 ARG B C 1
ATOM 2945 O O . ARG B 1 69 ? -6.242 -21.406 -11.344 1 94.69 69 ARG B O 1
ATOM 2952 N N . LEU B 1 70 ? -6.152 -21.562 -13.555 1 95.62 70 LEU B N 1
ATOM 2953 C CA . LEU B 1 70 ? -7.594 -21.438 -13.742 1 95.62 70 LEU B CA 1
ATOM 2954 C C . LEU B 1 70 ? -8.297 -22.75 -13.445 1 95.62 70 LEU B C 1
ATOM 2956 O O . LEU B 1 70 ? -9.516 -22.781 -13.258 1 95.62 70 LEU B O 1
ATOM 2960 N N . PHE B 1 71 ? -7.527 -23.875 -13.383 1 94.75 71 PHE B N 1
ATOM 2961 C CA . PHE B 1 71 ? -8.148 -25.188 -13.352 1 94.75 71 PHE B CA 1
ATOM 2962 C C . PHE B 1 71 ? -7.699 -25.969 -12.117 1 94.75 71 PHE B C 1
ATOM 2964 O O . PHE B 1 71 ? -7.57 -27.188 -12.164 1 94.75 71 PHE B O 1
ATOM 2971 N N . LEU B 1 72 ? -7.473 -25.297 -11.102 1 96.62 72 LEU B N 1
ATOM 2972 C CA . LEU B 1 72 ? -6.922 -25.891 -9.891 1 96.62 72 LEU B CA 1
ATOM 2973 C C . LEU B 1 72 ? -7.914 -26.859 -9.258 1 96.62 72 LEU B C 1
ATOM 2975 O O . LEU B 1 72 ? -7.516 -27.844 -8.625 1 96.62 72 LEU B O 1
ATOM 2979 N N . LEU B 1 73 ? -9.195 -26.609 -9.414 1 97 73 LEU B N 1
ATOM 2980 C CA . LEU B 1 73 ? -10.203 -27.484 -8.836 1 97 73 LEU B CA 1
ATOM 2981 C C . LEU B 1 73 ? -10.117 -28.875 -9.445 1 97 73 LEU B C 1
ATOM 2983 O O . LEU B 1 73 ? -10.391 -29.875 -8.766 1 97 73 LEU B O 1
ATOM 2987 N N . HIS B 1 74 ? -9.742 -28.938 -10.664 1 94.69 74 HIS B N 1
ATOM 2988 C CA . HIS B 1 74 ? -9.547 -30.219 -11.328 1 94.69 74 HIS B CA 1
ATOM 2989 C C . HIS B 1 74 ? -8.172 -30.812 -11.016 1 94.69 74 HIS B C 1
ATOM 2991 O O . HIS B 1 74 ? -8.039 -32 -10.805 1 94.69 74 HIS B O 1
ATOM 2997 N N . LEU B 1 75 ? -7.207 -30.031 -11.023 1 95.88 75 LEU B N 1
ATOM 2998 C CA . LEU B 1 75 ? -5.824 -30.469 -10.844 1 95.88 75 LEU B CA 1
ATOM 2999 C C . LEU B 1 75 ? -5.59 -30.969 -9.422 1 95.88 75 LEU B C 1
ATOM 3001 O O . LEU B 1 75 ? -4.766 -31.859 -9.203 1 95.88 75 LEU B O 1
ATOM 3005 N N . LEU B 1 76 ? -6.301 -30.344 -8.461 1 97.75 76 LEU B N 1
ATOM 3006 C CA . LEU B 1 76 ? -6.098 -30.625 -7.039 1 97.75 76 LEU B CA 1
ATOM 3007 C C . LEU B 1 76 ? -7.426 -30.906 -6.344 1 97.75 76 LEU B C 1
ATOM 3009 O O . LEU B 1 76 ? -7.812 -30.172 -5.426 1 97.75 76 LEU B O 1
ATOM 3013 N N . PRO B 1 77 ? -8.047 -31.953 -6.637 1 96.69 77 PRO B N 1
ATOM 3014 C CA . PRO B 1 77 ? -9.391 -32.219 -6.125 1 96.69 77 PRO B CA 1
ATOM 3015 C C . PRO B 1 77 ? -9.414 -32.438 -4.613 1 96.69 77 PRO B C 1
ATOM 3017 O O . PRO B 1 77 ? -10.438 -32.219 -3.967 1 96.69 77 PRO B O 1
ATOM 3020 N N . GLU B 1 78 ? -8.312 -32.812 -4.035 1 96.88 78 GLU B N 1
ATOM 3021 C CA . GLU B 1 78 ? -8.328 -33.219 -2.633 1 96.88 78 GLU B CA 1
ATOM 3022 C C . GLU B 1 78 ? -7.828 -32.094 -1.734 1 96.88 78 GLU B C 1
ATOM 3024 O O . GLU B 1 78 ? -7.93 -32.156 -0.508 1 96.88 78 GLU B O 1
ATOM 3029 N N . GLU B 1 79 ? -7.195 -31.078 -2.312 1 98.12 79 GLU B N 1
ATOM 3030 C CA . GLU B 1 79 ? -6.621 -30.016 -1.502 1 98.12 79 GLU B CA 1
ATOM 3031 C C . GLU B 1 79 ? -7.688 -29 -1.1 1 98.12 79 GLU B C 1
ATOM 3033 O O . GLU B 1 79 ? -8.586 -28.688 -1.884 1 98.12 79 GLU B O 1
ATOM 3038 N N . SER B 1 80 ? -7.59 -28.453 0.093 1 98.38 80 SER B N 1
ATOM 3039 C CA . SER B 1 80 ? -8.547 -27.469 0.585 1 98.38 80 SER B CA 1
ATOM 3040 C C . SER B 1 80 ? -8.094 -26.047 0.255 1 98.38 80 SER B C 1
ATOM 3042 O O . SER B 1 80 ? -8.914 -25.141 0.154 1 98.38 80 SER B O 1
ATOM 3044 N N . ALA B 1 81 ? -6.805 -25.812 0.174 1 98.62 81 ALA B N 1
ATOM 3045 C CA . ALA B 1 81 ? -6.203 -24.516 -0.136 1 98.62 81 ALA B CA 1
ATOM 3046 C C . ALA B 1 81 ? -4.836 -24.688 -0.796 1 98.62 81 ALA B C 1
ATOM 3048 O O . ALA B 1 81 ? -4.227 -25.766 -0.703 1 98.62 81 ALA B O 1
ATOM 3049 N N . VAL B 1 82 ? -4.453 -23.672 -1.486 1 98.5 82 VAL B N 1
ATOM 3050 C CA . VAL B 1 82 ? -3.148 -23.766 -2.139 1 98.5 82 VAL B CA 1
ATOM 3051 C C . VAL B 1 82 ? -2.537 -22.359 -2.254 1 98.5 82 VAL B C 1
ATOM 3053 O O . VAL B 1 82 ? -3.258 -21.375 -2.357 1 98.5 82 VAL B O 1
ATOM 3056 N N . LEU B 1 83 ? -1.271 -22.266 -2.09 1 98.5 83 LEU B N 1
ATOM 3057 C CA . LEU B 1 83 ? -0.441 -21.141 -2.541 1 98.5 83 LEU B CA 1
ATOM 3058 C C . LEU B 1 83 ? 0.104 -21.406 -3.941 1 98.5 83 LEU B C 1
ATOM 3060 O O . LEU B 1 83 ? 0.905 -22.328 -4.137 1 98.5 83 LEU B O 1
ATOM 3064 N N . TYR B 1 84 ? -0.407 -20.656 -4.863 1 98 84 TYR B N 1
ATOM 3065 C CA . TYR B 1 84 ? 0.056 -20.781 -6.238 1 98 84 TYR B CA 1
ATOM 3066 C C . TYR B 1 84 ? 1.2 -19.812 -6.523 1 98 84 TYR B C 1
ATOM 3068 O O . TYR B 1 84 ? 1.146 -18.641 -6.137 1 98 84 TYR B O 1
ATOM 3076 N N . MET B 1 85 ? 2.191 -20.281 -7.23 1 96.94 85 MET B N 1
ATOM 3077 C CA . MET B 1 85 ? 3.309 -19.406 -7.586 1 96.94 85 MET B CA 1
ATOM 3078 C C . MET B 1 85 ? 3.902 -19.797 -8.938 1 96.94 85 MET B C 1
ATOM 3080 O O . MET B 1 85 ? 4.074 -20.984 -9.211 1 96.94 85 MET B O 1
ATOM 3084 N N . ASP B 1 86 ? 4.148 -18.797 -9.773 1 94.75 86 ASP B N 1
ATOM 3085 C CA . ASP B 1 86 ? 4.906 -19.031 -11 1 94.75 86 ASP B CA 1
ATOM 3086 C C . ASP B 1 86 ? 6.324 -19.516 -10.68 1 94.75 86 ASP B C 1
ATOM 3088 O O . ASP B 1 86 ? 6.816 -19.312 -9.57 1 94.75 86 ASP B O 1
ATOM 3092 N N . SER B 1 87 ? 6.93 -20.109 -11.648 1 93.25 87 SER B N 1
ATOM 3093 C CA . SER B 1 87 ? 8.258 -20.688 -11.453 1 93.25 87 SER B CA 1
ATOM 3094 C C . SER B 1 87 ? 9.32 -19.594 -11.344 1 93.25 87 SER B C 1
ATOM 3096 O O . SER B 1 87 ? 10.438 -19.859 -10.891 1 93.25 87 SER B O 1
ATOM 3098 N N . ASP B 1 88 ? 8.977 -18.344 -11.703 1 95.19 88 ASP B N 1
ATOM 3099 C CA . ASP B 1 88 ? 9.969 -17.266 -11.656 1 95.19 88 ASP B CA 1
ATOM 3100 C C . ASP B 1 88 ? 9.68 -16.312 -10.508 1 95.19 88 ASP B C 1
ATOM 3102 O O . ASP B 1 88 ? 9.953 -15.117 -10.609 1 95.19 88 ASP B O 1
ATOM 3106 N N . VAL B 1 89 ? 9.086 -16.781 -9.531 1 96.81 89 VAL B N 1
ATOM 3107 C CA . VAL B 1 89 ? 8.883 -16.016 -8.305 1 96.81 89 VAL B CA 1
ATOM 3108 C C . VAL B 1 89 ? 9.875 -16.484 -7.238 1 96.81 89 VAL B C 1
ATOM 3110 O O . VAL B 1 89 ? 10.094 -17.688 -7.059 1 96.81 89 VAL B O 1
ATOM 3113 N N . ILE B 1 90 ? 10.508 -15.523 -6.508 1 98.31 90 ILE B N 1
ATOM 3114 C CA . ILE B 1 90 ? 11.453 -15.82 -5.441 1 98.31 90 ILE B CA 1
ATOM 3115 C C . ILE B 1 90 ? 10.984 -15.172 -4.141 1 98.31 90 ILE B C 1
ATOM 3117 O O . ILE B 1 90 ? 10.828 -13.953 -4.066 1 98.31 90 ILE B O 1
ATOM 3121 N N . PHE B 1 91 ? 10.781 -15.961 -3.113 1 98.06 91 PHE B N 1
ATOM 3122 C CA . PHE B 1 91 ? 10.383 -15.469 -1.799 1 98.06 91 PHE B CA 1
ATOM 3123 C C . PHE B 1 91 ? 11.57 -14.859 -1.066 1 98.06 91 PHE B C 1
ATOM 3125 O O . PHE B 1 91 ? 12.688 -15.391 -1.128 1 98.06 91 PHE B O 1
ATOM 3132 N N . LEU B 1 92 ? 11.289 -13.812 -0.361 1 98.19 92 LEU B N 1
ATOM 3133 C CA . LEU B 1 92 ? 12.281 -13.219 0.524 1 98.19 92 LEU B CA 1
ATOM 3134 C C . LEU B 1 92 ? 11.852 -13.328 1.981 1 98.19 92 LEU B C 1
ATOM 3136 O O . LEU B 1 92 ? 12.562 -12.883 2.883 1 98.19 92 LEU B O 1
ATOM 3140 N N . ARG B 1 93 ? 10.727 -13.844 2.189 1 97.44 93 ARG B N 1
ATOM 3141 C CA . ARG B 1 93 ? 10.18 -14.242 3.484 1 97.44 93 ARG B CA 1
ATOM 3142 C C . ARG B 1 93 ? 9.664 -15.68 3.443 1 97.44 93 ARG B C 1
ATOM 3144 O O . ARG B 1 93 ? 9.398 -16.219 2.367 1 97.44 93 ARG B O 1
ATOM 3151 N N . PRO B 1 94 ? 9.578 -16.266 4.652 1 97.31 94 PRO B N 1
ATOM 3152 C CA . PRO B 1 94 ? 8.984 -17.609 4.641 1 97.31 94 PRO B CA 1
ATOM 3153 C C . PRO B 1 94 ? 7.605 -17.625 3.98 1 97.31 94 PRO B C 1
ATOM 3155 O O . PRO B 1 94 ? 6.754 -16.797 4.285 1 97.31 94 PRO B O 1
ATOM 3158 N N . PRO B 1 95 ? 7.383 -18.641 3.123 1 97.56 95 PRO B N 1
ATOM 3159 C CA . PRO B 1 95 ? 6.098 -18.734 2.428 1 97.56 95 PRO B CA 1
ATOM 3160 C C . PRO B 1 95 ? 4.914 -18.844 3.387 1 97.56 95 PRO B C 1
ATOM 3162 O O . PRO B 1 95 ? 3.789 -18.484 3.029 1 97.56 95 PRO B O 1
ATOM 3165 N N . GLU B 1 96 ? 5.152 -19.312 4.586 1 97.19 96 GLU B N 1
ATOM 3166 C CA . GLU B 1 96 ? 4.07 -19.438 5.555 1 97.19 96 GLU B CA 1
ATOM 3167 C C . GLU B 1 96 ? 3.473 -18.062 5.891 1 97.19 96 GLU B C 1
ATOM 3169 O O . GLU B 1 96 ? 2.305 -17.969 6.273 1 97.19 96 GLU B O 1
ATOM 3174 N N . GLU B 1 97 ? 4.289 -17.016 5.789 1 97.12 97 GLU B N 1
ATOM 3175 C CA . GLU B 1 97 ? 3.742 -15.68 6.016 1 97.12 97 GLU B CA 1
ATOM 3176 C C . GLU B 1 97 ? 2.686 -15.328 4.973 1 97.12 97 GLU B C 1
ATOM 3178 O O . GLU B 1 97 ? 1.688 -14.68 5.285 1 97.12 97 GLU B O 1
ATOM 3183 N N . PHE B 1 98 ? 2.971 -15.711 3.783 1 97.94 98 PHE B N 1
ATOM 3184 C CA . PHE B 1 98 ? 1.975 -15.531 2.734 1 97.94 98 PHE B CA 1
ATOM 3185 C C . PHE B 1 98 ? 0.756 -16.406 2.988 1 97.94 98 PHE B C 1
ATOM 3187 O O . PHE B 1 98 ? -0.382 -15.953 2.861 1 97.94 98 PHE B O 1
ATOM 3194 N N . TRP B 1 99 ? 0.965 -17.625 3.387 1 98.38 99 TRP B N 1
ATOM 3195 C CA . TRP B 1 99 ? -0.09 -18.594 3.676 1 98.38 99 TRP B CA 1
ATOM 3196 C C . TRP B 1 99 ? -1.002 -18.078 4.789 1 98.38 99 TRP B C 1
ATOM 3198 O O . TRP B 1 99 ? -2.219 -18.281 4.742 1 98.38 99 TRP B O 1
ATOM 3208 N N . GLN B 1 100 ? -0.48 -17.422 5.691 1 97.62 100 GLN B N 1
ATOM 3209 C CA . GLN B 1 100 ? -1.211 -16.969 6.871 1 97.62 100 GLN B CA 1
ATOM 3210 C C . GLN B 1 100 ? -2.232 -15.898 6.508 1 97.62 100 GLN B C 1
ATOM 3212 O O . GLN B 1 100 ? -3.143 -15.609 7.285 1 97.62 100 GLN B O 1
ATOM 3217 N N . ILE B 1 101 ? -2.121 -15.367 5.375 1 97.75 101 ILE B N 1
ATOM 3218 C CA . ILE B 1 101 ? -3.07 -14.352 4.922 1 97.75 101 ILE B CA 1
ATOM 3219 C C . ILE B 1 101 ? -4.465 -14.969 4.809 1 97.75 101 ILE B C 1
ATOM 3221 O O . ILE B 1 101 ? -5.469 -14.258 4.902 1 97.75 101 ILE B O 1
ATOM 3225 N N . PHE B 1 102 ? -4.574 -16.297 4.676 1 98.12 102 PHE B N 1
ATOM 3226 C CA . PHE B 1 102 ? -5.867 -16.969 4.691 1 98.12 102 PHE B CA 1
ATOM 3227 C C . PHE B 1 102 ? -6.652 -16.609 5.949 1 98.12 102 PHE B C 1
ATOM 3229 O O . PHE B 1 102 ? -7.879 -16.516 5.914 1 98.12 102 PHE B O 1
ATOM 3236 N N . HIS B 1 103 ? -5.949 -16.375 7.016 1 97.12 103 HIS B N 1
ATOM 3237 C CA . HIS B 1 103 ? -6.598 -16.047 8.281 1 97.12 103 HIS B CA 1
ATOM 3238 C C . HIS B 1 103 ? -7.246 -14.672 8.242 1 97.12 103 HIS B C 1
ATOM 3240 O O . HIS B 1 103 ? -8.047 -14.336 9.117 1 97.12 103 HIS B O 1
ATOM 3246 N N . GLU B 1 104 ? -6.969 -13.945 7.246 1 95.5 104 GLU B N 1
ATOM 3247 C CA . GLU B 1 104 ? -7.527 -12.602 7.113 1 95.5 104 GLU B CA 1
ATOM 3248 C C . GLU B 1 104 ? -8.703 -12.586 6.133 1 95.5 104 GLU B C 1
ATOM 3250 O O . GLU B 1 104 ? -9.359 -11.562 5.957 1 95.5 104 GLU B O 1
ATOM 3255 N N . PHE B 1 105 ? -8.938 -13.656 5.5 1 96.81 105 PHE B N 1
ATOM 3256 C CA . PHE B 1 105 ? -10.086 -13.75 4.602 1 96.81 105 PHE B CA 1
ATOM 3257 C C . PHE B 1 105 ? -11.391 -13.594 5.371 1 96.81 105 PHE B C 1
ATOM 3259 O O . PHE B 1 105 ? -11.539 -14.133 6.473 1 96.81 105 PHE B O 1
ATOM 3266 N N . ASP B 1 106 ? -12.305 -12.859 4.781 1 93.25 106 ASP B N 1
ATOM 3267 C CA . ASP B 1 106 ? -13.656 -12.906 5.32 1 93.25 106 ASP B CA 1
ATOM 3268 C C . ASP B 1 106 ? -14.398 -14.148 4.828 1 93.25 106 ASP B C 1
ATOM 3270 O O . ASP B 1 106 ? -13.789 -15.078 4.297 1 93.25 106 ASP B O 1
ATOM 3274 N N . GLU B 1 107 ? -15.695 -14.164 5.004 1 94.56 107 GLU B N 1
ATOM 3275 C CA . GLU B 1 107 ? -16.469 -15.375 4.754 1 94.56 107 GLU B CA 1
ATOM 3276 C C . GLU B 1 107 ? -16.641 -15.617 3.258 1 94.56 107 GLU B C 1
ATOM 3278 O O . GLU B 1 107 ? -16.906 -16.75 2.834 1 94.56 107 GLU B O 1
ATOM 3283 N N . LYS B 1 108 ? -16.438 -14.609 2.469 1 94.81 108 LYS B N 1
ATOM 3284 C CA . LYS B 1 108 ? -16.734 -14.742 1.044 1 94.81 108 LYS B CA 1
ATOM 3285 C C . LYS B 1 108 ? -15.445 -14.938 0.238 1 94.81 108 LYS B C 1
ATOM 3287 O O . LYS B 1 108 ? -15.469 -15.555 -0.832 1 94.81 108 LYS B O 1
ATOM 3292 N N . GLN B 1 109 ? -14.375 -14.406 0.677 1 97.31 109 GLN B N 1
ATOM 3293 C CA . GLN B 1 109 ? -13.125 -14.359 -0.084 1 97.31 109 GLN B CA 1
ATOM 3294 C C . GLN B 1 109 ? -12.539 -15.758 -0.259 1 97.31 109 GLN B C 1
ATOM 3296 O O . GLN B 1 109 ? -12.562 -16.562 0.671 1 97.31 109 GLN B O 1
ATOM 3301 N N . PHE B 1 110 ? -12.016 -16.031 -1.473 1 98.56 110 PHE B N 1
ATOM 3302 C CA . PHE B 1 110 ? -11.367 -17.312 -1.679 1 98.56 110 PHE B CA 1
ATOM 3303 C C . PHE B 1 110 ? -10.109 -17.156 -2.521 1 98.56 110 PHE B C 1
ATOM 3305 O O . PHE B 1 110 ? -9.453 -18.156 -2.859 1 98.56 110 PHE B O 1
ATOM 3312 N N . ALA B 1 111 ? -9.742 -15.969 -2.877 1 98.56 111 ALA B N 1
ATOM 3313 C CA . ALA B 1 111 ? -8.492 -15.742 -3.604 1 98.56 111 ALA B CA 1
ATOM 3314 C C . ALA B 1 111 ? -7.832 -14.445 -3.158 1 98.56 111 ALA B C 1
ATOM 3316 O O . ALA B 1 111 ? -8.5 -13.539 -2.662 1 98.56 111 ALA B O 1
ATOM 3317 N N . ALA B 1 112 ? -6.547 -14.359 -3.33 1 98.19 112 ALA B N 1
ATOM 3318 C CA . ALA B 1 112 ? -5.773 -13.156 -3.027 1 98.19 112 ALA B CA 1
ATOM 3319 C C . ALA B 1 112 ? -4.559 -13.039 -3.941 1 98.19 112 ALA B C 1
ATOM 3321 O O . ALA B 1 112 ? -3.973 -14.055 -4.336 1 98.19 112 ALA B O 1
ATOM 3322 N N . ALA B 1 113 ? -4.188 -11.891 -4.242 1 96.88 113 ALA B N 1
ATOM 3323 C CA . ALA B 1 113 ? -2.998 -11.586 -5.031 1 96.88 113 ALA B CA 1
ATOM 3324 C C . ALA B 1 113 ? -2.596 -10.125 -4.875 1 96.88 113 ALA B C 1
ATOM 3326 O O . ALA B 1 113 ? -3.406 -9.289 -4.457 1 96.88 113 ALA B O 1
ATOM 3327 N N . ALA B 1 114 ? -1.363 -9.875 -5.223 1 94.25 114 ALA B N 1
ATOM 3328 C CA . ALA B 1 114 ? -0.855 -8.508 -5.086 1 94.25 114 ALA B CA 1
ATOM 3329 C C . ALA B 1 114 ? -1.332 -7.629 -6.238 1 94.25 114 ALA B C 1
ATOM 3331 O O . ALA B 1 114 ? -1.365 -8.07 -7.391 1 94.25 114 ALA B O 1
ATOM 3332 N N . VAL B 1 115 ? -1.644 -6.406 -5.902 1 85.75 115 VAL B N 1
ATOM 3333 C CA . VAL B 1 115 ? -2.074 -5.426 -6.895 1 85.75 115 VAL B CA 1
ATOM 3334 C C . VAL B 1 115 ? -0.928 -5.129 -7.859 1 85.75 115 VAL B C 1
ATOM 3336 O O . VAL B 1 115 ? 0.244 -5.238 -7.492 1 85.75 115 VAL B O 1
ATOM 3339 N N . TYR B 1 116 ? -1.446 -4.895 -9.156 1 70.25 116 TYR B N 1
ATOM 3340 C CA . TYR B 1 116 ? -0.589 -4.531 -10.281 1 70.25 116 TYR B CA 1
ATOM 3341 C C . TYR B 1 116 ? -0.551 -3.018 -10.469 1 70.25 116 TYR B C 1
ATOM 3343 O O . TYR B 1 116 ? -1.596 -2.375 -10.594 1 70.25 116 TYR B O 1
ATOM 3351 N N . VAL B 1 117 ? 0.507 -2.369 -10.242 1 64.12 117 VAL B N 1
ATOM 3352 C CA . VAL B 1 117 ? 0.452 -0.914 -10.328 1 64.12 117 VAL B CA 1
ATOM 3353 C C . VAL B 1 117 ? 0.683 -0.47 -11.773 1 64.12 117 VAL B C 1
ATOM 3355 O O . VAL B 1 117 ? 1.314 0.56 -12.016 1 64.12 117 VAL B O 1
ATOM 3358 N N . GLY B 1 118 ? 0.154 -1.344 -12.789 1 68.06 118 GLY B N 1
ATOM 3359 C CA . GLY B 1 118 ? 0.195 -0.903 -14.172 1 68.06 118 GLY B CA 1
ATOM 3360 C C . GLY B 1 118 ? -1.183 -0.682 -14.773 1 68.06 118 GLY B C 1
ATOM 3361 O O . GLY B 1 118 ? -2.195 -0.876 -14.094 1 68.06 118 GLY B O 1
ATOM 3362 N N . SER B 1 119 ? -1.271 -0.163 -15.961 1 74.5 119 SER B N 1
ATOM 3363 C CA . SER B 1 119 ? -2.523 0.162 -16.641 1 74.5 119 SER B CA 1
ATOM 3364 C C . SER B 1 119 ? -3.221 -1.097 -17.141 1 74.5 119 SER B C 1
ATOM 3366 O O . SER B 1 119 ? -2.584 -1.972 -17.734 1 74.5 119 SER B O 1
ATOM 3368 N N . TYR B 1 120 ? -4.516 -1.229 -16.812 1 85.31 120 TYR B N 1
ATOM 3369 C CA . TYR B 1 120 ? -5.332 -2.34 -17.281 1 85.31 120 TYR B CA 1
ATOM 3370 C C . TYR B 1 120 ? -6.465 -1.846 -18.172 1 85.31 120 TYR B C 1
ATOM 3372 O O . TYR B 1 120 ? -7.574 -2.383 -18.141 1 85.31 120 TYR B O 1
ATOM 3380 N N . HIS B 1 121 ? -6.211 -0.964 -19.016 1 87.19 121 HIS B N 1
ATOM 3381 C CA . HIS B 1 121 ? -7.234 -0.28 -19.797 1 87.19 121 HIS B CA 1
ATOM 3382 C C . HIS B 1 121 ? -7.59 -1.072 -21.047 1 87.19 121 HIS B C 1
ATOM 3384 O O . HIS B 1 121 ? -8.578 -0.77 -21.719 1 87.19 121 HIS B O 1
ATOM 3390 N N . HIS B 1 122 ? -6.887 -2.121 -21.375 1 90.75 122 HIS B N 1
ATOM 3391 C CA . HIS B 1 122 ? -7.234 -2.955 -22.531 1 90.75 122 HIS B CA 1
ATOM 3392 C C . HIS B 1 122 ? -8.461 -3.809 -22.234 1 90.75 122 HIS B C 1
ATOM 3394 O O . HIS B 1 122 ? -9.07 -4.363 -23.156 1 90.75 122 HIS B O 1
ATOM 3400 N N . ILE B 1 123 ? -8.797 -3.955 -21 1 91.5 123 ILE B N 1
ATOM 3401 C CA . ILE B 1 123 ? -10.047 -4.574 -20.594 1 91.5 123 ILE B CA 1
ATOM 3402 C C . ILE B 1 123 ? -11.102 -3.498 -20.344 1 91.5 123 ILE B C 1
ATOM 3404 O O . ILE B 1 123 ? -10.812 -2.467 -19.734 1 91.5 123 ILE B O 1
ATOM 3408 N N . PRO B 1 124 ? -12.336 -3.76 -20.797 1 92.06 124 PRO B N 1
ATOM 3409 C CA . PRO B 1 124 ? -13.391 -2.758 -20.625 1 92.06 124 PRO B CA 1
ATOM 3410 C C . PRO B 1 124 ? -13.602 -2.369 -19.156 1 92.06 124 PRO B C 1
ATOM 3412 O O . PRO B 1 124 ? -13.531 -3.225 -18.281 1 92.06 124 PRO B O 1
ATOM 3415 N N . LYS B 1 125 ? -13.844 -1.112 -18.938 1 86.12 125 LYS B N 1
ATOM 3416 C CA . LYS B 1 125 ? -13.961 -0.513 -17.609 1 86.12 125 LYS B CA 1
ATOM 3417 C C . LYS B 1 125 ? -15.078 -1.176 -16.812 1 86.12 125 LYS B C 1
ATOM 3419 O O . LYS B 1 125 ? -14.969 -1.315 -15.594 1 86.12 125 LYS B O 1
ATOM 3424 N N . ASP B 1 126 ? -16.078 -1.612 -17.422 1 88.06 126 ASP B N 1
ATOM 3425 C CA . ASP B 1 126 ? -17.266 -2.113 -16.75 1 88.06 126 ASP B CA 1
ATOM 3426 C C . ASP B 1 126 ? -17.031 -3.52 -16.203 1 88.06 126 ASP B C 1
ATOM 3428 O O . ASP B 1 126 ? -17.812 -4 -15.367 1 88.06 126 ASP B O 1
ATOM 3432 N N . VAL B 1 127 ? -15.922 -4.184 -16.656 1 91.62 127 VAL B N 1
ATOM 3433 C CA . VAL B 1 127 ? -15.773 -5.57 -16.234 1 91.62 127 VAL B CA 1
ATOM 3434 C C . VAL B 1 127 ? -14.43 -5.758 -15.531 1 91.62 127 VAL B C 1
ATOM 3436 O O . VAL B 1 127 ? -14.219 -6.754 -14.844 1 91.62 127 VAL B O 1
ATOM 3439 N N . ARG B 1 128 ? -13.539 -4.898 -15.734 1 87.75 128 ARG B N 1
ATOM 3440 C CA . ARG B 1 128 ? -12.211 -5.055 -15.141 1 87.75 128 ARG B CA 1
ATOM 3441 C C . ARG B 1 128 ? -12.266 -4.859 -13.625 1 87.75 128 ARG B C 1
ATOM 3443 O O . ARG B 1 128 ? -13.133 -4.145 -13.117 1 87.75 128 ARG B O 1
ATOM 3450 N N . TYR B 1 129 ? -11.383 -5.484 -12.93 1 85.88 129 TYR B N 1
ATOM 3451 C CA . TYR B 1 129 ? -11.289 -5.363 -11.477 1 85.88 129 TYR B CA 1
ATOM 3452 C C . TYR B 1 129 ? -11.055 -3.914 -11.07 1 85.88 129 TYR B C 1
ATOM 3454 O O . TYR B 1 129 ? -11.758 -3.381 -10.203 1 85.88 129 TYR B O 1
ATOM 3462 N N . SER B 1 130 ? -10.086 -3.322 -11.68 1 84.62 130 SER B N 1
ATOM 3463 C CA . SER B 1 130 ? -9.711 -1.925 -11.484 1 84.62 130 SER B CA 1
ATOM 3464 C C . SER B 1 130 ? -8.883 -1.403 -12.656 1 84.62 130 SER B C 1
ATOM 3466 O O . SER B 1 130 ? -8.586 -2.145 -13.594 1 84.62 130 SER B O 1
ATOM 3468 N N . ASP B 1 131 ? -8.508 -0.166 -12.539 1 81.31 131 ASP B N 1
ATOM 3469 C CA . ASP B 1 131 ? -7.699 0.438 -13.594 1 81.31 131 ASP B CA 1
ATOM 3470 C C . ASP B 1 131 ? -6.273 -0.111 -13.578 1 81.31 131 ASP B C 1
ATOM 3472 O O . ASP B 1 131 ? -5.543 0.017 -14.562 1 81.31 131 ASP B O 1
ATOM 3476 N N . VAL B 1 132 ? -5.891 -0.718 -12.508 1 78.56 132 VAL B N 1
ATOM 3477 C CA . VAL B 1 132 ? -4.508 -1.182 -12.422 1 78.56 132 VAL B CA 1
ATOM 3478 C C . VAL B 1 132 ? -4.477 -2.709 -12.414 1 78.56 132 VAL B C 1
ATOM 3480 O O . VAL B 1 132 ? -3.459 -3.316 -12.758 1 78.56 132 VAL B O 1
ATOM 3483 N N . GLY B 1 133 ? -5.43 -3.395 -11.953 1 87.62 133 GLY B N 1
ATOM 3484 C CA . GLY B 1 133 ? -5.508 -4.844 -11.898 1 87.62 133 GLY B CA 1
ATOM 3485 C C . GLY B 1 133 ? -4.609 -5.453 -10.836 1 87.62 133 GLY B C 1
ATOM 3486 O O . GLY B 1 133 ? -4.168 -4.762 -9.922 1 87.62 133 GLY B O 1
ATOM 3487 N N . PHE B 1 134 ? -4.469 -6.742 -10.844 1 91.81 134 PHE B N 1
ATOM 3488 C CA . PHE B 1 134 ? -3.539 -7.473 -9.992 1 91.81 134 PHE B CA 1
ATOM 3489 C C . PHE B 1 134 ? -2.746 -8.492 -10.805 1 91.81 134 PHE B C 1
ATOM 3491 O O . PHE B 1 134 ? -3.104 -8.797 -11.945 1 91.81 134 PHE B O 1
ATOM 3498 N N . ASN B 1 135 ? -1.611 -8.859 -10.273 1 92.44 135 ASN B N 1
ATOM 3499 C CA . ASN B 1 135 ? -0.759 -9.859 -10.906 1 92.44 135 ASN B CA 1
ATOM 3500 C C . ASN B 1 135 ? -1.086 -11.266 -10.414 1 92.44 135 ASN B C 1
ATOM 3502 O O . ASN B 1 135 ? -1.307 -11.477 -9.219 1 92.44 135 ASN B O 1
ATOM 3506 N N . ALA B 1 136 ? -1.05 -12.227 -11.312 1 93.69 136 ALA B N 1
ATOM 3507 C CA . ALA B 1 136 ? -1.527 -13.57 -10.984 1 93.69 136 ALA B CA 1
ATOM 3508 C C . ALA B 1 136 ? -0.362 -14.531 -10.781 1 93.69 136 ALA B C 1
ATOM 3510 O O . ALA B 1 136 ? -0.552 -15.75 -10.75 1 93.69 136 ALA B O 1
ATOM 3511 N N . GLY B 1 137 ? 0.834 -14.086 -10.641 1 94.69 137 GLY B N 1
ATOM 3512 C CA . GLY B 1 137 ? 1.996 -14.953 -10.531 1 94.69 137 GLY B CA 1
ATOM 3513 C C . GLY B 1 137 ? 2.176 -15.531 -9.133 1 94.69 137 GLY B C 1
ATOM 3514 O O . GLY B 1 137 ? 2.906 -16.516 -8.953 1 94.69 137 GLY B O 1
ATOM 3515 N N . LEU B 1 138 ? 1.604 -14.938 -8.172 1 97.12 138 LEU B N 1
ATOM 3516 C CA . LEU B 1 138 ? 1.585 -15.383 -6.785 1 97.12 138 LEU B CA 1
ATOM 3517 C C . LEU B 1 138 ? 0.206 -15.18 -6.168 1 97.12 138 LEU B C 1
ATOM 3519 O O . LEU B 1 138 ? -0.232 -14.039 -5.98 1 97.12 138 LEU B O 1
ATOM 3523 N N . MET B 1 139 ? -0.463 -16.312 -5.824 1 98.19 139 MET B N 1
ATOM 3524 C CA . MET B 1 139 ? -1.847 -16.203 -5.371 1 98.19 139 MET B CA 1
ATOM 3525 C C . MET B 1 139 ? -2.129 -17.203 -4.25 1 98.19 139 MET B C 1
ATOM 3527 O O . MET B 1 139 ? -1.424 -18.203 -4.109 1 98.19 139 MET B O 1
ATOM 3531 N N . LEU B 1 140 ? -3.111 -16.891 -3.459 1 98.75 140 LEU B N 1
ATOM 3532 C CA . LEU B 1 140 ? -3.775 -17.844 -2.576 1 98.75 140 LEU B CA 1
ATOM 3533 C C . LEU B 1 140 ? -5.129 -18.25 -3.141 1 98.75 140 LEU B C 1
ATOM 3535 O O . LEU B 1 140 ? -5.859 -17.422 -3.688 1 98.75 140 LEU B O 1
ATOM 3539 N N . TYR B 1 141 ? -5.422 -19.5 -2.98 1 98.75 141 TYR B N 1
ATOM 3540 C CA . TYR B 1 141 ? -6.738 -20.016 -3.336 1 98.75 141 TYR B CA 1
ATOM 3541 C C . TYR B 1 141 ? -7.309 -20.875 -2.215 1 98.75 141 TYR B C 1
ATOM 3543 O O . TYR B 1 141 ? -6.699 -21.875 -1.822 1 98.75 141 TYR B O 1
ATOM 3551 N N . ASN B 1 142 ? -8.414 -20.5 -1.667 1 98.81 142 ASN B N 1
ATOM 3552 C CA . ASN B 1 142 ? -9.234 -21.406 -0.878 1 98.81 142 ASN B CA 1
ATOM 3553 C C . ASN B 1 142 ? -10.102 -22.281 -1.768 1 98.81 142 ASN B C 1
ATOM 3555 O O . ASN B 1 142 ? -11.195 -21.891 -2.174 1 98.81 142 ASN B O 1
ATOM 3559 N N . LEU B 1 143 ? -9.633 -23.469 -1.982 1 98.62 143 LEU B N 1
ATOM 3560 C CA . LEU B 1 143 ? -10.266 -24.328 -2.965 1 98.62 143 LEU B CA 1
ATOM 3561 C C . LEU B 1 143 ? -11.594 -24.859 -2.439 1 98.62 143 LEU B C 1
ATOM 3563 O O . LEU B 1 143 ? -12.523 -25.109 -3.217 1 98.62 143 LEU B O 1
ATOM 3567 N N . THR B 1 144 ? -11.742 -25.031 -1.178 1 98.44 144 THR B N 1
ATOM 3568 C CA . THR B 1 144 ? -13.008 -25.438 -0.577 1 98.44 144 THR B CA 1
ATOM 3569 C C . THR B 1 144 ? -14.109 -24.438 -0.9 1 98.44 144 THR B C 1
ATOM 3571 O O . THR B 1 144 ? -15.172 -24.812 -1.394 1 98.44 144 THR B O 1
ATOM 3574 N N . ARG B 1 145 ? -13.844 -23.203 -0.742 1 98.12 145 ARG B N 1
ATOM 3575 C CA . ARG B 1 145 ? -14.828 -22.172 -1.021 1 98.12 145 ARG B CA 1
ATOM 3576 C C . ARG B 1 145 ? -15.07 -22.031 -2.52 1 98.12 145 ARG B C 1
ATOM 3578 O O . ARG B 1 145 ? -16.203 -21.781 -2.951 1 98.12 145 ARG B O 1
ATOM 3585 N N . MET B 1 146 ? -14.047 -22.156 -3.25 1 98.06 146 MET B N 1
ATOM 3586 C CA . MET B 1 146 ? -14.172 -22.078 -4.703 1 98.06 146 MET B CA 1
ATOM 3587 C C . MET B 1 146 ? -15.109 -23.156 -5.234 1 98.06 146 MET B C 1
ATOM 3589 O O . MET B 1 146 ? -15.914 -22.891 -6.125 1 98.06 146 MET B O 1
ATOM 3593 N N . ARG B 1 147 ? -14.984 -24.359 -4.684 1 97.5 147 ARG B N 1
ATOM 3594 C CA . ARG B 1 147 ? -15.836 -25.469 -5.086 1 97.5 147 ARG B CA 1
ATOM 3595 C C . ARG B 1 147 ? -17.297 -25.188 -4.754 1 97.5 147 ARG B C 1
ATOM 3597 O O . ARG B 1 147 ? -18.188 -25.656 -5.461 1 97.5 147 ARG B O 1
ATOM 3604 N N . GLN B 1 148 ? -17.516 -24.391 -3.746 1 97.06 148 GLN B N 1
ATOM 3605 C CA . GLN B 1 148 ? -18.859 -24.109 -3.27 1 97.06 148 GLN B CA 1
ATOM 3606 C C . GLN B 1 148 ? -19.406 -22.812 -3.869 1 97.06 148 GLN B C 1
ATOM 3608 O O . GLN B 1 148 ? -20.531 -22.406 -3.57 1 97.06 148 GLN B O 1
ATOM 3613 N N . PHE B 1 149 ? -18.609 -22.203 -4.672 1 97.5 149 PHE B N 1
ATOM 3614 C CA . PHE B 1 149 ? -19 -20.922 -5.262 1 97.5 149 PHE B CA 1
ATOM 3615 C C . PHE B 1 149 ? -20.25 -21.094 -6.121 1 97.5 149 PHE B C 1
ATOM 3617 O O . PHE B 1 149 ? -20.234 -21.828 -7.113 1 97.5 149 PHE B O 1
ATOM 3624 N N . PRO B 1 150 ? -21.328 -20.328 -5.812 1 96.56 150 PRO B N 1
ATOM 3625 C CA . PRO B 1 150 ? -22.625 -20.625 -6.434 1 96.56 150 PRO B CA 1
ATOM 3626 C C . PRO B 1 150 ? -22.641 -20.328 -7.934 1 96.56 150 PRO B C 1
ATOM 3628 O O . PRO B 1 150 ? -23.312 -21.031 -8.695 1 96.56 150 PRO B O 1
ATOM 3631 N N . ALA B 1 151 ? -21.938 -19.359 -8.359 1 96.38 151 ALA B N 1
ATOM 3632 C CA . ALA B 1 151 ? -21.969 -18.984 -9.773 1 96.38 151 ALA B CA 1
ATOM 3633 C C . ALA B 1 151 ? -21.094 -19.938 -10.602 1 96.38 151 ALA B C 1
ATOM 3635 O O . ALA B 1 151 ? -21.109 -19.891 -11.836 1 96.38 151 ALA B O 1
ATOM 3636 N N . GLY B 1 152 ? -20.344 -20.859 -9.914 1 96.94 152 GLY B N 1
ATOM 3637 C CA . GLY B 1 152 ? -19.5 -21.828 -10.594 1 96.94 152 GLY B CA 1
ATOM 3638 C C . GLY B 1 152 ? -18.219 -21.234 -11.133 1 96.94 152 GLY B C 1
ATOM 3639 O O . GLY B 1 152 ? -18.219 -20.516 -12.133 1 96.94 152 GLY B O 1
ATOM 3640 N N . TRP B 1 153 ? -17.109 -21.609 -10.648 1 96.56 153 TRP B N 1
ATOM 3641 C CA . TRP B 1 153 ? -15.812 -21.078 -11.031 1 96.56 153 TRP B CA 1
ATOM 3642 C C . TRP B 1 153 ? -15.492 -21.406 -12.484 1 96.56 153 TRP B C 1
ATOM 3644 O O . TRP B 1 153 ? -15.258 -20.516 -13.289 1 96.56 153 TRP B O 1
ATOM 3654 N N . GLU B 1 154 ? -15.523 -22.672 -12.844 1 92.81 154 GLU B N 1
ATOM 3655 C CA . GLU B 1 154 ? -15.133 -23.125 -14.18 1 92.81 154 GLU B CA 1
ATOM 3656 C C . GLU B 1 154 ? -16.062 -22.547 -15.242 1 92.81 154 GLU B C 1
ATOM 3658 O O . GLU B 1 154 ? -15.602 -22.094 -16.297 1 92.81 154 GLU B O 1
ATOM 3663 N N . ASP B 1 155 ? -17.359 -22.5 -14.953 1 94.44 155 ASP B N 1
ATOM 3664 C CA . ASP B 1 155 ? -18.312 -21.922 -15.891 1 94.44 155 ASP B CA 1
ATOM 3665 C C . ASP B 1 155 ? -18.016 -20.453 -16.156 1 94.44 155 ASP B C 1
ATOM 3667 O O . ASP B 1 155 ? -18.031 -20.016 -17.312 1 94.44 155 ASP B O 1
ATOM 3671 N N . GLN B 1 156 ? -17.734 -19.766 -15.102 1 96.81 156 GLN B N 1
ATOM 3672 C CA . GLN B 1 156 ? -17.438 -18.344 -15.242 1 96.81 156 GLN B CA 1
ATOM 3673 C C . GLN B 1 156 ? -16.156 -18.109 -16.031 1 96.81 156 GLN B C 1
ATOM 3675 O O . GLN B 1 156 ? -16.094 -17.219 -16.875 1 96.81 156 GLN B O 1
ATOM 3680 N N . VAL B 1 157 ? -15.164 -18.906 -15.773 1 95.06 157 VAL B N 1
ATOM 3681 C CA . VAL B 1 157 ? -13.891 -18.812 -16.469 1 95.06 157 VAL B CA 1
ATOM 3682 C C . VAL B 1 157 ? -14.102 -19.016 -17.969 1 95.06 157 VAL B C 1
ATOM 3684 O O . VAL B 1 157 ? -13.602 -18.25 -18.797 1 95.06 157 VAL B O 1
ATOM 3687 N N . LEU B 1 158 ? -14.852 -19.984 -18.312 1 93.31 158 LEU B N 1
ATOM 3688 C CA . LEU B 1 158 ? -15.109 -20.297 -19.719 1 93.31 158 LEU B CA 1
ATOM 3689 C C . LEU B 1 158 ? -15.938 -19.203 -20.375 1 93.31 158 LEU B C 1
ATOM 3691 O O . LEU B 1 158 ? -15.664 -18.812 -21.5 1 93.31 158 LEU B O 1
ATOM 3695 N N . ASN B 1 159 ? -16.953 -18.719 -19.719 1 95.56 159 ASN B N 1
ATOM 3696 C CA . ASN B 1 159 ? -17.781 -17.641 -20.234 1 95.56 159 ASN B CA 1
ATOM 3697 C C . ASN B 1 159 ? -16.969 -16.375 -20.5 1 95.56 159 ASN B C 1
ATOM 3699 O O . ASN B 1 159 ? -17.109 -15.75 -21.547 1 95.56 159 ASN B O 1
ATOM 3703 N N . ILE B 1 160 ? -16.141 -16.047 -19.547 1 96.38 160 ILE B N 1
ATOM 3704 C CA . ILE B 1 160 ? -15.289 -14.859 -19.688 1 96.38 160 ILE B CA 1
ATOM 3705 C C . ILE B 1 160 ? -14.344 -15.031 -20.875 1 96.38 160 ILE B C 1
ATOM 3707 O O . ILE B 1 160 ? -14.148 -14.102 -21.656 1 96.38 160 ILE B O 1
ATOM 3711 N N . THR B 1 161 ? -13.773 -16.219 -20.938 1 93.38 161 THR B N 1
ATOM 3712 C CA . THR B 1 161 ? -12.867 -16.484 -22.047 1 93.38 161 THR B CA 1
ATOM 3713 C C . THR B 1 161 ? -13.578 -16.328 -23.391 1 93.38 161 THR B C 1
ATOM 3715 O O . THR B 1 161 ? -13.062 -15.672 -24.297 1 93.38 161 THR B O 1
ATOM 3718 N N . ALA B 1 162 ? -14.719 -16.828 -23.484 1 92.75 162 ALA B N 1
ATOM 3719 C CA . ALA B 1 162 ? -15.484 -16.781 -24.734 1 92.75 162 ALA B CA 1
ATOM 3720 C C . ALA B 1 162 ? -15.859 -15.336 -25.078 1 92.75 162 ALA B C 1
ATOM 3722 O O . ALA B 1 162 ? -15.773 -14.938 -26.234 1 92.75 162 ALA B O 1
ATOM 3723 N N . GLU B 1 163 ? -16.203 -14.641 -24.141 1 95.31 163 GLU B N 1
ATOM 3724 C CA . GLU B 1 163 ? -16.75 -13.312 -24.359 1 95.31 163 GLU B CA 1
ATOM 3725 C C . GLU B 1 163 ? -15.648 -12.289 -24.609 1 95.31 163 GLU B C 1
ATOM 3727 O O . GLU B 1 163 ? -15.836 -11.344 -25.391 1 95.31 163 GLU B O 1
ATOM 3732 N N . TYR B 1 164 ? -14.453 -12.477 -24.031 1 94.44 164 TYR B N 1
ATOM 3733 C CA . TYR B 1 164 ? -13.5 -11.375 -24.016 1 94.44 164 TYR B CA 1
ATOM 3734 C C . TYR B 1 164 ? -12.164 -11.797 -24.609 1 94.44 164 TYR B C 1
ATOM 3736 O O . TYR B 1 164 ? -11.18 -11.055 -24.531 1 94.44 164 TYR B O 1
ATOM 3744 N N . HIS B 1 165 ? -12.062 -12.898 -25.203 1 91.62 165 HIS B N 1
ATOM 3745 C CA . HIS B 1 165 ? -10.812 -13.453 -25.688 1 91.62 165 HIS B CA 1
ATOM 3746 C C . HIS B 1 165 ? -10.086 -12.461 -26.594 1 91.62 165 HIS B C 1
ATOM 3748 O O . HIS B 1 165 ? -8.859 -12.359 -26.562 1 91.62 165 HIS B O 1
ATOM 3754 N N . SER B 1 166 ? -10.75 -11.656 -27.344 1 92.56 166 SER B N 1
ATOM 3755 C CA . SER B 1 166 ? -10.148 -10.734 -28.312 1 92.56 166 SER B CA 1
ATOM 3756 C C . SER B 1 166 ? -9.492 -9.555 -27.594 1 92.56 166 SER B C 1
ATOM 3758 O O . SER B 1 166 ? -8.719 -8.812 -28.203 1 92.56 166 SER B O 1
ATOM 3760 N N . LYS B 1 167 ? -9.766 -9.406 -26.359 1 93.31 167 LYS B N 1
ATOM 3761 C CA . LYS B 1 167 ? -9.266 -8.258 -25.609 1 93.31 167 LYS B CA 1
ATOM 3762 C C . LYS B 1 167 ? -8.062 -8.641 -24.75 1 93.31 167 LYS B C 1
ATOM 3764 O O . LYS B 1 167 ? -7.422 -7.781 -24.141 1 93.31 167 LYS B O 1
ATOM 3769 N N . PHE B 1 168 ? -7.707 -9.914 -24.797 1 91.56 168 PHE B N 1
ATOM 3770 C CA . PHE B 1 168 ? -6.676 -10.391 -23.875 1 91.56 168 PHE B CA 1
ATOM 3771 C C . PHE B 1 168 ? -5.293 -9.938 -24.328 1 91.56 168 PHE B C 1
ATOM 3773 O O . PHE B 1 168 ? -4.969 -10.023 -25.516 1 91.56 168 PHE B O 1
ATOM 3780 N N . LYS B 1 169 ? -4.508 -9.438 -23.391 1 90 169 LYS B N 1
ATOM 3781 C CA . LYS B 1 169 ? -3.088 -9.156 -23.594 1 90 169 LYS B CA 1
ATOM 3782 C C . LYS B 1 169 ? -2.221 -10.086 -22.75 1 90 169 LYS B C 1
ATOM 3784 O O . LYS B 1 169 ? -1.141 -10.5 -23.172 1 90 169 LYS B O 1
ATOM 3789 N N . TYR B 1 170 ? -2.793 -10.477 -21.578 1 89.69 170 TYR B N 1
ATOM 3790 C CA . TYR B 1 170 ? -1.988 -11.234 -20.625 1 89.69 170 TYR B CA 1
ATOM 3791 C C . TYR B 1 170 ? -2.631 -12.586 -20.328 1 89.69 170 TYR B C 1
ATOM 3793 O O . TYR B 1 170 ? -2.402 -13.164 -19.266 1 89.69 170 TYR B O 1
ATOM 3801 N N . GLY B 1 171 ? -3.562 -13 -21.172 1 90.19 171 GLY B N 1
ATOM 3802 C CA . GLY B 1 171 ? -4.113 -14.352 -21.141 1 90.19 171 GLY B CA 1
ATOM 3803 C C . GLY B 1 171 ? -4.934 -14.625 -19.891 1 90.19 171 GLY B C 1
ATOM 3804 O O . GLY B 1 171 ? -5.926 -13.945 -19.641 1 90.19 171 GLY B O 1
ATOM 3805 N N . ASP B 1 172 ? -4.434 -15.594 -19.109 1 92.69 172 ASP B N 1
ATOM 3806 C CA . ASP B 1 172 ? -5.168 -16.062 -17.953 1 92.69 172 ASP B CA 1
ATOM 3807 C C . ASP B 1 172 ? -5.285 -14.977 -16.891 1 92.69 172 ASP B C 1
ATOM 3809 O O . ASP B 1 172 ? -6.285 -14.906 -16.172 1 92.69 172 ASP B O 1
ATOM 3813 N N . GLN B 1 173 ? -4.316 -14.172 -16.734 1 93.06 173 GLN B N 1
ATOM 3814 C CA . GLN B 1 173 ? -4.383 -13.07 -15.781 1 93.06 173 GLN B CA 1
ATOM 3815 C C . GLN B 1 173 ? -5.555 -12.141 -16.094 1 93.06 173 GLN B C 1
ATOM 3817 O O . GLN B 1 173 ? -6.199 -11.617 -15.188 1 93.06 173 GLN B O 1
ATOM 3822 N N . ASP B 1 174 ? -5.75 -11.906 -17.391 1 94.06 174 ASP B N 1
ATOM 3823 C CA . ASP B 1 174 ? -6.875 -11.07 -17.781 1 94.06 174 ASP B CA 1
ATOM 3824 C C . ASP B 1 174 ? -8.203 -11.719 -17.406 1 94.06 174 ASP B C 1
ATOM 3826 O O . ASP B 1 174 ? -9.125 -11.039 -16.953 1 94.06 174 ASP B O 1
ATOM 3830 N N . ILE B 1 175 ? -8.289 -12.984 -17.594 1 95.38 175 ILE B N 1
ATOM 3831 C CA . ILE B 1 175 ? -9.492 -13.711 -17.203 1 95.38 175 ILE B CA 1
ATOM 3832 C C . ILE B 1 175 ? -9.758 -13.523 -15.711 1 95.38 175 ILE B C 1
ATOM 3834 O O . ILE B 1 175 ? -10.875 -13.211 -15.305 1 95.38 175 ILE B O 1
ATOM 3838 N N . LEU B 1 176 ? -8.742 -13.648 -14.938 1 96.06 176 LEU B N 1
ATOM 3839 C CA . LEU B 1 176 ? -8.867 -13.523 -13.492 1 96.06 176 LEU B CA 1
ATOM 3840 C C . LEU B 1 176 ? -9.242 -12.094 -13.102 1 96.06 176 LEU B C 1
ATOM 3842 O O . LEU B 1 176 ? -10.07 -11.883 -12.211 1 96.06 176 LEU B O 1
ATOM 3846 N N . ASN B 1 177 ? -8.648 -11.117 -13.75 1 94.94 177 ASN B N 1
ATOM 3847 C CA . ASN B 1 177 ? -8.977 -9.727 -13.469 1 94.94 177 ASN B CA 1
ATOM 3848 C C . ASN B 1 177 ? -10.43 -9.406 -13.82 1 94.94 177 ASN B C 1
ATOM 3850 O O . ASN B 1 177 ? -11.078 -8.609 -13.141 1 94.94 177 ASN B O 1
ATOM 3854 N N . ILE B 1 178 ? -10.93 -9.961 -14.883 1 96.12 178 ILE B N 1
ATOM 3855 C CA . ILE B 1 178 ? -12.336 -9.789 -15.25 1 96.12 178 ILE B CA 1
ATOM 3856 C C . ILE B 1 178 ? -13.219 -10.531 -14.258 1 96.12 178 ILE B C 1
ATOM 3858 O O . ILE B 1 178 ? -14.227 -9.992 -13.797 1 96.12 178 ILE B O 1
ATOM 3862 N N . PHE B 1 179 ? -12.859 -11.766 -13.938 1 97.31 179 PHE B N 1
ATOM 3863 C CA . PHE B 1 179 ? -13.625 -12.57 -12.992 1 97.31 179 PHE B CA 1
ATOM 3864 C C . PHE B 1 179 ? -13.82 -11.82 -11.68 1 97.31 179 PHE B C 1
ATOM 3866 O O . PHE B 1 179 ? -14.953 -11.648 -11.219 1 97.31 179 PHE B O 1
ATOM 3873 N N . PHE B 1 180 ? -12.789 -11.297 -11.156 1 95.19 180 PHE B N 1
ATOM 3874 C CA . PHE B 1 180 ? -12.867 -10.641 -9.859 1 95.19 180 PHE B CA 1
ATOM 3875 C C . PHE B 1 180 ? -13.352 -9.203 -10 1 95.19 180 PHE B C 1
ATOM 3877 O O . PHE B 1 180 ? -13.617 -8.531 -9 1 95.19 180 PHE B O 1
ATOM 3884 N N . GLY B 1 181 ? -13.328 -8.734 -11.203 1 92.19 181 GLY B N 1
ATOM 3885 C CA . GLY B 1 181 ? -14.109 -7.535 -11.453 1 92.19 181 GLY B CA 1
ATOM 3886 C C . GLY B 1 181 ? -15.594 -7.734 -11.234 1 92.19 181 GLY B C 1
ATOM 3887 O O . GLY B 1 181 ? -16.266 -6.875 -10.664 1 92.19 181 GLY B O 1
ATOM 3888 N N . LYS B 1 182 ? -16.078 -8.844 -11.625 1 94 182 LYS B N 1
ATOM 3889 C CA . LYS B 1 182 ? -17.484 -9.219 -11.484 1 94 182 LYS B CA 1
ATOM 3890 C C . LYS B 1 182 ? -17.797 -9.703 -10.07 1 94 182 LYS B C 1
ATOM 3892 O O . LYS B 1 182 ? -18.891 -9.477 -9.555 1 94 182 LYS B O 1
ATOM 3897 N N . PHE B 1 183 ? -16.859 -10.359 -9.516 1 95.25 183 PHE B N 1
ATOM 3898 C CA . PHE B 1 183 ? -17.031 -10.961 -8.203 1 95.25 183 PHE B CA 1
ATOM 3899 C C . PHE B 1 183 ? -16 -10.422 -7.215 1 95.25 183 PHE B C 1
ATOM 3901 O O . PHE B 1 183 ? -15.312 -11.188 -6.551 1 95.25 183 PHE B O 1
ATOM 3908 N N . ARG B 1 184 ? -16.031 -9.156 -7.016 1 90.5 184 ARG B N 1
ATOM 3909 C CA . ARG B 1 184 ? -15.016 -8.43 -6.258 1 90.5 184 ARG B CA 1
ATOM 3910 C C . ARG B 1 184 ? -14.992 -8.875 -4.801 1 90.5 184 ARG B C 1
ATOM 3912 O O . ARG B 1 184 ? -13.93 -8.906 -4.172 1 90.5 184 ARG B O 1
ATOM 3919 N N . SER B 1 185 ? -16.125 -9.227 -4.238 1 91.62 185 SER B N 1
ATOM 3920 C CA . SER B 1 185 ? -16.234 -9.57 -2.826 1 91.62 185 SER B CA 1
ATOM 3921 C C . SER B 1 185 ? -15.539 -10.883 -2.512 1 91.62 185 SER B C 1
ATOM 3923 O O . SER B 1 185 ? -15.336 -11.227 -1.344 1 91.62 185 SER B O 1
ATOM 3925 N N . HIS B 1 186 ? -15.094 -11.586 -3.523 1 96.5 186 HIS B N 1
ATOM 3926 C CA . HIS B 1 186 ? -14.469 -12.891 -3.328 1 96.5 186 HIS B CA 1
ATOM 3927 C C . HIS B 1 186 ? -12.953 -12.797 -3.441 1 96.5 186 HIS B C 1
ATOM 3929 O O . HIS B 1 186 ? -12.258 -13.812 -3.371 1 96.5 186 HIS B O 1
ATOM 3935 N N . PHE B 1 187 ? -12.461 -11.594 -3.605 1 95.94 187 PHE B N 1
ATOM 3936 C CA . PHE B 1 187 ? -11.047 -11.359 -3.828 1 95.94 187 PHE B CA 1
ATOM 3937 C C . PHE B 1 187 ? -10.469 -10.461 -2.736 1 95.94 187 PHE B C 1
ATOM 3939 O O . PHE B 1 187 ? -11.109 -9.5 -2.314 1 95.94 187 PHE B O 1
ATOM 3946 N N . ARG B 1 188 ? -9.297 -10.789 -2.275 1 95.75 188 ARG B N 1
ATOM 3947 C CA . ARG B 1 188 ? -8.562 -9.938 -1.351 1 95.75 188 ARG B CA 1
ATOM 3948 C C . ARG B 1 188 ? -7.285 -9.406 -1.994 1 95.75 188 ARG B C 1
ATOM 3950 O O . ARG B 1 188 ? -6.312 -10.148 -2.152 1 95.75 188 ARG B O 1
ATOM 3957 N N . PRO B 1 189 ? -7.254 -8.172 -2.361 1 94.25 189 PRO B N 1
ATOM 3958 C CA . PRO B 1 189 ? -6.008 -7.621 -2.891 1 94.25 189 PRO B CA 1
ATOM 3959 C C . PRO B 1 189 ? -4.914 -7.508 -1.827 1 94.25 189 PRO B C 1
ATOM 3961 O O . PRO B 1 189 ? -5.207 -7.203 -0.668 1 94.25 189 PRO B O 1
ATOM 3964 N N . LEU B 1 190 ? -3.736 -7.766 -2.213 1 95.69 190 LEU B N 1
ATOM 3965 C CA . LEU B 1 190 ? -2.572 -7.684 -1.338 1 95.69 190 LEU B CA 1
ATOM 3966 C C . LEU B 1 190 ? -1.646 -6.551 -1.772 1 95.69 190 LEU B C 1
ATOM 3968 O O . LEU B 1 190 ? -1.772 -6.031 -2.883 1 95.69 190 LEU B O 1
ATOM 3972 N N . GLY B 1 191 ? -0.764 -6.211 -0.877 1 91.56 191 GLY B N 1
ATOM 3973 C CA . GLY B 1 191 ? 0.181 -5.145 -1.17 1 91.56 191 GLY B CA 1
ATOM 3974 C C . GLY B 1 191 ? 1.236 -5.547 -2.184 1 91.56 191 GLY B C 1
ATOM 3975 O O . GLY B 1 191 ? 1.498 -6.734 -2.379 1 91.56 191 GLY B O 1
ATOM 3976 N N . CYS B 1 192 ? 1.863 -4.535 -2.686 1 90.88 192 CYS B N 1
ATOM 3977 C CA . CYS B 1 192 ? 2.803 -4.723 -3.785 1 90.88 192 CYS B CA 1
ATOM 3978 C C . CYS B 1 192 ? 4.117 -5.309 -3.285 1 90.88 192 CYS B C 1
ATOM 3980 O O . CYS B 1 192 ? 4.945 -5.754 -4.078 1 90.88 192 CYS B O 1
ATOM 3982 N N . GLU B 1 193 ? 4.328 -5.363 -1.942 1 93.62 193 GLU B N 1
ATOM 3983 C CA . GLU B 1 193 ? 5.555 -5.938 -1.396 1 93.62 193 GLU B CA 1
ATOM 3984 C C . GLU B 1 193 ? 5.652 -7.426 -1.713 1 93.62 193 GLU B C 1
ATOM 3986 O O . GLU B 1 193 ? 6.738 -8.008 -1.649 1 93.62 193 GLU B O 1
ATOM 3991 N N . TRP B 1 194 ? 4.551 -8 -2.123 1 96 194 TRP B N 1
ATOM 3992 C CA . TRP B 1 194 ? 4.531 -9.422 -2.438 1 96 194 TRP B CA 1
ATOM 3993 C C . TRP B 1 194 ? 4.77 -9.656 -3.928 1 96 194 TRP B C 1
ATOM 3995 O O . TRP B 1 194 ? 4.691 -10.789 -4.406 1 96 194 TRP B O 1
ATOM 4005 N N . ASN B 1 195 ? 5.039 -8.602 -4.664 1 93.44 195 ASN B N 1
ATOM 4006 C CA . ASN B 1 195 ? 5.121 -8.734 -6.117 1 93.44 195 ASN B CA 1
ATOM 4007 C C . ASN B 1 195 ? 6.07 -7.703 -6.723 1 93.44 195 ASN B C 1
ATOM 4009 O O . ASN B 1 195 ? 5.691 -6.965 -7.633 1 93.44 195 ASN B O 1
ATOM 4013 N N . LEU B 1 196 ? 7.293 -7.672 -6.254 1 94.12 196 LEU B N 1
ATOM 4014 C CA . LEU B 1 196 ? 8.242 -6.785 -6.918 1 94.12 196 LEU B CA 1
ATOM 4015 C C . LEU B 1 196 ? 8.523 -7.258 -8.336 1 94.12 196 LEU B C 1
ATOM 4017 O O . LEU B 1 196 ? 8.977 -8.391 -8.539 1 94.12 196 LEU B O 1
ATOM 4021 N N . ARG B 1 197 ? 8.305 -6.383 -9.234 1 91.88 197 ARG B N 1
ATOM 4022 C CA . ARG B 1 197 ? 8.531 -6.672 -10.648 1 91.88 197 ARG B CA 1
ATOM 4023 C C . ARG B 1 197 ? 9.516 -5.68 -11.258 1 91.88 197 ARG B C 1
ATOM 4025 O O . ARG B 1 197 ? 9.719 -4.586 -10.719 1 91.88 197 ARG B O 1
ATOM 4032 N N . SER B 1 198 ? 10.055 -6.008 -12.359 1 85.25 198 SER B N 1
ATOM 4033 C CA . SER B 1 198 ? 11.141 -5.254 -12.984 1 85.25 198 SER B CA 1
ATOM 4034 C C . SER B 1 198 ? 10.688 -3.848 -13.359 1 85.25 198 SER B C 1
ATOM 4036 O O . SER B 1 198 ? 11.445 -2.887 -13.203 1 85.25 198 SER B O 1
ATOM 4038 N N . PHE B 1 199 ? 9.539 -3.664 -13.773 1 85.19 199 PHE B N 1
ATOM 4039 C CA . PHE B 1 199 ? 9.109 -2.381 -14.32 1 85.19 199 PHE B CA 1
ATOM 4040 C C . PHE B 1 199 ? 8.805 -1.391 -13.203 1 85.19 199 PHE B C 1
ATOM 4042 O O . PHE B 1 199 ? 8.633 -0.196 -13.453 1 85.19 199 PHE B O 1
ATOM 4049 N N . TYR B 1 200 ? 8.742 -1.852 -11.961 1 86.44 200 TYR B N 1
ATOM 4050 C CA . TYR B 1 200 ? 8.477 -0.944 -10.852 1 86.44 200 TYR B CA 1
ATOM 4051 C C . TYR B 1 200 ? 9.547 0.14 -10.766 1 86.44 200 TYR B C 1
ATOM 4053 O O . TYR B 1 200 ? 9.266 1.269 -10.359 1 86.44 200 TYR B O 1
ATOM 4061 N N . CYS B 1 201 ? 10.703 -0.193 -11.172 1 82.75 201 CYS B N 1
ATOM 4062 C CA . CYS B 1 201 ? 11.797 0.779 -11.148 1 82.75 201 CYS B CA 1
ATOM 4063 C C . CYS B 1 201 ? 11.602 1.835 -12.227 1 82.75 201 CYS B C 1
ATOM 4065 O O . CYS B 1 201 ? 11.672 3.033 -11.953 1 82.75 201 CYS B O 1
ATOM 4067 N N . LYS B 1 202 ? 11.328 1.35 -13.344 1 79.81 202 LYS B N 1
ATOM 4068 C CA . LYS B 1 202 ? 11.211 2.242 -14.492 1 79.81 202 LYS B CA 1
ATOM 4069 C C . LYS B 1 202 ? 9.992 3.15 -14.359 1 79.81 202 LYS B C 1
ATOM 4071 O O . LYS B 1 202 ? 10.047 4.328 -14.727 1 79.81 202 LYS B O 1
ATOM 4076 N N . LEU B 1 203 ? 8.969 2.648 -13.836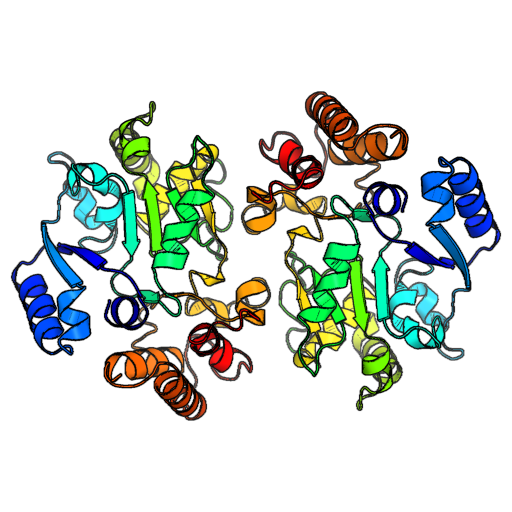 1 77.19 203 LEU B N 1
ATOM 4077 C CA . LEU B 1 203 ? 7.711 3.389 -13.789 1 77.19 203 LEU B CA 1
ATOM 4078 C C . LEU B 1 203 ? 7.559 4.121 -12.461 1 77.19 203 LEU B C 1
ATOM 4080 O O . LEU B 1 203 ? 6.496 4.676 -12.172 1 77.19 203 LEU B O 1
ATOM 4084 N N . ASP B 1 204 ? 8.508 4.082 -11.617 1 78.75 204 ASP B N 1
ATOM 4085 C CA . ASP B 1 204 ? 8.531 4.793 -10.336 1 78.75 204 ASP B CA 1
ATOM 4086 C C . ASP B 1 204 ? 7.34 4.402 -9.469 1 78.75 204 ASP B C 1
ATOM 4088 O O . ASP B 1 204 ? 6.668 5.266 -8.906 1 78.75 204 ASP B O 1
ATOM 4092 N N . ILE B 1 205 ? 7.098 3.094 -9.406 1 77.5 205 ILE B N 1
ATOM 4093 C CA . ILE B 1 205 ? 5.969 2.557 -8.648 1 77.5 205 ILE B CA 1
ATOM 4094 C C . ILE B 1 205 ? 6.383 2.326 -7.199 1 77.5 205 ILE B C 1
ATOM 4096 O O . ILE B 1 205 ? 5.543 2.359 -6.297 1 77.5 205 ILE B O 1
ATOM 4100 N N . ILE B 1 206 ? 7.586 2.203 -6.93 1 77.94 206 ILE B N 1
ATOM 4101 C CA . ILE B 1 206 ? 8.078 1.783 -5.625 1 77.94 206 ILE B CA 1
ATOM 4102 C C . ILE B 1 206 ? 7.711 2.824 -4.57 1 77.94 206 ILE B C 1
ATOM 4104 O O . ILE B 1 206 ? 7.285 2.477 -3.467 1 77.94 206 ILE B O 1
ATOM 4108 N N . PRO B 1 207 ? 7.691 4.043 -4.941 1 73.75 207 PRO B N 1
ATOM 4109 C CA . PRO B 1 207 ? 7.32 5.039 -3.934 1 73.75 207 PRO B CA 1
ATOM 4110 C C . PRO B 1 207 ? 5.852 4.957 -3.533 1 73.75 207 PRO B C 1
ATOM 4112 O O . PRO B 1 207 ? 5.461 5.488 -2.49 1 73.75 207 PRO B O 1
ATOM 4115 N N . VAL B 1 208 ? 5.066 4.266 -4.348 1 76.44 208 VAL B N 1
ATOM 4116 C CA . VAL B 1 208 ? 3.65 4.137 -4.012 1 76.44 208 VAL B CA 1
ATOM 4117 C C . VAL B 1 208 ? 3.402 2.795 -3.328 1 76.44 208 VAL B C 1
ATOM 4119 O O . VAL B 1 208 ? 2.252 2.389 -3.143 1 76.44 208 VAL B O 1
ATOM 4122 N N . CYS B 1 209 ? 4.441 2.168 -3.014 1 86.94 209 CYS B N 1
ATOM 4123 C CA . CYS B 1 209 ? 4.414 0.945 -2.219 1 86.94 209 CYS B CA 1
ATOM 4124 C C . CYS B 1 209 ? 5.199 1.118 -0.925 1 86.94 209 CYS B C 1
ATOM 4126 O O . CYS B 1 209 ? 6.27 0.526 -0.761 1 86.94 209 CYS B O 1
ATOM 4128 N N . PRO B 1 210 ? 4.617 1.801 -0.012 1 88.31 210 PRO B N 1
ATOM 4129 C CA . PRO B 1 210 ? 5.371 2.18 1.184 1 88.31 210 PRO B CA 1
ATOM 4130 C C . PRO B 1 210 ? 5.934 0.975 1.934 1 88.31 210 PRO B C 1
ATOM 4132 O O . PRO B 1 210 ? 7.059 1.025 2.436 1 88.31 210 PRO B O 1
ATOM 4135 N N . GLU B 1 211 ? 5.191 -0.044 2.021 1 89.94 211 GLU B N 1
ATOM 4136 C CA . GLU B 1 211 ? 5.668 -1.218 2.746 1 89.94 211 GLU B CA 1
ATOM 4137 C C . GLU B 1 211 ? 6.945 -1.77 2.119 1 89.94 211 GLU B C 1
ATOM 4139 O O . GLU B 1 211 ? 7.895 -2.113 2.83 1 89.94 211 GLU B O 1
ATOM 4144 N N . MET B 1 212 ? 6.969 -1.839 0.865 1 91.31 212 MET B N 1
ATOM 4145 C CA . MET B 1 212 ? 8.148 -2.332 0.168 1 91.31 212 MET B CA 1
ATOM 4146 C C . MET B 1 212 ? 9.328 -1.384 0.362 1 91.31 212 MET B C 1
ATOM 4148 O O . MET B 1 212 ? 10.445 -1.824 0.638 1 91.31 212 MET B O 1
ATOM 4152 N N . LEU B 1 213 ? 9.078 -0.085 0.163 1 89.56 213 LEU B N 1
ATOM 4153 C CA . LEU B 1 213 ? 10.141 0.912 0.276 1 89.56 213 LEU B CA 1
ATOM 4154 C C . LEU B 1 213 ? 10.719 0.926 1.685 1 89.56 213 LEU B C 1
ATOM 4156 O O . LEU B 1 213 ? 11.938 1.002 1.855 1 89.56 213 LEU B O 1
ATOM 4160 N N . ASN B 1 214 ? 9.844 0.828 2.678 1 90.75 214 ASN B N 1
ATOM 4161 C CA . ASN B 1 214 ? 10.281 0.961 4.062 1 90.75 214 ASN B CA 1
ATOM 4162 C C . ASN B 1 214 ? 10.859 -0.344 4.598 1 90.75 214 ASN B C 1
ATOM 4164 O O . ASN B 1 214 ? 11.805 -0.331 5.387 1 90.75 214 ASN B O 1
ATOM 4168 N N . CYS B 1 215 ? 10.305 -1.484 4.125 1 92.12 215 CYS B N 1
ATOM 4169 C CA . CYS B 1 215 ? 10.633 -2.736 4.797 1 92.12 215 CYS B CA 1
ATOM 4170 C C . CYS B 1 215 ? 11.273 -3.727 3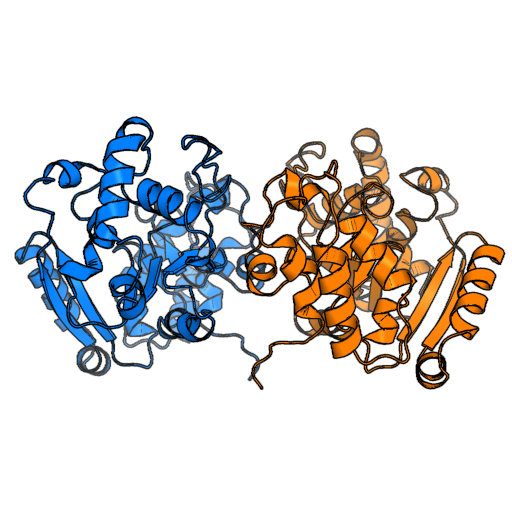.83 1 92.12 215 CYS B C 1
ATOM 4172 O O . CYS B 1 215 ? 11.875 -4.715 4.254 1 92.12 215 CYS B O 1
ATOM 4174 N N . GLY B 1 216 ? 11.172 -3.455 2.549 1 93.69 216 GLY B N 1
ATOM 4175 C CA . GLY B 1 216 ? 11.711 -4.375 1.556 1 93.69 216 GLY B CA 1
ATOM 4176 C C . GLY B 1 216 ? 10.641 -5.23 0.902 1 93.69 216 GLY B C 1
ATOM 4177 O O . GLY B 1 216 ? 9.492 -5.258 1.355 1 93.69 216 GLY B O 1
ATOM 4178 N N . ALA B 1 217 ? 11.031 -5.93 -0.141 1 96.25 217 ALA B N 1
ATOM 4179 C CA . ALA B 1 217 ? 10.133 -6.844 -0.839 1 96.25 217 ALA B CA 1
ATOM 4180 C C . ALA B 1 217 ? 10.039 -8.18 -0.109 1 96.25 217 ALA B C 1
ATOM 4182 O O . ALA B 1 217 ? 11.016 -8.648 0.478 1 96.25 217 ALA B O 1
ATOM 4183 N N . LYS B 1 218 ? 8.852 -8.758 -0.178 1 97.25 218 LYS B N 1
ATOM 4184 C CA . LYS B 1 218 ? 8.656 -10.078 0.42 1 97.25 218 LYS B CA 1
ATOM 4185 C C . LYS B 1 218 ? 8.711 -11.172 -0.637 1 97.25 218 LYS B C 1
ATOM 4187 O O . LYS B 1 218 ? 8.922 -12.344 -0.312 1 97.25 218 LYS B O 1
ATOM 4192 N N . ALA B 1 219 ? 8.484 -10.82 -1.851 1 97.69 219 ALA B N 1
ATOM 4193 C CA . ALA B 1 219 ? 8.656 -11.695 -3.006 1 97.69 219 ALA B CA 1
ATOM 4194 C C . ALA B 1 219 ? 9.039 -10.898 -4.25 1 97.69 219 ALA B C 1
ATOM 4196 O O . ALA B 1 219 ? 8.602 -9.758 -4.422 1 97.69 219 ALA B O 1
ATOM 4197 N N . VAL B 1 220 ? 9.859 -11.547 -5.113 1 97.19 220 VAL B N 1
ATOM 4198 C CA . VAL B 1 220 ? 10.312 -10.93 -6.355 1 97.19 220 VAL B CA 1
ATOM 4199 C C . VAL B 1 220 ? 9.875 -11.781 -7.547 1 97.19 220 VAL B C 1
ATOM 4201 O O . VAL B 1 220 ? 10.023 -13 -7.527 1 97.19 220 VAL B O 1
ATOM 4204 N N . HIS B 1 221 ? 9.289 -11.141 -8.531 1 95.94 221 HIS B N 1
ATOM 4205 C CA . HIS B 1 221 ? 8.797 -11.82 -9.727 1 95.94 221 HIS B CA 1
ATOM 4206 C C . HIS B 1 221 ? 9.656 -11.477 -10.945 1 95.94 221 HIS B C 1
ATOM 4208 O O . HIS B 1 221 ? 9.773 -10.305 -11.312 1 95.94 221 HIS B O 1
ATOM 4214 N N . GLY B 1 222 ? 10.258 -12.461 -11.562 1 94.25 222 GLY B N 1
ATOM 4215 C CA . GLY B 1 222 ? 11.156 -12.289 -12.688 1 94.25 222 GLY B CA 1
ATOM 4216 C C . GLY B 1 222 ? 10.43 -12.07 -14.008 1 94.25 222 GLY B C 1
ATOM 4217 O O . GLY B 1 222 ? 10.711 -12.742 -15 1 94.25 222 GLY B O 1
ATOM 4218 N N . THR B 1 223 ? 9.547 -11.117 -14.039 1 89.19 223 THR B N 1
ATOM 4219 C CA . THR B 1 223 ? 8.727 -10.836 -15.211 1 89.19 223 THR B CA 1
ATOM 4220 C C . THR B 1 223 ? 9.586 -10.32 -16.359 1 89.19 223 THR B C 1
ATOM 4222 O O . THR B 1 223 ? 10.625 -9.695 -16.125 1 89.19 223 THR B O 1
ATOM 4225 N N . ALA B 1 224 ? 9.172 -10.633 -17.625 1 87.56 224 ALA B N 1
ATOM 4226 C CA . ALA B 1 224 ? 9.781 -10.125 -18.844 1 87.56 224 ALA B CA 1
ATOM 4227 C C . ALA B 1 224 ? 11.273 -10.461 -18.891 1 87.56 224 ALA B C 1
ATOM 4229 O O . ALA B 1 224 ? 12.094 -9.625 -19.25 1 87.56 224 ALA B O 1
ATOM 4230 N N . ALA B 1 225 ? 11.602 -11.602 -18.375 1 89.25 225 ALA B N 1
ATOM 4231 C CA . ALA B 1 225 ? 12.961 -12.148 -18.422 1 89.25 225 ALA B CA 1
ATOM 4232 C C . ALA B 1 225 ? 13.938 -11.25 -17.656 1 89.25 225 ALA B C 1
ATOM 4234 O O . ALA B 1 225 ? 15.094 -11.109 -18.062 1 89.25 225 ALA B O 1
ATOM 4235 N N . SER B 1 226 ? 13.438 -10.641 -16.656 1 91.44 226 SER B N 1
ATOM 4236 C CA . SER B 1 226 ? 14.266 -9.703 -15.906 1 91.44 226 SER B CA 1
ATOM 4237 C C . SER B 1 226 ? 15.406 -10.414 -15.203 1 91.44 226 SER B C 1
ATOM 4239 O O . SER B 1 226 ? 16.469 -9.828 -14.953 1 91.44 226 SER B O 1
ATOM 4241 N N . PHE B 1 227 ? 15.305 -11.656 -14.938 1 94.5 227 PHE B N 1
ATOM 4242 C CA . PHE B 1 227 ? 16.359 -12.438 -14.289 1 94.5 227 PHE B CA 1
ATOM 4243 C C . PHE B 1 227 ? 17.469 -12.773 -15.266 1 94.5 227 PHE B C 1
ATOM 4245 O O . PHE B 1 227 ? 18.547 -13.219 -14.859 1 94.5 227 PHE B O 1
ATOM 4252 N N . TYR B 1 228 ? 17.203 -12.477 -16.5 1 93.19 228 TYR B N 1
ATOM 4253 C CA . TYR B 1 228 ? 18.172 -12.852 -17.516 1 93.19 228 TYR B CA 1
ATOM 4254 C C . TYR B 1 228 ? 18.656 -11.625 -18.281 1 93.19 228 TYR B C 1
ATOM 4256 O O . TYR B 1 228 ? 19.266 -11.758 -19.344 1 93.19 228 TYR B O 1
ATOM 4264 N N . SER B 1 229 ? 18.266 -10.547 -17.844 1 90.62 229 SER B N 1
ATOM 4265 C CA . SER B 1 229 ? 18.75 -9.281 -18.375 1 90.62 229 SER B CA 1
ATOM 4266 C C . SER B 1 229 ? 19.781 -8.648 -17.438 1 90.62 229 SER B C 1
ATOM 4268 O O . SER B 1 229 ? 19.562 -8.586 -16.234 1 90.62 229 SER B O 1
ATOM 4270 N N . PRO B 1 230 ? 20.828 -8.203 -18.062 1 90.81 230 PRO B N 1
ATOM 4271 C CA . PRO B 1 230 ? 21.875 -7.633 -17.219 1 90.81 230 PRO B CA 1
ATOM 4272 C C . PRO B 1 230 ? 21.359 -6.547 -16.281 1 90.81 230 PRO B C 1
ATOM 4274 O O . PRO B 1 230 ? 20.531 -5.723 -16.688 1 90.81 230 PRO B O 1
ATOM 4277 N N . GLY B 1 231 ? 21.859 -6.625 -15 1 91.38 231 GLY B N 1
ATOM 4278 C CA . GLY B 1 231 ? 21.453 -5.652 -14 1 91.38 231 GLY B CA 1
ATOM 4279 C C . GLY B 1 231 ? 21.234 -6.266 -12.625 1 91.38 231 GLY B C 1
ATOM 4280 O O . GLY B 1 231 ? 21.641 -7.406 -12.383 1 91.38 231 GLY B O 1
ATOM 4281 N N . LYS B 1 232 ? 20.688 -5.508 -11.734 1 92.75 232 LYS B N 1
ATOM 4282 C CA . LYS B 1 232 ? 20.531 -5.883 -10.336 1 92.75 232 LYS B CA 1
ATOM 4283 C C . LYS B 1 232 ? 19.641 -7.113 -10.188 1 92.75 232 LYS B C 1
ATOM 4285 O O . LYS B 1 232 ? 19.891 -7.969 -9.336 1 92.75 232 LYS B O 1
ATOM 4290 N N . LEU B 1 233 ? 18.609 -7.207 -11 1 93.94 233 LEU B N 1
ATOM 4291 C CA . LEU B 1 233 ? 17.703 -8.336 -10.859 1 93.94 233 LEU B CA 1
ATOM 4292 C C . LEU B 1 233 ? 18.359 -9.625 -11.328 1 93.94 233 LEU B C 1
ATOM 4294 O O . LEU B 1 233 ? 18.078 -10.695 -10.781 1 93.94 233 LEU B O 1
ATOM 4298 N N . MET B 1 234 ? 19.141 -9.555 -12.375 1 94.62 234 MET B N 1
ATOM 4299 C CA . MET B 1 234 ? 19.906 -10.734 -12.781 1 94.62 234 MET B CA 1
ATOM 4300 C C . MET B 1 234 ? 20.875 -11.148 -11.68 1 94.62 234 MET B C 1
ATOM 4302 O O . MET B 1 234 ? 20.984 -12.336 -11.352 1 94.62 234 MET B O 1
ATOM 4306 N N . THR B 1 235 ? 21.594 -10.172 -11.148 1 95.94 235 THR B N 1
ATOM 4307 C CA . THR B 1 235 ? 22.516 -10.453 -10.047 1 95.94 235 THR B CA 1
ATOM 4308 C C . THR B 1 235 ? 21.766 -11.086 -8.875 1 95.94 235 THR B C 1
ATOM 4310 O O . THR B 1 235 ? 22.25 -12.047 -8.273 1 95.94 235 THR B O 1
ATOM 4313 N N . PHE B 1 236 ? 20.672 -10.516 -8.562 1 97.12 236 PHE B N 1
ATOM 4314 C CA . PHE B 1 236 ? 19.797 -11.062 -7.527 1 97.12 236 PHE B CA 1
ATOM 4315 C C . PHE B 1 236 ? 19.5 -12.531 -7.789 1 97.12 236 PHE B C 1
ATOM 4317 O O . PHE B 1 236 ? 19.719 -13.375 -6.922 1 97.12 236 PHE B O 1
ATOM 4324 N N . PHE B 1 237 ? 19.047 -12.844 -8.953 1 97.5 237 PHE B N 1
ATOM 4325 C CA . PHE B 1 237 ? 18.672 -14.195 -9.336 1 97.5 237 PHE B CA 1
ATOM 4326 C C . PHE B 1 237 ? 19.891 -15.125 -9.297 1 97.5 237 PHE B C 1
ATOM 4328 O O . PHE B 1 237 ? 19.812 -16.219 -8.742 1 97.5 237 PHE B O 1
ATOM 4335 N N . GLU B 1 238 ? 20.938 -14.688 -9.805 1 97.44 238 GLU B N 1
ATOM 4336 C CA . GLU B 1 238 ? 22.141 -15.508 -9.867 1 97.44 238 GLU B CA 1
ATOM 4337 C C . GLU B 1 238 ? 22.688 -15.805 -8.469 1 97.44 238 GLU B C 1
ATOM 4339 O O . GLU B 1 238 ? 23.219 -16.891 -8.219 1 97.44 238 GLU B O 1
ATOM 4344 N N . THR B 1 239 ? 22.578 -14.852 -7.605 1 98.31 239 THR B N 1
ATOM 4345 C CA . THR B 1 239 ? 23.016 -15.07 -6.234 1 98.31 239 THR B CA 1
ATOM 4346 C C . THR B 1 239 ? 22.172 -16.141 -5.559 1 98.31 239 THR B C 1
ATOM 4348 O O . THR B 1 239 ? 22.703 -17.031 -4.875 1 98.31 239 THR B O 1
ATOM 4351 N N . TRP B 1 240 ? 20.891 -16.062 -5.766 1 97.88 240 TRP B N 1
ATOM 4352 C CA . TRP B 1 240 ? 20.016 -17.078 -5.215 1 97.88 240 TRP B CA 1
ATOM 4353 C C . TRP B 1 240 ? 20.297 -18.453 -5.824 1 97.88 240 TRP B C 1
ATOM 4355 O O . TRP B 1 240 ? 20.297 -19.469 -5.125 1 97.88 240 TRP B O 1
ATOM 4365 N N . LYS B 1 241 ? 20.516 -18.469 -7.09 1 96.31 241 LYS B N 1
ATOM 4366 C CA . LYS B 1 241 ? 20.812 -19.719 -7.773 1 96.31 241 LYS B CA 1
ATOM 4367 C C . LYS B 1 241 ? 22.078 -20.375 -7.211 1 96.31 241 LYS B C 1
ATOM 4369 O O . LYS B 1 241 ? 22.141 -21.578 -7.027 1 96.31 241 LYS B O 1
ATOM 4374 N N . ALA B 1 242 ? 23.031 -19.547 -6.852 1 96.88 242 ALA B N 1
ATOM 4375 C CA . ALA B 1 242 ? 24.328 -20.031 -6.398 1 96.88 242 ALA B CA 1
ATOM 4376 C C . ALA B 1 242 ? 24.328 -20.266 -4.895 1 96.88 242 ALA B C 1
ATOM 4378 O O . ALA B 1 242 ? 25.281 -20.844 -4.352 1 96.88 242 ALA B O 1
ATOM 4379 N N . MET B 1 243 ? 23.328 -19.875 -4.258 1 96.44 243 MET B N 1
ATOM 4380 C CA . MET B 1 243 ? 23.281 -19.906 -2.799 1 96.44 243 MET B CA 1
ATOM 4381 C C . MET B 1 243 ? 23.5 -21.312 -2.281 1 96.44 243 MET B C 1
ATOM 4383 O O . MET B 1 243 ? 22.938 -22.281 -2.826 1 96.44 243 MET B O 1
ATOM 4387 N N . LYS B 1 244 ? 24.297 -21.422 -1.239 1 94.88 244 LYS B N 1
ATOM 4388 C CA . LYS B 1 244 ? 24.484 -22.688 -0.534 1 94.88 244 LYS B CA 1
ATOM 4389 C C . LYS B 1 244 ? 23.516 -22.797 0.64 1 94.88 244 LYS B C 1
ATOM 4391 O O . LYS B 1 244 ? 23.531 -21.984 1.56 1 94.88 244 LYS B O 1
ATOM 4396 N N . MET B 1 245 ? 22.75 -23.781 0.633 1 95.31 245 MET B N 1
ATOM 4397 C CA . MET B 1 245 ? 21.703 -23.938 1.634 1 95.31 245 MET B CA 1
ATOM 4398 C C . MET B 1 245 ? 22.297 -24.266 3 1 95.31 245 MET B C 1
ATOM 4400 O O . MET B 1 245 ? 21.562 -24.328 3.996 1 95.31 245 MET B O 1
ATOM 4404 N N . THR B 1 246 ? 23.578 -24.344 3.055 1 95.12 246 THR B N 1
ATOM 4405 C CA . THR B 1 246 ? 24.25 -24.594 4.324 1 95.12 246 THR B CA 1
ATOM 4406 C C . THR B 1 246 ? 24.594 -23.281 5.027 1 95.12 246 THR B C 1
ATOM 4408 O O . THR B 1 246 ? 24.922 -23.281 6.215 1 95.12 246 THR B O 1
ATOM 4411 N N . GLN B 1 247 ? 24.5 -22.25 4.332 1 94.94 247 GLN B N 1
ATOM 4412 C CA . GLN B 1 247 ? 24.797 -20.969 4.945 1 94.94 247 GLN B CA 1
ATOM 4413 C C . GLN B 1 247 ? 23.609 -20.484 5.789 1 94.94 247 GLN B C 1
ATOM 4415 O O . GLN B 1 247 ? 22.469 -20.891 5.57 1 94.94 247 GLN B O 1
ATOM 4420 N N . SER B 1 248 ? 23.984 -19.656 6.793 1 96 248 SER B N 1
ATOM 4421 C CA . SER B 1 248 ? 22.906 -18.984 7.535 1 96 248 SER B CA 1
ATOM 4422 C C . SER B 1 248 ? 22.234 -17.906 6.691 1 96 248 SER B C 1
ATOM 4424 O O . SER B 1 248 ? 22.812 -17.438 5.707 1 96 248 SER B O 1
ATOM 4426 N N . ILE B 1 249 ? 21.078 -17.547 7.07 1 96.75 249 ILE B N 1
ATOM 4427 C CA . ILE B 1 249 ? 20.359 -16.5 6.371 1 96.75 249 ILE B CA 1
ATOM 4428 C C . ILE B 1 249 ? 21.156 -15.195 6.414 1 96.75 249 ILE B C 1
ATOM 4430 O O . ILE B 1 249 ? 21.234 -14.469 5.422 1 96.75 249 ILE B O 1
ATOM 4434 N N . ALA B 1 250 ? 21.781 -14.891 7.57 1 96.38 250 ALA B N 1
ATOM 4435 C CA . ALA B 1 250 ? 22.594 -13.688 7.73 1 96.38 250 ALA B CA 1
ATOM 4436 C C . ALA B 1 250 ? 23.766 -13.688 6.766 1 96.38 250 ALA B C 1
ATOM 4438 O O . ALA B 1 250 ? 24.078 -12.664 6.152 1 96.38 250 ALA B O 1
ATOM 4439 N N . GLU B 1 251 ? 24.391 -14.812 6.645 1 97.12 251 GLU B N 1
ATOM 4440 C CA . GLU B 1 251 ? 25.516 -14.945 5.719 1 97.12 251 GLU B CA 1
ATOM 4441 C C . GLU B 1 251 ? 25.062 -14.727 4.277 1 97.12 251 GLU B C 1
ATOM 4443 O O . GLU B 1 251 ? 25.734 -14.031 3.512 1 97.12 251 GLU B O 1
ATOM 4448 N N . PHE B 1 252 ? 24.016 -15.359 3.941 1 97.75 252 PHE B N 1
ATOM 4449 C CA . PHE B 1 252 ? 23.5 -15.211 2.58 1 97.75 252 PHE B CA 1
ATOM 4450 C C . PHE B 1 252 ? 23.109 -13.766 2.299 1 97.75 252 PHE B C 1
ATOM 4452 O O . PHE B 1 252 ? 23.391 -13.242 1.22 1 97.75 252 PHE B O 1
ATOM 4459 N N . GLN B 1 253 ? 22.375 -13.102 3.244 1 97.62 253 GL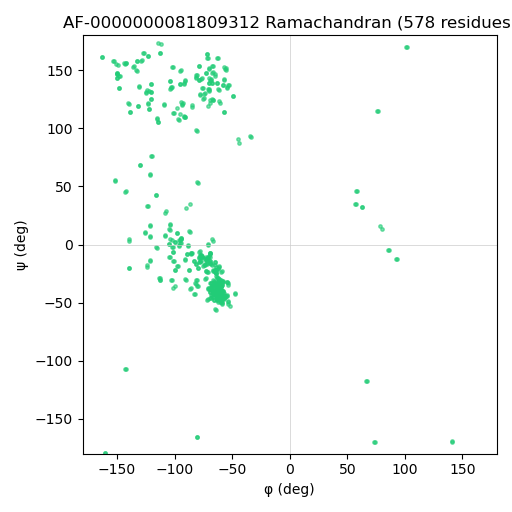N B N 1
ATOM 4460 C CA . GLN B 1 253 ? 21.984 -11.703 3.072 1 97.62 253 GLN B CA 1
ATOM 4461 C C . GLN B 1 253 ? 23.203 -10.828 2.807 1 97.62 253 GLN B C 1
ATOM 4463 O O . GLN B 1 253 ? 23.172 -9.953 1.935 1 97.62 253 GLN B O 1
ATOM 4468 N N . ALA B 1 254 ? 24.281 -11.055 3.57 1 97.38 254 ALA B N 1
ATOM 4469 C CA . ALA B 1 254 ? 25.516 -10.297 3.387 1 97.38 254 ALA B CA 1
ATOM 4470 C C . ALA B 1 254 ? 26.094 -10.516 1.992 1 97.38 254 ALA B C 1
ATOM 4472 O O . ALA B 1 254 ? 26.531 -9.57 1.34 1 97.38 254 ALA B O 1
ATOM 4473 N N . GLU B 1 255 ? 26.109 -11.75 1.586 1 98 255 GLU B N 1
ATOM 4474 C CA . GLU B 1 255 ? 26.594 -12.086 0.248 1 98 255 GLU B CA 1
ATOM 4475 C C . GLU B 1 255 ? 25.75 -11.406 -0.826 1 98 255 GLU B C 1
ATOM 4477 O O . GLU B 1 255 ? 26.281 -10.828 -1.774 1 98 255 GLU B O 1
ATOM 4482 N N . LEU B 1 256 ? 24.453 -11.484 -0.692 1 98 256 LEU B N 1
ATOM 4483 C CA . LEU B 1 256 ? 23.531 -10.859 -1.637 1 98 256 LEU B CA 1
ATOM 4484 C C . LEU B 1 256 ? 23.781 -9.359 -1.722 1 98 256 LEU B C 1
ATOM 4486 O O . LEU B 1 256 ? 23.875 -8.797 -2.816 1 98 256 LEU B O 1
ATOM 4490 N N . ARG B 1 257 ? 23.922 -8.727 -0.609 1 96.81 257 ARG B N 1
ATOM 4491 C CA . ARG B 1 257 ? 24.156 -7.289 -0.562 1 96.81 257 ARG B CA 1
ATOM 4492 C C . ARG B 1 257 ? 25.484 -6.934 -1.24 1 96.81 257 ARG B C 1
ATOM 4494 O O . ARG B 1 257 ? 25.562 -5.949 -1.978 1 96.81 257 ARG B O 1
ATOM 4501 N N . THR B 1 258 ? 26.453 -7.723 -0.985 1 97.5 258 THR B N 1
ATOM 4502 C CA . THR B 1 258 ? 27.766 -7.512 -1.607 1 97.5 258 THR B CA 1
ATOM 4503 C C . THR B 1 258 ? 27.656 -7.629 -3.125 1 97.5 258 THR B C 1
ATOM 4505 O O . THR B 1 258 ? 28.172 -6.773 -3.855 1 97.5 258 THR B O 1
ATOM 4508 N N . ASN B 1 259 ? 27.031 -8.688 -3.594 1 96.94 259 ASN B N 1
ATOM 4509 C CA . ASN B 1 259 ? 26.891 -8.914 -5.031 1 96.94 259 ASN B CA 1
ATOM 4510 C C . ASN B 1 259 ? 26.078 -7.805 -5.688 1 96.94 259 ASN B C 1
ATOM 4512 O O . ASN B 1 259 ? 26.406 -7.352 -6.789 1 96.94 259 ASN B O 1
ATOM 4516 N N . LEU B 1 260 ? 25 -7.379 -5.02 1 95.56 260 LEU B N 1
ATOM 4517 C CA . LEU B 1 260 ? 24.188 -6.297 -5.547 1 95.56 260 LEU B CA 1
ATOM 4518 C C . LEU B 1 260 ? 24.984 -5.004 -5.641 1 95.56 260 LEU B C 1
ATOM 4520 O O . LEU B 1 260 ? 24.922 -4.301 -6.652 1 95.56 260 LEU B O 1
ATOM 4524 N N . ALA B 1 261 ? 25.703 -4.699 -4.621 1 93.94 261 ALA B N 1
ATOM 4525 C CA . ALA B 1 261 ? 26.5 -3.482 -4.586 1 93.94 261 ALA B CA 1
ATOM 4526 C C . ALA B 1 261 ? 27.547 -3.482 -5.699 1 93.94 261 ALA B C 1
ATOM 4528 O O . ALA B 1 261 ? 27.891 -2.43 -6.242 1 93.94 261 ALA B O 1
ATOM 4529 N N . ALA B 1 262 ? 27.984 -4.586 -6.078 1 94 262 ALA B N 1
ATOM 4530 C CA . ALA B 1 262 ? 29.047 -4.727 -7.066 1 94 262 ALA B CA 1
ATOM 4531 C C . ALA B 1 262 ? 28.484 -4.699 -8.484 1 94 262 ALA B C 1
ATOM 4533 O O . ALA B 1 262 ? 29.25 -4.652 -9.461 1 94 262 ALA B O 1
ATOM 4534 N N . THR B 1 263 ? 27.203 -4.711 -8.562 1 92.5 263 THR B N 1
ATOM 4535 C CA . THR B 1 263 ? 26.594 -4.758 -9.883 1 92.5 263 THR B CA 1
ATOM 4536 C C . THR B 1 263 ? 26.812 -3.438 -10.625 1 92.5 263 THR B C 1
ATOM 4538 O O . THR B 1 263 ? 26.578 -2.365 -10.062 1 92.5 263 THR B O 1
ATOM 4541 N N . LYS B 1 264 ? 27.438 -3.354 -11.82 1 76.25 264 LYS B N 1
ATOM 4542 C CA . LYS B 1 264 ? 27.797 -2.137 -12.547 1 76.25 264 LYS B CA 1
ATOM 4543 C C . LYS B 1 264 ? 26.812 -1.868 -13.68 1 76.25 264 LYS B C 1
ATOM 4545 O O . LYS B 1 264 ? 26.609 -0.719 -14.078 1 76.25 264 LYS B O 1
ATOM 4550 N N . PRO B 1 265 ? 26.344 -2.822 -14.344 1 68.25 265 PRO B N 1
ATOM 4551 C CA . PRO B 1 265 ? 25.656 -2.518 -15.602 1 68.25 265 PRO B CA 1
ATOM 4552 C C . PRO B 1 265 ? 24.328 -1.797 -15.391 1 68.25 265 PRO B C 1
ATOM 4554 O O . PRO B 1 265 ? 23.656 -2.023 -14.383 1 68.25 265 PRO B O 1
ATOM 4557 N N . LYS B 1 266 ? 24.141 -0.851 -16.344 1 72.12 266 LYS B N 1
ATOM 4558 C CA . LYS B 1 266 ? 22.812 -0.24 -16.484 1 72.12 266 LYS B CA 1
ATOM 4559 C C . LYS B 1 266 ? 21.797 -1.254 -16.984 1 72.12 266 LYS B C 1
ATOM 4561 O O . LYS B 1 266 ? 22.094 -2.072 -17.844 1 72.12 266 LYS B O 1
ATOM 4566 N N . ASP B 1 267 ? 20.734 -1.363 -16.219 1 77.88 267 ASP B N 1
ATOM 4567 C CA . ASP B 1 267 ? 19.688 -2.301 -16.594 1 77.88 267 ASP B CA 1
ATOM 4568 C C . ASP B 1 267 ? 18.578 -1.603 -17.391 1 77.88 267 ASP B C 1
ATOM 4570 O O . ASP B 1 267 ? 18.438 -0.38 -17.312 1 77.88 267 ASP B O 1
ATOM 4574 N N . LYS B 1 268 ? 17.984 -2.344 -18.25 1 83.25 268 LYS B N 1
ATOM 4575 C CA . LYS B 1 268 ? 16.922 -1.81 -19.109 1 83.25 268 LYS B CA 1
ATOM 4576 C C . LYS B 1 268 ? 15.672 -1.496 -18.297 1 83.25 268 LYS B C 1
ATOM 4578 O O . LYS B 1 268 ? 14.742 -0.86 -18.797 1 83.25 268 LYS B O 1
ATOM 4583 N N . PHE B 1 269 ? 15.734 -1.901 -17.031 1 84.31 269 PHE B N 1
ATOM 4584 C CA . PHE B 1 269 ? 14.516 -1.732 -16.234 1 84.31 269 PHE B CA 1
ATOM 4585 C C . PHE B 1 269 ? 14.664 -0.559 -15.273 1 84.31 269 PHE B C 1
ATOM 4587 O O . PHE B 1 269 ? 13.734 -0.248 -14.523 1 84.31 269 PHE B O 1
ATOM 4594 N N . GLY B 1 270 ? 15.75 0.106 -15.281 1 84.25 270 GLY B N 1
ATOM 4595 C CA . GLY B 1 270 ? 15.922 1.353 -14.555 1 84.25 270 GLY B CA 1
ATOM 4596 C C . GLY B 1 270 ? 16.172 1.147 -13.07 1 84.25 270 GLY B C 1
ATOM 4597 O O . GLY B 1 270 ? 16 2.07 -12.273 1 84.25 270 GLY B O 1
ATOM 4598 N N . CYS B 1 271 ? 16.5 0.015 -12.641 1 83.88 271 CYS B N 1
ATOM 4599 C CA . CYS B 1 271 ? 16.734 -0.24 -11.227 1 83.88 271 CYS B CA 1
ATOM 4600 C C . CYS B 1 271 ? 18.141 0.194 -10.812 1 83.88 271 CYS B C 1
ATOM 4602 O O . CYS B 1 271 ? 18.406 0.42 -9.633 1 83.88 271 CYS B O 1
ATOM 4604 N N . HIS B 1 272 ? 18.891 0.341 -11.859 1 80.56 272 HIS B N 1
ATOM 4605 C CA . HIS B 1 272 ? 20.25 0.765 -11.562 1 80.56 272 HIS B CA 1
ATOM 4606 C C . HIS B 1 272 ? 20.297 2.209 -11.07 1 80.56 272 HIS B C 1
ATOM 4608 O O . HIS B 1 272 ? 19.594 3.068 -11.609 1 80.56 272 HIS B O 1
ATOM 4614 N N . GLY B 1 273 ? 21.016 2.477 -9.977 1 76.12 273 GLY B N 1
ATOM 4615 C CA . GLY B 1 273 ? 21.188 3.832 -9.477 1 76.12 273 GLY B CA 1
ATOM 4616 C C . GLY B 1 273 ? 20.156 4.219 -8.438 1 76.12 273 GLY B C 1
ATOM 4617 O O . GLY B 1 273 ? 20.25 5.281 -7.82 1 76.12 273 GLY B O 1
ATOM 4618 N N . ARG B 1 274 ? 19.156 3.402 -8.359 1 80.38 274 ARG B N 1
ATOM 4619 C CA . ARG B 1 274 ? 18.203 3.676 -7.289 1 80.38 274 ARG B CA 1
ATOM 4620 C C . ARG B 1 274 ? 18.766 3.266 -5.934 1 80.38 274 ARG B C 1
ATOM 4622 O O . ARG B 1 274 ? 19.156 2.111 -5.742 1 80.38 274 ARG B O 1
ATOM 4629 N N . ASP B 1 275 ? 18.766 4.199 -5.051 1 77.56 275 ASP B N 1
ATOM 4630 C CA . ASP B 1 275 ? 19.484 4.008 -3.791 1 77.56 275 ASP B CA 1
ATOM 4631 C C . ASP B 1 275 ? 18.766 2.979 -2.91 1 77.56 275 ASP B C 1
ATOM 4633 O O . ASP B 1 275 ? 19.359 2.461 -1.959 1 77.56 275 ASP B O 1
ATOM 4637 N N . TYR B 1 276 ? 17.578 2.629 -3.293 1 85.31 276 TYR B N 1
ATOM 4638 C CA . TYR B 1 276 ? 16.828 1.767 -2.389 1 85.31 276 TYR B CA 1
ATOM 4639 C C . TYR B 1 276 ? 16.797 0.332 -2.902 1 85.31 276 TYR B C 1
ATOM 4641 O O . TYR B 1 276 ? 16.422 -0.588 -2.17 1 85.31 276 TYR B O 1
ATOM 4649 N N . ILE B 1 277 ? 17.203 0.043 -4.098 1 90 277 ILE B N 1
ATOM 4650 C CA . ILE B 1 277 ? 16.922 -1.242 -4.73 1 90 277 ILE B CA 1
ATOM 4651 C C . ILE B 1 277 ? 17.688 -2.348 -4.016 1 90 277 ILE B C 1
ATOM 4653 O O . ILE B 1 277 ? 17.156 -3.436 -3.781 1 90 277 ILE B O 1
ATOM 4657 N N . ASP B 1 278 ? 18.938 -2.102 -3.598 1 93.06 278 ASP B N 1
ATOM 4658 C CA . ASP B 1 278 ? 19.719 -3.117 -2.9 1 93.06 278 ASP B CA 1
ATOM 4659 C C . ASP B 1 278 ? 19.062 -3.508 -1.58 1 93.06 278 ASP B C 1
ATOM 4661 O O . ASP B 1 278 ? 18.984 -4.691 -1.249 1 93.06 278 ASP B O 1
ATOM 4665 N N . ARG B 1 279 ? 18.625 -2.531 -0.917 1 92.69 279 ARG B N 1
ATOM 4666 C CA . ARG B 1 279 ? 17.969 -2.773 0.362 1 92.69 279 ARG B CA 1
ATOM 4667 C C . ARG B 1 279 ? 16.656 -3.527 0.169 1 92.69 279 ARG B C 1
ATOM 4669 O O . ARG B 1 279 ? 16.375 -4.496 0.88 1 92.69 279 ARG B O 1
ATOM 4676 N N . ILE B 1 280 ? 15.859 -3.121 -0.776 1 94.31 280 ILE B N 1
ATOM 4677 C CA . ILE B 1 280 ? 14.547 -3.697 -1.027 1 94.31 280 ILE B CA 1
ATOM 4678 C C . ILE B 1 280 ? 14.688 -5.172 -1.391 1 94.31 280 ILE B C 1
ATOM 4680 O O . ILE B 1 280 ? 13.852 -5.996 -1.01 1 94.31 280 ILE B O 1
ATOM 4684 N N . LEU B 1 281 ? 15.789 -5.555 -2.035 1 96.31 281 LEU B N 1
ATOM 4685 C CA . LEU B 1 281 ? 15.992 -6.914 -2.531 1 96.31 281 LEU B CA 1
ATOM 4686 C C . LEU B 1 281 ? 16.625 -7.797 -1.459 1 96.31 281 LEU B C 1
ATOM 4688 O O . LEU B 1 281 ? 16.797 -9 -1.668 1 96.31 281 LEU B O 1
ATOM 4692 N N . SER B 1 282 ? 16.922 -7.227 -0.246 1 96.69 282 SER B N 1
ATOM 4693 C CA . SER B 1 282 ? 17.703 -8.047 0.673 1 96.69 282 SER B CA 1
ATOM 4694 C C . SER B 1 282 ? 17.203 -7.91 2.105 1 96.69 282 SER B C 1
ATOM 4696 O O . SER B 1 282 ? 17.406 -8.797 2.934 1 96.69 282 SER B O 1
ATOM 4698 N N . GLN B 1 283 ? 16.516 -6.891 2.385 1 94.06 283 GLN B N 1
ATOM 4699 C CA . GLN B 1 283 ? 16.25 -6.504 3.768 1 94.06 283 GLN B CA 1
ATOM 4700 C C . GLN B 1 283 ? 15.328 -7.504 4.457 1 94.06 283 GLN B C 1
ATOM 4702 O O . GLN B 1 283 ? 15.516 -7.828 5.629 1 94.06 283 GLN B O 1
ATOM 4707 N N . GLN B 1 284 ? 14.383 -8.039 3.791 1 94.25 284 GLN B N 1
ATOM 4708 C CA . GLN B 1 284 ? 13.32 -8.852 4.387 1 94.25 284 GLN B CA 1
ATOM 4709 C C . GLN B 1 284 ? 13.828 -10.25 4.73 1 94.25 284 GLN B C 1
ATOM 4711 O O . GLN B 1 284 ? 13.141 -11.016 5.402 1 94.25 284 GLN B O 1
ATOM 4716 N N . LEU B 1 285 ? 15.016 -10.555 4.262 1 95.06 285 LEU B N 1
ATOM 4717 C CA . LEU B 1 285 ? 15.555 -11.867 4.602 1 95.06 285 LEU B CA 1
ATOM 4718 C C . LEU B 1 285 ? 15.664 -12.031 6.113 1 95.06 285 LEU B C 1
ATOM 4720 O O . LEU B 1 285 ? 15.547 -13.141 6.629 1 95.06 285 LEU B O 1
ATOM 4724 N N . ILE B 1 286 ? 15.969 -10.953 6.746 1 87.88 286 ILE B N 1
ATOM 4725 C CA . ILE B 1 286 ? 15.992 -10.961 8.203 1 87.88 286 ILE B CA 1
ATOM 4726 C C . ILE B 1 286 ? 14.906 -10.031 8.742 1 87.88 286 ILE B C 1
ATOM 4728 O O . ILE B 1 286 ? 14.859 -8.852 8.383 1 87.88 286 ILE B O 1
ATOM 4732 N N . SER B 1 287 ? 13.852 -10.672 9.297 1 72.06 287 SER B N 1
ATOM 4733 C CA . SER B 1 287 ? 12.727 -9.891 9.797 1 72.06 287 SER B CA 1
ATOM 4734 C C . SER B 1 287 ? 13.172 -8.883 10.844 1 72.06 287 SER B C 1
ATOM 4736 O O . SER B 1 287 ? 14.023 -9.18 11.68 1 72.06 287 SER B O 1
ATOM 4738 N N . ASN B 1 288 ? 13.047 -7.617 10.523 1 56.31 288 ASN B N 1
ATOM 4739 C CA . ASN B 1 288 ? 13.266 -6.648 11.594 1 56.31 288 ASN B CA 1
ATOM 4740 C C . ASN B 1 288 ? 12.172 -6.73 12.656 1 56.31 288 ASN B C 1
ATOM 4742 O O . ASN B 1 288 ? 11.922 -5.758 13.375 1 56.31 288 ASN B O 1
ATOM 4746 N N . ASP B 1 289 ? 11.297 -7.621 12.57 1 45.47 289 ASP B N 1
ATOM 4747 C CA . ASP B 1 289 ? 10.312 -7.566 13.648 1 45.47 289 ASP B CA 1
ATOM 4748 C C . ASP B 1 289 ? 10.984 -7.344 15 1 45.47 289 ASP B C 1
ATOM 4750 O O . ASP B 1 289 ? 11.906 -8.078 15.367 1 45.47 289 ASP B O 1
ATOM 4754 N N . VAL B 1 290 ? 11.18 -6.145 15.305 1 31.11 290 VAL B N 1
ATOM 4755 C CA . VAL B 1 290 ? 11.445 -5.902 16.719 1 31.11 290 VAL B CA 1
ATOM 4756 C C . VAL B 1 290 ? 10.648 -6.891 17.578 1 31.11 290 VAL B C 1
ATOM 4758 O O . VAL B 1 290 ? 9.414 -6.895 17.547 1 31.11 290 VAL B O 1
ATOM 4761 N N . SER B 1 291 ? 11.203 -8.016 17.938 1 23.22 291 SER B N 1
ATOM 4762 C CA . SER B 1 291 ? 10.664 -8.789 19.047 1 23.22 291 SER B CA 1
ATOM 4763 C C . SER B 1 291 ? 10.227 -7.887 20.188 1 23.22 291 SER B C 1
ATOM 4765 O O . SER B 1 291 ? 10.883 -6.887 20.484 1 23.22 291 SER B O 1
#

pLDDT: mean 91.39, std 9.65, range [22.7, 98.81]

Foldseek 3Di:
DLQQLLAAPAADEDEDEDQDPVVVVVVVVVCVPADPVSVVSYHYDYFYQDDPPVPCVLCVLPHGPPQSVLVCCPRPVPDQKDKAAAPQKHFLHHCVVVVCCVVVQDPQAFKEFAWAQCAPVLDPPQQFLHRGAGDDRTMMGRSNNQPVPPVHSNVLLVVLCVVCVVSDDHGNSRSVRRVCSVVVSHYDYDACLAEAELQCQVVVVVVVRVCLQPQAHRMYGCPPVVCPWQALNVLLNVLSVPDHSPDDLVVSLVVSLVSSVPRPDDTPNNLPPPPRNSCNSRRSSDPPPPD/DLQQLLAAPAADEDEDEDQDPVVVVVVVVVCVPADPVSVVSYHYDYFYQDDDPVPCVLCVLPHGPPQSVLVCCPRPVPDQKDKAAAPQKHFLHHCVVVVCCVVVADPQAFKEFAWAQCAPVLDPPQQFLHRGAGDDRIMMGRSNNQVVPPVHSNVLLVVLCVVCVVSDDHGNSRSVRRVCSVVVSHYDYDACLAEAELQCQVVVVVVVRVCLQPQAHRMYGCPPVVCPWQALNVLLNVLSVPDHSPDDLVVSLVVSLVSSVPRPDDTPNNLPPPPRSSCNSRRSSDPPPPD

Solvent-accessible surface area (backbone atoms only — not comparable to full-atom values): 32020 Å² total; per-residue (Å²): 92,70,48,33,59,70,51,34,92,60,74,45,78,44,76,46,71,36,92,42,69,65,60,51,51,52,54,53,55,58,50,65,72,46,59,65,79,55,45,75,36,46,47,79,40,87,33,71,61,74,66,56,86,94,42,60,71,57,55,62,52,64,47,81,71,63,49,42,78,76,42,42,71,71,73,40,70,85,51,54,57,48,79,47,66,44,91,54,42,43,45,34,39,36,53,63,64,63,58,52,50,62,77,68,49,60,95,62,35,30,34,34,31,19,38,27,96,45,85,35,72,70,40,60,79,91,39,31,54,42,58,32,38,52,44,72,54,44,29,41,36,34,42,54,55,45,73,64,36,87,82,36,58,64,59,46,52,51,51,48,45,71,74,43,56,90,49,53,86,61,24,50,44,44,48,51,32,34,50,38,30,73,42,43,74,30,47,42,62,34,53,44,28,57,49,38,43,49,58,36,44,58,68,52,42,49,76,74,28,30,64,19,69,76,53,15,27,40,17,40,34,44,51,93,55,31,47,75,34,69,28,58,55,17,47,52,44,52,46,61,72,65,54,60,88,83,55,52,68,68,56,48,43,52,51,46,47,52,54,42,69,65,54,76,55,78,26,93,36,45,49,53,89,45,88,54,50,60,49,27,76,41,43,28,64,53,72,73,69,77,124,91,70,48,32,58,72,50,33,92,60,74,43,80,43,76,47,72,36,91,42,68,65,60,50,51,50,54,53,55,60,50,66,73,46,59,65,80,56,45,75,35,46,46,80,40,86,34,70,63,74,66,56,86,95,41,60,70,58,55,63,51,65,48,80,72,63,48,42,77,76,41,43,68,72,73,41,71,84,51,54,58,47,79,47,65,46,90,56,42,43,46,33,39,36,52,61,66,64,57,52,50,63,79,68,49,60,94,63,36,30,36,34,28,19,40,26,95,46,84,35,74,69,42,60,81,91,40,31,55,42,57,33,40,53,43,73,52,44,30,42,36,35,42,55,54,46,74,65,36,86,81,35,58,66,59,47,53,52,50,48,45,70,74,43,54,90,50,52,86,62,24,50,43,45,49,52,32,33,51,37,30,73,42,45,74,31,48,41,63,34,53,44,27,59,49,38,43,49,58,37,43,58,67,52,42,48,75,73,27,28,65,18,70,76,55,16,30,40,16,40,35,44,50,92,54,32,48,76,34,68,25,58,55,16,46,50,46,50,45,60,72,66,55,60,88,84,53,51,68,69,55,48,42,52,50,47,48,52,53,43,70,64,54,75,56,77,25,94,36,45,50,53,88,45,88,54,50,62,49,27,75,40,42,29,64,53,73,74,71,76,122

Radius of gyration: 25.85 Å; Cα contacts (8 Å, |Δi|>4): 951; chains: 2; bounding box: 58×75×60 Å

InterPro domains:
  IPR002495 Glycosyl transferase, family 8 [PF01501] (69-197)
  IPR029044 Nucleotide-diphospho-sugar transferases [G3DSA:3.90.550.10] (3-229)
  IPR029044 Nucleotide-diphospho-sugar transferases [SSF53448] (8-203)
  IPR051993 Glycosyltransferase 8 [PTHR46012] (1-260)